Protein AF-A0A7R9KGS6-F1 (afdb_monomer)

Secondary structure (DSSP, 8-state):
-HHHHHHHHHHHHHHHHHHHHHHHHHHHHHH----HHHHHHHTHHHHHHHHHHHHHHHHHHHHHHHHHHHSS-TTTHHHHHHHHHHHHHHHHHHHHHHHHHHHHHH-TT---HHHHHTT----SS-SSSHHHHHHHHHHHHHHHHHHHHHHHS-S-HHHHTT-EEEEEEEES-TT-GGG-EEEEEEEESS--HHHHHHHHHHHHH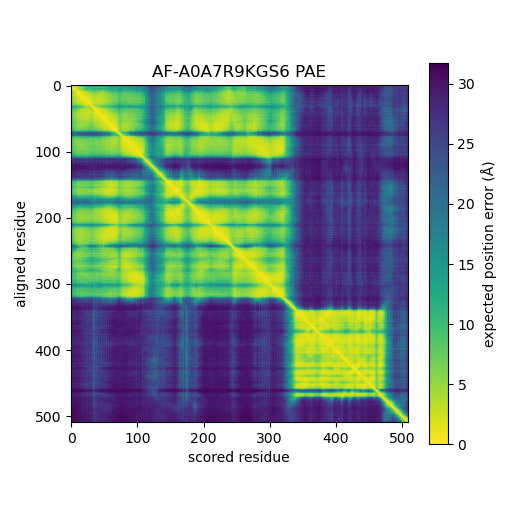HHHHTGGGGHHHHHHHHHHHHHHHHHHHHHHTTGGGGTT---HHHHHHHHHHHHHHTS---HHHHHHHHHHHHHH--HHHHHHHHHHHHHHHHHTT----HHHHHHHHHHHHHHHTT------------S---TTHHHHHHHHHTTTTPBB-TT--BTTB-EE-SGGGTT-EEB-HHHHHHHHHHHHHS----SSHHHHHH-TTEEEE-GGG--TT-EEEETTTT-EEEEE-SSTTEEEE--STT-B-EEEEPP-SSS-EEEEEEPPP---HHHHHHHHHS-SS-TTSSTTS------------

Solvent-accessible surface area (backbone atoms only — not comparable to full-atom values): 27922 Å² total; per-residue (Å²): 108,70,67,57,47,65,75,41,38,74,62,50,44,40,55,52,36,42,53,52,50,52,52,49,54,50,50,48,63,74,76,44,90,76,52,75,68,58,51,50,62,73,44,39,68,33,51,52,50,54,49,57,45,60,67,46,46,61,61,30,50,40,15,28,34,18,34,37,57,52,74,54,67,95,71,67,57,60,58,56,53,53,51,50,55,51,49,40,54,52,53,27,44,53,29,10,48,51,20,40,50,52,40,70,72,68,40,62,49,71,64,66,62,71,69,62,57,75,74,58,92,64,97,82,80,79,85,76,66,69,61,57,59,51,53,55,57,57,58,51,53,65,47,52,56,54,28,31,55,51,30,46,59,52,97,42,70,74,54,24,66,46,27,29,60,38,72,42,83,41,63,70,37,94,89,42,77,86,74,39,69,41,83,40,84,46,71,45,90,39,54,23,60,57,18,47,50,48,49,17,43,54,51,11,51,52,44,48,74,45,52,78,80,27,48,67,60,52,49,51,28,44,52,50,24,54,52,43,51,54,57,47,61,56,54,56,76,55,40,48,70,37,64,81,73,93,49,64,76,70,44,48,67,59,50,39,48,48,38,40,72,73,66,64,43,57,67,55,55,42,37,36,52,49,62,52,36,63,56,43,46,35,54,68,51,7,20,46,49,32,29,53,53,49,33,53,36,38,60,69,70,52,87,83,45,73,66,58,51,52,55,46,33,58,50,28,33,59,48,26,35,51,56,73,80,73,66,76,64,75,64,70,73,52,80,64,66,64,68,22,24,68,41,17,35,51,45,44,58,76,42,53,70,39,38,29,3,51,79,2,28,31,61,92,40,72,29,53,18,46,78,95,25,44,87,33,68,10,24,19,24,26,12,43,51,19,22,11,40,21,70,24,56,74,45,84,62,46,69,46,39,44,51,40,70,67,27,87,62,37,45,82,44,57,69,90,71,61,46,40,36,24,38,37,31,34,53,86,76,33,78,41,33,31,31,22,23,88,57,66,65,25,20,40,32,26,81,46,83,94,41,39,20,41,78,41,71,51,84,89,62,103,54,68,64,46,31,33,34,74,60,69,79,82,78,61,73,65,54,66,64,54,60,67,72,74,57,99,77,75,95,80,78,72,88,83,80,70,85,86,81,72,86,79,84,81,83,79,133

Organism: NCBI:txid1979941

InterPro domains:
  IPR000064 Endopeptidase, NLPC/P60 domain [PF00877] (353-464)
  IPR000064 Endopeptidase, NLPC/P60 domain [PS51935] (338-471)
  IPR001991 Sodium:dicarboxylate symporter [PF00375] (13-242)
  IPR036458 Sodium:dicarboxylate symporter superfamily [G3DSA:1.10.3860.10] (1-241)
  IPR036458 Sodium:dicarboxylate symporter superfamily [G3DSA:1.10.3860.10] (242-326)
  IPR036458 Sodium:dicarboxylate symporter superfamily [SSF118215] (12-323)
  IPR038765 Papain-like cysteine peptidase superfamily [SSF54001] (338-469)
  IPR050746 Dicarboxylate/Amino Acid:Cation Symporter [PTHR11958] (3-241)

pLDDT: mean 73.85, std 20.43, range [21.66, 95.5]

Mean predicted aligned error: 18.03 Å

Structure (mmCIF, N/CA/C/O backbone):
data_AF-A0A7R9KGS6-F1
#
_entry.id   AF-A0A7R9KGS6-F1
#
loop_
_atom_site.group_PDB
_atom_site.id
_atom_site.type_symbol
_atom_site.label_atom_id
_atom_site.label_alt_id
_atom_site.label_comp_id
_atom_site.label_asym_id
_atom_site.label_entity_id
_atom_site.label_seq_id
_atom_site.pdbx_PDB_ins_code
_atom_site.Cartn_x
_atom_site.Cartn_y
_atom_site.Cartn_z
_atom_site.occupancy
_atom_site.B_iso_or_equiv
_atom_site.auth_seq_id
_atom_site.auth_comp_id
_atom_si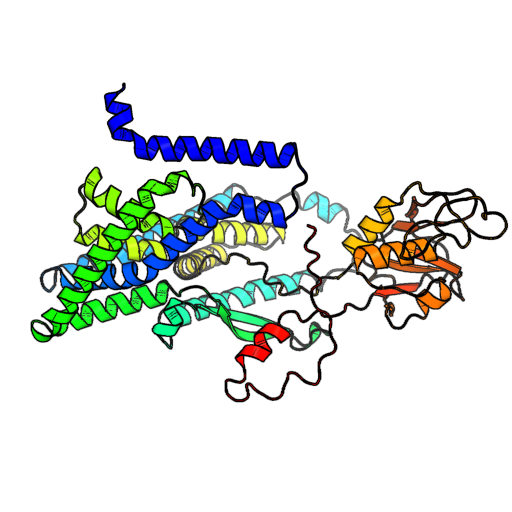te.auth_asym_id
_atom_site.auth_atom_id
_atom_site.pdbx_PDB_model_num
ATOM 1 N N . MET A 1 1 ? -32.506 -23.678 -5.229 1.00 69.88 1 MET A N 1
ATOM 2 C CA . MET A 1 1 ? -31.472 -22.933 -5.994 1.00 69.88 1 MET A CA 1
ATOM 3 C C . MET A 1 1 ? -31.731 -21.427 -5.991 1.00 69.88 1 MET A C 1
ATOM 5 O O . MET A 1 1 ? -30.853 -20.689 -5.569 1.00 69.88 1 MET A O 1
ATOM 9 N N . ILE A 1 2 ? -32.930 -20.963 -6.367 1.00 79.44 2 ILE A N 1
ATOM 10 C CA . ILE A 1 2 ? -33.296 -19.530 -6.363 1.00 79.44 2 ILE A CA 1
ATOM 11 C C . ILE A 1 2 ? -33.110 -18.880 -4.981 1.00 79.44 2 ILE A C 1
ATOM 13 O O . ILE A 1 2 ? -32.537 -17.798 -4.892 1.00 79.44 2 ILE A O 1
ATOM 17 N N . ASP A 1 3 ? -33.498 -19.555 -3.898 1.00 80.00 3 ASP A N 1
ATOM 18 C CA . ASP A 1 3 ? -33.347 -19.005 -2.540 1.00 80.00 3 ASP A CA 1
ATOM 19 C C . ASP A 1 3 ? -31.885 -18.907 -2.094 1.00 80.00 3 ASP A C 1
ATOM 21 O O . ASP A 1 3 ? -31.494 -17.952 -1.427 1.00 80.00 3 ASP A O 1
ATOM 25 N N . TRP A 1 4 ? -31.037 -19.832 -2.552 1.00 81.19 4 TRP A N 1
ATOM 26 C CA . TRP A 1 4 ? -29.593 -19.771 -2.327 1.00 81.19 4 TRP A CA 1
ATOM 27 C C . TRP A 1 4 ? -28.953 -18.608 -3.095 1.00 81.19 4 TRP A C 1
ATOM 29 O O . TRP A 1 4 ? -28.110 -17.898 -2.545 1.00 81.19 4 TRP A O 1
ATOM 39 N N . CYS A 1 5 ? -29.385 -18.363 -4.337 1.00 73.94 5 CYS A N 1
ATOM 40 C CA . CYS A 1 5 ? -28.945 -17.212 -5.127 1.00 73.94 5 CYS A CA 1
ATOM 41 C C . CYS A 1 5 ? -29.414 -15.888 -4.515 1.00 73.94 5 CYS A C 1
ATOM 43 O O . CYS A 1 5 ? -28.650 -14.929 -4.501 1.00 73.94 5 CYS A O 1
ATOM 45 N N . LYS A 1 6 ? -30.629 -15.826 -3.958 1.00 75.06 6 LYS A N 1
ATOM 46 C CA . LYS A 1 6 ? -31.102 -14.648 -3.215 1.00 75.06 6 LYS A CA 1
ATOM 47 C C . LYS A 1 6 ? -30.278 -14.417 -1.945 1.00 75.06 6 LYS A C 1
ATOM 49 O O . LYS A 1 6 ? -29.894 -13.284 -1.676 1.00 75.06 6 LYS A O 1
ATOM 54 N N . ALA A 1 7 ? -29.941 -15.480 -1.211 1.00 74.19 7 ALA A N 1
ATOM 55 C CA . ALA A 1 7 ? -29.136 -15.394 0.009 1.00 74.19 7 ALA A CA 1
ATOM 56 C C . ALA A 1 7 ? -27.668 -14.992 -0.247 1.00 74.19 7 ALA A C 1
ATOM 58 O O . ALA A 1 7 ? -27.072 -14.276 0.556 1.00 74.19 7 ALA A O 1
ATOM 59 N N . ASN A 1 8 ? -27.082 -15.424 -1.370 1.00 79.25 8 ASN A N 1
ATOM 60 C CA . ASN A 1 8 ? -25.672 -15.183 -1.711 1.00 79.25 8 ASN A CA 1
ATOM 61 C C . ASN A 1 8 ? -25.464 -14.152 -2.832 1.00 79.25 8 ASN A C 1
ATOM 63 O O . ASN A 1 8 ? -24.330 -13.932 -3.262 1.00 79.25 8 ASN A O 1
ATOM 67 N N . GLY A 1 9 ? -26.535 -13.500 -3.287 1.00 78.00 9 GLY A N 1
ATOM 68 C CA . GLY A 1 9 ? -26.550 -12.614 -4.453 1.00 78.00 9 GLY A CA 1
ATOM 69 C C . GLY A 1 9 ? -25.441 -11.557 -4.471 1.00 78.00 9 GLY A C 1
ATOM 70 O O . GLY A 1 9 ? -24.735 -11.473 -5.474 1.00 78.00 9 GLY A O 1
ATOM 71 N N . PRO A 1 10 ? -25.198 -10.804 -3.379 1.00 73.81 10 PRO A N 1
ATOM 72 C CA . PRO A 1 10 ? -24.131 -9.801 -3.347 1.00 73.81 10 PRO A CA 1
ATOM 73 C C . PRO A 1 10 ? -22.727 -10.389 -3.541 1.00 73.81 10 PRO A C 1
ATOM 75 O O . PRO A 1 10 ? -21.908 -9.811 -4.249 1.00 73.81 10 PRO A O 1
ATOM 78 N N . SER A 1 11 ? -22.446 -11.551 -2.944 1.00 76.12 11 SER A N 1
ATOM 79 C CA . SER A 1 11 ? -21.149 -12.226 -3.081 1.00 76.12 11 SER A CA 1
ATOM 80 C C . SER A 1 11 ? -20.965 -12.804 -4.484 1.00 76.12 11 SER A C 1
ATOM 82 O O . SER A 1 11 ? -19.894 -12.665 -5.069 1.00 76.12 11 SER A O 1
ATOM 84 N N . LEU A 1 12 ? -22.023 -13.392 -5.049 1.00 80.69 12 LEU A N 1
ATOM 85 C CA . LEU A 1 12 ? -22.017 -13.904 -6.418 1.00 80.69 12 LEU A CA 1
ATOM 86 C C . LEU A 1 12 ? -21.779 -12.774 -7.430 1.00 80.69 12 LEU A C 1
ATOM 88 O O . LEU A 1 12 ? -20.990 -12.932 -8.355 1.00 80.69 12 LEU A O 1
ATOM 92 N N . LEU A 1 13 ? -22.414 -11.619 -7.221 1.00 82.25 13 LEU A N 1
ATOM 93 C CA . LEU A 1 13 ? -22.288 -10.453 -8.091 1.00 82.25 13 LEU A CA 1
ATOM 94 C C . LEU A 1 13 ? -20.847 -9.926 -8.152 1.00 82.25 13 LEU A C 1
ATOM 96 O O . LEU A 1 13 ? -20.390 -9.561 -9.230 1.00 82.25 13 LEU A O 1
ATOM 100 N N . ILE A 1 14 ? -20.121 -9.943 -7.028 1.00 80.38 14 ILE A N 1
ATOM 101 C CA . ILE A 1 14 ? -18.697 -9.565 -6.970 1.00 80.38 14 ILE A CA 1
ATOM 102 C C . ILE A 1 14 ? -17.830 -10.552 -7.763 1.00 80.38 14 ILE A C 1
ATOM 104 O O . ILE A 1 14 ? -16.932 -10.139 -8.489 1.00 80.38 14 ILE A O 1
ATOM 108 N N . ILE A 1 15 ? -18.088 -11.858 -7.643 1.00 82.94 15 ILE A N 1
ATOM 109 C CA . ILE A 1 15 ? -17.324 -12.885 -8.370 1.00 82.94 15 ILE A CA 1
ATOM 110 C C . ILE A 1 15 ? -17.607 -12.799 -9.874 1.00 82.94 15 ILE A C 1
ATOM 112 O O . ILE A 1 15 ? -16.693 -12.879 -10.689 1.00 82.94 15 ILE A O 1
ATOM 116 N N . VAL A 1 16 ? -18.865 -12.606 -10.263 1.00 86.69 16 VAL A N 1
ATOM 117 C CA . VAL A 1 16 ? -19.237 -12.465 -11.674 1.00 86.69 16 VAL A CA 1
ATOM 118 C C . VAL A 1 16 ? -18.626 -11.195 -12.264 1.00 86.69 16 VAL A C 1
ATOM 120 O O . VAL A 1 16 ? -18.035 -11.255 -13.342 1.00 86.69 16 VAL A O 1
ATOM 123 N N . SER A 1 17 ? -18.691 -10.063 -11.557 1.00 85.00 17 SER A N 1
ATOM 124 C CA . SER A 1 17 ? -18.079 -8.822 -12.039 1.00 85.00 17 SER A CA 1
ATOM 125 C C . SER A 1 17 ? -16.555 -8.922 -12.144 1.00 85.00 17 SER A C 1
ATOM 127 O O . SER A 1 17 ? -15.978 -8.359 -13.072 1.00 85.00 17 SER A O 1
ATOM 129 N N . ALA A 1 18 ? -15.913 -9.708 -11.275 1.00 84.06 18 ALA A N 1
ATOM 130 C CA . ALA A 1 18 ? -14.492 -10.022 -11.359 1.00 84.06 18 ALA A CA 1
ATOM 131 C C . ALA A 1 18 ? -14.098 -10.686 -12.673 1.00 84.06 18 ALA A C 1
ATOM 133 O O . ALA A 1 18 ? -13.197 -10.226 -13.376 1.00 84.06 18 ALA A O 1
ATOM 134 N N . VAL A 1 19 ? -14.788 -11.780 -12.994 1.00 88.56 19 VAL A N 1
ATOM 135 C CA . VAL A 1 19 ? -14.516 -12.575 -14.190 1.00 88.56 19 VAL A CA 1
ATOM 136 C C . VAL A 1 19 ? -14.803 -11.742 -15.434 1.00 88.56 19 VAL A C 1
ATOM 138 O O . VAL A 1 19 ? -13.960 -11.673 -16.325 1.00 88.56 19 VAL A O 1
ATOM 141 N N . LEU A 1 20 ? -15.935 -11.032 -15.462 1.00 90.00 20 LEU A N 1
ATOM 142 C CA . LEU A 1 20 ? -16.284 -10.139 -16.567 1.00 90.00 20 LEU A CA 1
ATOM 143 C C . LEU A 1 20 ? -15.249 -9.023 -16.756 1.00 90.00 20 LEU A C 1
ATOM 145 O O . LEU A 1 20 ? -14.851 -8.757 -17.887 1.00 90.00 20 LEU A O 1
ATOM 149 N N . GLY A 1 21 ? -14.771 -8.409 -15.670 1.00 88.25 21 GLY A N 1
ATOM 150 C CA . GLY A 1 21 ? -13.739 -7.372 -15.714 1.00 88.25 21 GLY A CA 1
ATOM 151 C C . GLY A 1 21 ? -12.400 -7.884 -16.249 1.00 88.25 21 GLY A C 1
ATOM 152 O O . GLY A 1 21 ? -11.780 -7.224 -17.084 1.00 88.25 21 GLY A O 1
ATOM 153 N N . LEU A 1 22 ? -11.973 -9.082 -15.830 1.00 89.44 22 LEU A N 1
ATOM 154 C CA . LEU A 1 22 ? -10.755 -9.727 -16.335 1.00 89.44 22 LEU A CA 1
ATOM 155 C C . LEU A 1 22 ? -10.868 -10.078 -17.821 1.00 89.44 22 LEU A C 1
ATOM 157 O O . LEU A 1 22 ? -9.966 -9.753 -18.595 1.00 89.44 22 LEU A O 1
ATOM 161 N N . CYS A 1 23 ? -11.978 -10.696 -18.232 1.00 91.75 23 CYS A N 1
ATOM 162 C CA . CYS A 1 23 ? -12.239 -11.022 -19.632 1.00 91.75 23 CYS A CA 1
ATOM 163 C C . CYS A 1 23 ? -12.266 -9.757 -20.495 1.00 91.75 23 CYS A C 1
ATOM 165 O O . CYS A 1 23 ? -11.594 -9.703 -21.523 1.00 91.75 23 CYS A O 1
ATOM 167 N N . PHE A 1 24 ? -12.980 -8.719 -20.052 1.00 90.50 24 PHE A N 1
ATOM 168 C CA . PHE A 1 24 ? -13.045 -7.436 -20.745 1.00 90.50 24 PHE A CA 1
ATOM 169 C C . PHE A 1 24 ? -11.660 -6.799 -20.886 1.00 90.50 24 PHE A C 1
ATOM 171 O O . PHE A 1 24 ? -11.280 -6.415 -21.988 1.00 90.50 24 PHE A O 1
ATOM 178 N N . GLY A 1 25 ? -10.872 -6.748 -19.806 1.00 89.19 25 GLY A N 1
ATOM 179 C CA . GLY A 1 25 ? -9.514 -6.202 -19.829 1.00 89.19 25 GLY A CA 1
ATOM 180 C C . GLY A 1 25 ? -8.570 -6.967 -20.760 1.00 89.19 25 GLY A C 1
ATOM 181 O O . GLY A 1 25 ? -7.776 -6.350 -21.472 1.00 89.19 25 GLY A O 1
ATOM 182 N N . PHE A 1 26 ? -8.675 -8.299 -20.802 1.00 91.25 26 PHE A N 1
ATOM 183 C CA . PHE A 1 26 ? -7.881 -9.130 -21.707 1.00 91.25 26 PHE A CA 1
ATOM 184 C C . PHE A 1 26 ? -8.266 -8.896 -23.172 1.00 91.25 26 PHE A C 1
ATOM 186 O O . PHE A 1 26 ? -7.390 -8.640 -23.994 1.00 91.25 26 PHE A O 1
ATOM 193 N N . ILE A 1 27 ? -9.566 -8.888 -23.489 1.00 93.25 27 ILE A N 1
ATOM 194 C CA . ILE A 1 27 ? -10.073 -8.606 -24.841 1.00 93.25 27 ILE A CA 1
ATOM 195 C C . ILE A 1 27 ? -9.626 -7.215 -25.300 1.00 93.25 27 ILE A C 1
ATOM 197 O O . ILE A 1 27 ? -9.100 -7.075 -26.403 1.00 93.25 27 ILE A O 1
ATOM 201 N N . LEU A 1 28 ? -9.764 -6.197 -24.446 1.00 89.44 28 LEU A N 1
ATOM 202 C CA . LEU A 1 28 ? -9.340 -4.834 -24.768 1.00 89.44 28 LEU A CA 1
ATOM 203 C C . LEU A 1 28 ? -7.854 -4.766 -25.126 1.00 89.44 28 LEU A C 1
ATOM 205 O O . LEU A 1 28 ? -7.487 -4.118 -26.102 1.00 89.44 28 LEU A O 1
ATOM 209 N N . LYS A 1 29 ? -7.015 -5.455 -24.345 1.00 88.06 29 LYS A N 1
ATOM 210 C CA . LYS A 1 29 ? -5.566 -5.513 -24.553 1.00 88.06 29 LYS A CA 1
ATOM 211 C C . LYS A 1 29 ? -5.187 -6.282 -25.821 1.00 88.06 29 LYS A C 1
ATOM 213 O O . LYS A 1 29 ? -4.210 -5.920 -26.468 1.00 88.06 29 LYS A O 1
ATOM 218 N N . SER A 1 30 ? -5.914 -7.348 -26.150 1.00 90.06 30 SER A N 1
ATOM 219 C CA . SER A 1 30 ? -5.630 -8.193 -27.313 1.00 90.06 30 SER A CA 1
ATOM 220 C C . SER A 1 30 ? -6.101 -7.584 -28.634 1.00 90.06 30 SER A C 1
ATOM 222 O O . SER A 1 30 ? -5.479 -7.838 -29.660 1.00 90.06 30 SER A O 1
ATOM 224 N N . VAL A 1 31 ? -7.186 -6.803 -28.622 1.00 89.50 31 VAL A N 1
ATOM 225 C CA . VAL A 1 31 ? -7.812 -6.264 -29.843 1.00 89.50 31 VAL A CA 1
ATOM 226 C C . VAL A 1 31 ? -7.356 -4.834 -30.152 1.00 89.50 31 VAL A C 1
ATOM 228 O O . VAL A 1 31 ? -7.260 -4.472 -31.323 1.00 89.50 31 VAL A O 1
ATOM 231 N N . PHE A 1 32 ? -7.043 -4.015 -29.139 1.00 87.62 32 PHE A N 1
ATOM 232 C CA . PHE A 1 32 ? -6.775 -2.585 -29.324 1.00 87.62 32 PHE A CA 1
ATOM 233 C C . PHE A 1 32 ? -5.447 -2.131 -28.702 1.00 87.62 32 PHE A C 1
ATOM 235 O O . PHE A 1 32 ? -5.102 -2.478 -27.574 1.00 87.62 32 PHE A O 1
ATOM 242 N N . THR A 1 33 ? -4.734 -1.238 -29.395 1.00 85.50 33 THR A N 1
ATOM 243 C CA . THR A 1 33 ? -3.644 -0.442 -28.810 1.00 85.50 33 THR A CA 1
ATOM 244 C C . THR A 1 33 ? -4.221 0.821 -28.173 1.00 85.50 33 THR A C 1
ATOM 246 O O . THR A 1 33 ? -4.453 1.827 -28.844 1.00 85.50 33 THR A O 1
ATOM 249 N N . ILE A 1 34 ? -4.503 0.759 -26.874 1.00 81.38 34 ILE A N 1
ATOM 250 C CA . ILE A 1 34 ? -5.212 1.820 -26.148 1.00 81.38 34 ILE A CA 1
ATOM 251 C C . ILE A 1 34 ? -4.230 2.903 -25.691 1.00 81.38 34 ILE A C 1
ATOM 253 O O . ILE A 1 34 ? -3.249 2.621 -25.003 1.00 81.38 34 ILE A O 1
ATOM 257 N N . SER A 1 35 ? -4.518 4.160 -26.038 1.00 82.94 35 SER A N 1
ATOM 258 C CA . SER A 1 35 ? -3.780 5.317 -25.520 1.00 82.94 35 SER A CA 1
ATOM 259 C C . SER A 1 35 ? -3.946 5.441 -23.993 1.00 82.94 35 SER A C 1
ATOM 261 O O . SER A 1 35 ? -5.054 5.229 -23.490 1.00 82.94 35 SER A O 1
ATOM 263 N N . PRO A 1 36 ? -2.910 5.864 -23.239 1.00 79.12 36 PRO A N 1
ATOM 264 C CA . PRO A 1 36 ? -3.006 6.080 -21.789 1.00 79.12 36 PRO A CA 1
ATOM 265 C C . PRO A 1 36 ? -4.169 6.993 -21.360 1.00 79.12 36 PRO A C 1
ATOM 267 O O . PRO A 1 36 ? -4.743 6.819 -20.284 1.00 79.12 36 PRO A O 1
ATOM 270 N N . VAL A 1 37 ? -4.556 7.943 -22.219 1.00 80.94 37 VAL A N 1
ATOM 271 C CA . VAL A 1 37 ? -5.687 8.850 -21.973 1.00 80.94 37 VAL A CA 1
ATOM 272 C C . VAL A 1 37 ? -7.008 8.079 -21.955 1.00 80.94 37 VAL A C 1
ATOM 274 O O . VAL A 1 37 ? -7.778 8.191 -21.005 1.00 80.94 37 VAL A O 1
ATOM 277 N N . VAL A 1 38 ? -7.245 7.234 -22.960 1.00 83.50 38 VAL A N 1
ATOM 278 C CA . VAL A 1 38 ? -8.462 6.412 -23.062 1.00 83.50 38 VAL A CA 1
ATOM 279 C C . VAL A 1 38 ? -8.534 5.414 -21.908 1.00 83.50 38 VAL A C 1
ATOM 281 O O . VAL A 1 38 ? -9.593 5.242 -21.310 1.00 83.50 38 VAL A O 1
ATOM 284 N N . LEU A 1 39 ? -7.398 4.826 -21.522 1.00 80.75 39 LEU A N 1
ATOM 285 C CA . LEU A 1 39 ? -7.320 3.933 -20.365 1.00 80.75 39 LEU A CA 1
ATOM 286 C C . LEU A 1 39 ? -7.786 4.618 -19.068 1.00 80.75 39 LEU A C 1
ATOM 288 O O . LEU A 1 39 ? -8.466 3.997 -18.255 1.00 80.75 39 LEU A O 1
ATOM 292 N N . THR A 1 40 ? -7.474 5.907 -1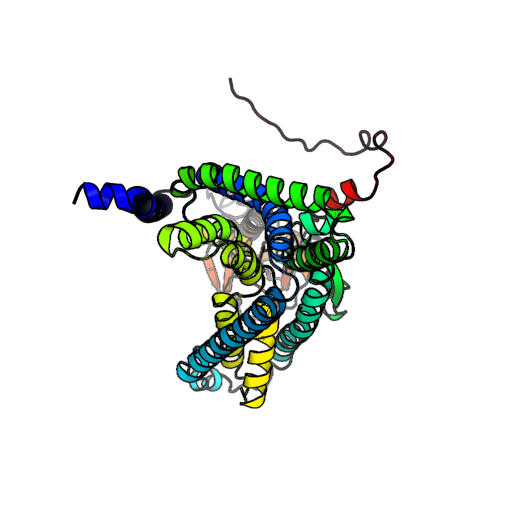8.900 1.00 81.25 40 THR A N 1
ATOM 293 C CA . THR A 1 40 ? -7.899 6.693 -17.729 1.00 81.25 40 THR A CA 1
ATOM 294 C C . THR A 1 40 ? -9.420 6.859 -17.678 1.00 81.25 40 THR A C 1
ATOM 296 O O . THR A 1 40 ? -10.013 6.719 -16.610 1.00 81.25 40 THR A O 1
ATOM 299 N N . TYR A 1 41 ? -10.073 7.090 -18.821 1.00 88.19 41 TYR A N 1
ATOM 300 C CA . TYR A 1 41 ? -11.537 7.182 -18.891 1.00 88.19 41 TYR A CA 1
ATOM 301 C C . TYR A 1 41 ? -12.218 5.838 -18.635 1.00 88.19 41 TYR A C 1
ATOM 303 O O . TYR A 1 41 ? -13.216 5.783 -17.921 1.00 88.19 41 TYR A O 1
ATOM 311 N N . ILE A 1 42 ? -11.654 4.746 -19.152 1.00 86.56 42 ILE A N 1
ATOM 312 C CA . ILE A 1 42 ? -12.171 3.393 -18.905 1.00 86.56 42 ILE A CA 1
ATOM 313 C C . ILE A 1 42 ? -12.065 3.032 -17.416 1.00 86.56 42 ILE A C 1
ATOM 315 O O . ILE A 1 42 ? -12.985 2.446 -16.852 1.00 86.56 42 ILE A O 1
ATOM 319 N N . ALA A 1 43 ? -10.976 3.430 -16.753 1.00 84.88 43 ALA A N 1
ATOM 320 C CA . ALA A 1 43 ? -10.759 3.196 -15.325 1.00 84.88 43 ALA A CA 1
ATOM 321 C C . ALA A 1 43 ? -11.527 4.164 -14.397 1.00 84.88 43 ALA A C 1
ATOM 323 O O . ALA A 1 43 ? -11.507 3.989 -13.171 1.00 84.88 43 ALA A O 1
ATOM 324 N N . LEU A 1 44 ? -12.192 5.192 -14.938 1.00 86.81 44 LEU A N 1
ATOM 325 C CA . LEU A 1 44 ? -12.824 6.258 -14.157 1.00 86.81 44 LEU A CA 1
ATOM 326 C C . LEU A 1 44 ? -13.861 5.743 -13.138 1.00 86.81 44 LEU A C 1
ATOM 328 O O . LEU A 1 44 ? -13.754 6.139 -11.974 1.00 86.81 44 LEU A O 1
ATOM 332 N N . PRO A 1 45 ? -14.812 4.848 -13.487 1.00 86.12 45 PRO A N 1
ATOM 333 C CA . PRO A 1 45 ? -15.827 4.388 -12.535 1.00 86.12 45 PRO A CA 1
ATOM 334 C C . PRO A 1 45 ? -15.216 3.693 -11.312 1.00 86.12 45 PRO A C 1
ATOM 336 O O . PRO A 1 45 ? -15.575 4.000 -10.175 1.00 86.12 45 PRO A O 1
ATOM 339 N N . GLY A 1 46 ? -14.228 2.818 -11.530 1.00 82.38 46 GLY A N 1
ATOM 340 C CA . GLY A 1 46 ? -13.501 2.156 -10.444 1.00 82.38 46 GLY A CA 1
ATOM 341 C C . GLY A 1 46 ? -12.704 3.147 -9.592 1.00 82.38 46 GLY A C 1
ATOM 342 O O . GLY A 1 46 ? -12.722 3.071 -8.363 1.00 82.38 46 GLY A O 1
ATOM 343 N N . THR A 1 47 ? -12.073 4.138 -10.229 1.00 81.38 47 THR A N 1
ATOM 344 C CA . THR A 1 47 ? -11.294 5.179 -9.539 1.00 81.38 47 THR A CA 1
ATOM 345 C C . THR A 1 47 ? -12.171 6.043 -8.630 1.00 81.38 47 THR A C 1
ATOM 347 O O . THR A 1 47 ? -11.780 6.338 -7.499 1.00 81.38 47 THR A O 1
ATOM 350 N N . LEU A 1 48 ? -13.366 6.433 -9.085 1.00 84.88 48 LEU A N 1
ATOM 351 C CA . LEU A 1 48 ? -14.314 7.217 -8.287 1.00 84.88 48 LEU A CA 1
ATOM 352 C C . LEU A 1 48 ? -14.791 6.449 -7.052 1.00 84.88 48 LEU A C 1
ATOM 354 O O . LEU A 1 48 ? -14.843 7.018 -5.963 1.00 84.88 48 LEU A O 1
ATOM 358 N N . ILE A 1 49 ? -15.072 5.153 -7.197 1.00 82.19 49 ILE A N 1
ATOM 359 C CA . ILE A 1 49 ? -15.493 4.314 -6.072 1.00 82.19 49 ILE A CA 1
ATOM 360 C C . ILE A 1 49 ? -14.360 4.177 -5.049 1.00 82.19 49 ILE A C 1
ATOM 362 O O . ILE A 1 49 ? -14.589 4.381 -3.858 1.00 82.19 49 ILE A O 1
ATOM 366 N N . ILE A 1 50 ? -13.123 3.920 -5.493 1.00 78.94 50 ILE A N 1
ATOM 367 C CA . ILE A 1 50 ? -11.953 3.868 -4.599 1.00 78.94 50 ILE A CA 1
ATOM 368 C C . ILE A 1 50 ? -11.787 5.189 -3.834 1.00 78.94 50 ILE A C 1
ATOM 370 O O . ILE A 1 50 ? -11.564 5.172 -2.622 1.00 78.94 50 ILE A O 1
ATOM 374 N N . ARG A 1 51 ? -11.944 6.334 -4.512 1.00 81.81 51 ARG A N 1
ATOM 375 C CA . ARG A 1 51 ? -11.903 7.658 -3.870 1.00 81.81 51 ARG A CA 1
ATOM 376 C C . ARG A 1 51 ? -13.016 7.836 -2.834 1.00 81.81 51 ARG A C 1
ATOM 378 O O . ARG A 1 51 ? -12.738 8.340 -1.749 1.00 81.81 51 ARG A O 1
ATOM 385 N N . ALA A 1 52 ? -14.236 7.384 -3.127 1.00 83.81 52 ALA A N 1
ATOM 386 C CA . ALA A 1 52 ? -15.360 7.457 -2.194 1.00 83.81 52 ALA A CA 1
ATOM 387 C C . ALA A 1 52 ? -15.116 6.635 -0.916 1.00 83.81 52 ALA A C 1
ATOM 389 O O . ALA A 1 52 ? -15.406 7.109 0.180 1.00 83.81 52 ALA A O 1
ATOM 390 N N . PHE A 1 53 ? -14.529 5.439 -1.025 1.00 79.62 53 PHE A N 1
ATOM 391 C CA . PHE A 1 53 ? -14.154 4.651 0.154 1.00 79.62 53 PHE A CA 1
ATOM 392 C C . PHE A 1 53 ? -12.999 5.291 0.944 1.00 79.62 53 PHE A C 1
ATOM 394 O O . PHE A 1 53 ? -13.068 5.362 2.170 1.00 79.62 53 PHE A O 1
ATOM 401 N N . MET A 1 54 ? -11.960 5.797 0.265 1.00 78.12 54 MET A N 1
ATOM 402 C CA . MET A 1 54 ? -10.831 6.475 0.925 1.00 78.12 54 MET A CA 1
ATOM 403 C C . MET A 1 54 ? -11.261 7.733 1.688 1.00 78.12 54 MET A C 1
ATOM 405 O O . MET A 1 54 ? -10.688 8.041 2.728 1.00 78.12 54 MET A O 1
ATOM 409 N N . MET A 1 55 ? -12.301 8.426 1.222 1.00 84.81 55 MET A N 1
ATOM 410 C CA . MET A 1 55 ? -12.875 9.581 1.918 1.00 84.81 55 MET A CA 1
ATOM 411 C C . MET A 1 55 ? -13.438 9.219 3.304 1.00 84.81 55 MET A C 1
ATOM 413 O O . MET A 1 55 ? -13.337 10.012 4.235 1.00 84.81 55 MET A O 1
ATOM 417 N N . ILE A 1 56 ? -14.015 8.022 3.456 1.00 86.06 56 ILE A N 1
ATOM 418 C CA . ILE A 1 56 ? -14.677 7.583 4.697 1.00 86.06 56 ILE A CA 1
ATOM 419 C C . ILE A 1 56 ? -13.710 6.880 5.657 1.00 86.06 56 ILE A C 1
ATOM 421 O O . ILE A 1 56 ? -13.988 6.780 6.850 1.00 86.06 56 ILE A O 1
ATOM 425 N N . ILE A 1 57 ? -12.553 6.419 5.180 1.00 82.81 57 ILE A N 1
ATOM 426 C CA . ILE A 1 57 ? -11.679 5.571 5.992 1.00 82.81 57 ILE A CA 1
ATOM 427 C C . ILE A 1 57 ? -11.060 6.299 7.191 1.00 82.81 57 ILE A C 1
ATOM 429 O O . ILE A 1 57 ? -11.016 5.745 8.285 1.00 82.81 57 ILE A O 1
ATOM 433 N N . VAL A 1 58 ? -10.624 7.550 7.007 1.00 88.69 58 VAL A N 1
ATOM 434 C CA . VAL A 1 58 ? -10.000 8.361 8.064 1.00 88.69 58 VAL A CA 1
ATOM 435 C C . VAL A 1 58 ? -10.974 8.619 9.221 1.00 88.69 58 VAL A C 1
ATOM 437 O O . VAL A 1 58 ? -10.631 8.267 10.353 1.00 88.69 58 VAL A O 1
ATOM 440 N N . PRO A 1 59 ? -12.184 9.181 8.993 1.00 90.06 59 PRO A N 1
ATOM 441 C CA . PRO A 1 59 ? -13.128 9.406 10.085 1.00 90.06 59 PRO A CA 1
ATOM 442 C C . PRO A 1 59 ? -13.618 8.093 10.705 1.00 90.06 59 PRO A C 1
ATOM 444 O O . PRO A 1 59 ? -13.816 8.044 11.918 1.00 90.06 59 PRO A O 1
ATOM 447 N N . LEU A 1 60 ? -13.750 7.022 9.912 1.00 87.56 60 LEU A N 1
ATOM 448 C CA . LEU A 1 60 ? -14.130 5.710 10.427 1.00 87.56 60 LEU A CA 1
ATOM 449 C C . LEU A 1 60 ? -13.088 5.161 11.404 1.00 87.56 60 LEU A C 1
ATOM 451 O O . LEU A 1 60 ? -13.470 4.792 12.504 1.00 87.56 60 LEU A O 1
ATOM 455 N N . ILE A 1 61 ? -11.798 5.138 11.046 1.00 87.19 61 ILE A N 1
ATOM 456 C CA . ILE A 1 61 ? -10.727 4.630 11.925 1.00 87.19 61 ILE A CA 1
ATOM 457 C C . ILE A 1 61 ? -10.678 5.421 13.236 1.00 87.19 61 ILE A C 1
ATOM 459 O O . ILE A 1 61 ? -10.595 4.821 14.311 1.00 87.19 61 ILE A O 1
ATOM 463 N N . LEU A 1 62 ? -10.753 6.756 13.145 1.00 89.12 62 LEU A N 1
ATOM 464 C CA . LEU A 1 62 ? -10.727 7.643 14.310 1.00 89.12 62 LEU A CA 1
ATOM 465 C C . LEU A 1 62 ? -11.887 7.351 15.265 1.00 89.12 62 LEU A C 1
ATOM 467 O O . LEU A 1 62 ? -11.680 7.181 16.467 1.00 89.12 62 LEU A O 1
ATOM 471 N N . ALA A 1 63 ? -13.101 7.258 14.724 1.00 89.75 63 ALA A N 1
ATOM 472 C CA . ALA A 1 63 ? -14.297 7.023 15.515 1.00 89.75 63 ALA A CA 1
ATOM 473 C C . ALA A 1 63 ? -14.373 5.578 16.037 1.00 89.75 63 ALA A C 1
ATOM 475 O O . ALA A 1 63 ? -14.600 5.370 17.225 1.00 89.75 63 ALA A O 1
ATOM 476 N N . SER A 1 64 ? -14.125 4.570 15.195 1.00 87.00 64 SER A N 1
ATOM 477 C CA . SER A 1 64 ? -14.301 3.156 15.544 1.00 87.00 64 SER A CA 1
ATOM 478 C C . SER A 1 64 ? -13.337 2.699 16.641 1.00 87.00 64 SER A C 1
ATOM 480 O O . SER A 1 64 ? -13.758 2.044 17.598 1.00 87.00 64 SER A O 1
ATOM 482 N N . LEU A 1 65 ? -12.054 3.074 16.554 1.00 87.00 65 LEU A N 1
ATOM 483 C CA . LEU A 1 65 ? -11.052 2.702 17.559 1.00 87.00 65 LEU A CA 1
ATOM 484 C C . LEU A 1 65 ? -11.288 3.428 18.887 1.00 87.00 65 LEU A C 1
ATOM 486 O O . LEU A 1 65 ? -11.222 2.803 19.948 1.00 87.00 65 LEU A O 1
ATOM 490 N N . ALA A 1 66 ? -11.614 4.723 18.843 1.00 88.50 66 ALA A N 1
ATOM 491 C CA . ALA A 1 66 ? -11.883 5.495 20.052 1.00 88.50 66 ALA A CA 1
ATOM 492 C C . ALA A 1 66 ? -13.181 5.036 20.752 1.00 88.50 66 ALA A C 1
ATOM 494 O O . ALA A 1 66 ? -13.204 4.869 21.976 1.00 88.50 66 ALA A O 1
ATOM 495 N N . THR A 1 67 ? -14.252 4.756 19.998 1.00 85.38 67 THR A N 1
ATOM 496 C CA . THR A 1 67 ? -15.510 4.210 20.538 1.00 85.38 67 THR A CA 1
ATOM 497 C C . THR A 1 67 ? -15.311 2.820 21.142 1.00 85.38 67 THR A C 1
ATOM 499 O O . THR A 1 67 ? -15.840 2.543 22.217 1.00 85.38 67 THR A O 1
ATOM 502 N N . SER A 1 68 ? -14.482 1.970 20.533 1.00 81.62 68 SER A N 1
ATOM 503 C CA . SER A 1 68 ? -14.219 0.621 21.051 1.00 81.62 68 SER A CA 1
ATOM 504 C C . SER A 1 68 ? -13.610 0.616 22.456 1.00 81.62 68 SER A C 1
ATOM 506 O O . SER A 1 68 ? -13.968 -0.218 23.285 1.00 81.62 68 SER A O 1
ATOM 508 N N . ILE A 1 69 ? -12.718 1.566 22.756 1.00 81.94 69 ILE A N 1
ATOM 509 C CA . ILE A 1 69 ? -12.103 1.674 24.089 1.00 81.94 69 ILE A CA 1
ATOM 510 C C . ILE A 1 69 ? -13.111 2.165 25.134 1.00 81.94 69 ILE A C 1
ATOM 512 O O . ILE A 1 69 ? -13.035 1.780 26.301 1.00 81.94 69 ILE A O 1
ATOM 516 N N . THR A 1 70 ? -14.048 3.016 24.720 1.00 78.31 70 THR A N 1
ATOM 517 C CA . THR A 1 70 ? -14.982 3.707 25.617 1.00 78.31 70 THR A CA 1
ATOM 518 C C . THR A 1 70 ? -16.292 2.951 25.856 1.00 78.31 70 THR A C 1
ATOM 520 O O . THR A 1 70 ? -16.981 3.253 26.827 1.00 78.31 70 THR A O 1
ATOM 523 N N . GLY A 1 71 ? -16.635 1.972 25.010 1.00 68.00 71 GLY A N 1
ATOM 524 C CA . GLY A 1 71 ? -17.898 1.221 25.053 1.00 68.00 71 GLY A CA 1
ATOM 525 C C . GLY A 1 71 ? -17.967 0.049 26.042 1.00 68.00 71 GLY A C 1
ATOM 526 O O . GLY A 1 71 ? -18.976 -0.646 26.090 1.00 68.00 71 GLY A O 1
ATOM 527 N N . THR A 1 72 ? -16.923 -0.202 26.830 1.00 63.00 72 THR A N 1
ATOM 528 C CA . THR A 1 72 ? -16.812 -1.383 27.713 1.00 63.00 72 THR A CA 1
ATOM 529 C C . THR A 1 72 ? -16.448 -0.999 29.143 1.00 63.00 72 THR A C 1
ATOM 531 O O . THR A 1 72 ? -15.836 0.045 29.375 1.00 63.00 72 THR A O 1
ATOM 534 N N . LYS A 1 73 ? -16.735 -1.876 30.111 1.00 60.28 73 LYS A N 1
ATOM 535 C CA . LYS A 1 73 ? -16.412 -1.640 31.524 1.00 60.28 73 LYS A CA 1
ATOM 536 C C . LYS A 1 73 ? -14.897 -1.508 31.755 1.00 60.28 73 LYS A C 1
ATOM 538 O O . LYS A 1 73 ? -14.073 -2.157 31.106 1.00 60.28 73 LYS A O 1
ATOM 543 N N . ARG A 1 74 ? -14.527 -0.655 32.718 1.00 58.88 74 ARG A N 1
ATOM 544 C CA . ARG A 1 74 ? -13.138 -0.343 33.100 1.00 58.88 74 ARG A CA 1
ATOM 545 C C . ARG A 1 74 ? -12.380 -1.632 33.460 1.00 58.88 74 ARG A C 1
ATOM 547 O O . ARG A 1 74 ? -12.660 -2.245 34.480 1.00 58.88 74 ARG A O 1
ATOM 554 N N . GLY A 1 75 ? -11.404 -2.022 32.635 1.00 58.09 75 GLY A N 1
ATOM 555 C CA . GLY A 1 75 ? -10.502 -3.159 32.889 1.00 58.09 75 GLY A CA 1
ATOM 556 C C . GLY A 1 75 ? -10.643 -4.352 31.937 1.00 58.09 75 GLY A C 1
ATOM 557 O O . GLY A 1 75 ? -9.644 -5.029 31.699 1.00 58.09 75 GLY A O 1
ATOM 558 N N . GLU A 1 76 ? -11.807 -4.561 31.314 1.00 65.69 76 GLU A N 1
ATOM 559 C CA . GLU A 1 76 ? -12.048 -5.711 30.420 1.00 65.69 76 GLU A CA 1
ATOM 560 C C . GLU A 1 76 ? -11.258 -5.604 29.096 1.00 65.69 76 GLU A C 1
ATOM 562 O O . GLU A 1 76 ? -10.762 -6.602 28.571 1.00 65.69 76 GLU A O 1
ATOM 567 N N . ASN A 1 77 ? -11.004 -4.382 28.615 1.00 68.00 77 ASN A N 1
ATOM 568 C CA . ASN A 1 77 ? -10.301 -4.139 27.348 1.00 68.00 77 ASN A CA 1
ATOM 569 C C . ASN A 1 77 ? -8.797 -4.400 27.365 1.00 68.00 77 ASN A C 1
ATOM 571 O O . ASN A 1 77 ? -8.206 -4.612 26.307 1.00 68.00 77 ASN A O 1
ATOM 575 N N . LYS A 1 78 ? -8.148 -4.395 28.535 1.00 75.44 78 LYS A N 1
ATOM 576 C CA . LYS A 1 78 ? -6.683 -4.541 28.599 1.00 75.44 78 LYS A CA 1
ATOM 577 C C . LYS A 1 78 ? -6.241 -5.882 28.016 1.00 75.44 78 LYS A C 1
ATOM 579 O O . LYS A 1 78 ? -5.273 -5.940 27.264 1.00 75.44 78 LYS A O 1
ATOM 584 N N . ARG A 1 79 ? -6.993 -6.947 28.314 1.00 82.12 79 ARG A N 1
ATOM 585 C CA . ARG A 1 79 ? -6.725 -8.293 27.801 1.00 82.12 79 ARG A CA 1
ATOM 586 C C . ARG A 1 79 ? -6.939 -8.354 26.287 1.00 82.12 79 ARG A C 1
ATOM 588 O O . ARG A 1 79 ? -6.066 -8.859 25.594 1.00 82.12 79 ARG A O 1
ATOM 595 N N . LEU A 1 80 ? -8.037 -7.792 25.775 1.00 82.94 80 LEU A N 1
ATOM 596 C CA . LEU A 1 80 ? -8.311 -7.741 24.334 1.00 82.94 80 LEU A CA 1
ATOM 597 C C . LEU A 1 80 ? -7.182 -7.038 23.568 1.00 82.94 80 LEU A C 1
ATOM 599 O O . LEU A 1 80 ? -6.686 -7.579 22.582 1.00 82.94 80 LEU A O 1
ATOM 603 N N . ILE A 1 81 ? -6.740 -5.872 24.048 1.00 81.00 81 ILE A N 1
ATOM 604 C CA . ILE A 1 81 ? -5.663 -5.093 23.425 1.00 81.00 81 ILE A CA 1
ATOM 605 C C . ILE A 1 81 ? -4.363 -5.902 23.410 1.00 81.00 81 ILE A C 1
ATOM 607 O O . ILE A 1 81 ? -3.786 -6.103 22.344 1.00 81.00 81 ILE A O 1
ATOM 611 N N . ILE A 1 82 ? -3.932 -6.413 24.569 1.00 84.94 82 ILE A N 1
ATOM 612 C CA . ILE A 1 82 ? -2.680 -7.173 24.692 1.00 84.94 82 ILE A CA 1
ATOM 613 C C . ILE A 1 82 ? -2.698 -8.394 23.770 1.00 84.94 82 ILE A C 1
ATOM 615 O O . ILE A 1 82 ? -1.770 -8.577 22.986 1.00 84.94 82 ILE A O 1
ATOM 619 N N . TRP A 1 83 ? -3.762 -9.202 23.808 1.00 88.12 83 TRP A N 1
ATOM 620 C CA . TRP A 1 83 ? -3.853 -10.389 22.956 1.00 88.12 83 TRP A CA 1
ATOM 621 C C . TRP A 1 83 ? -3.924 -10.044 21.471 1.00 88.12 83 TRP A C 1
ATOM 623 O O . TRP A 1 83 ? -3.352 -10.774 20.670 1.00 88.12 83 TRP A O 1
ATOM 633 N N . THR A 1 84 ? -4.546 -8.925 21.095 1.00 88.12 84 THR A N 1
ATOM 634 C CA . THR A 1 84 ? -4.552 -8.469 19.698 1.00 88.12 84 THR A CA 1
ATOM 635 C C . THR A 1 84 ? -3.131 -8.178 19.218 1.00 88.12 84 THR A C 1
ATOM 637 O O . THR A 1 84 ? -2.712 -8.730 18.206 1.00 88.12 84 THR A O 1
ATOM 640 N N . PHE A 1 85 ? -2.351 -7.391 19.965 1.00 86.25 85 PHE A N 1
ATOM 641 C CA . PHE A 1 85 ? -0.956 -7.106 19.611 1.00 86.25 85 PHE A CA 1
ATOM 642 C C . PHE A 1 85 ? -0.087 -8.367 19.582 1.00 86.25 85 PHE A C 1
ATOM 644 O O . PHE A 1 85 ? 0.674 -8.563 18.636 1.00 86.25 85 PHE A O 1
ATOM 651 N N . VAL A 1 86 ? -0.230 -9.242 20.582 1.00 91.06 86 VAL A N 1
ATOM 652 C CA . VAL A 1 86 ? 0.501 -10.516 20.640 1.00 91.06 86 VAL A CA 1
ATOM 653 C C . VAL A 1 86 ? 0.190 -11.372 19.415 1.00 91.06 86 VAL A C 1
ATOM 655 O O . VAL A 1 86 ? 1.112 -11.846 18.758 1.00 91.06 86 VAL A O 1
ATOM 658 N N . LEU A 1 87 ? -1.088 -11.534 19.059 1.00 91.44 87 LEU A N 1
ATOM 659 C CA . LEU A 1 87 ? -1.486 -12.322 17.894 1.00 91.44 87 LEU A CA 1
ATOM 660 C C . LEU A 1 87 ? -0.961 -11.722 16.588 1.00 91.44 87 LEU A C 1
ATOM 662 O O . LEU A 1 87 ? -0.472 -12.474 15.752 1.00 91.44 87 LEU A O 1
ATOM 666 N N . ILE A 1 88 ? -0.999 -10.395 16.426 1.00 89.38 88 ILE A N 1
ATOM 667 C CA . ILE A 1 88 ? -0.450 -9.722 15.239 1.00 89.38 88 ILE A CA 1
ATOM 668 C C . ILE A 1 88 ? 1.042 -10.033 15.084 1.00 89.38 88 ILE A C 1
ATOM 670 O O . ILE A 1 88 ? 1.474 -10.446 14.010 1.00 89.38 88 ILE A O 1
ATOM 674 N N . VAL A 1 89 ? 1.828 -9.884 16.153 1.00 89.00 89 VAL A N 1
ATOM 675 C CA . VAL A 1 89 ? 3.276 -10.138 16.115 1.00 89.00 89 VAL A CA 1
ATOM 676 C C . VAL A 1 89 ? 3.574 -11.615 15.855 1.00 89.00 89 VAL A C 1
ATOM 678 O O . VAL A 1 89 ? 4.428 -11.930 15.024 1.00 89.00 89 VAL A O 1
ATOM 681 N N . VAL A 1 90 ? 2.861 -12.528 16.519 1.00 92.69 90 VAL A N 1
ATOM 682 C CA . VAL A 1 90 ? 3.053 -13.976 16.357 1.00 92.69 90 VAL A CA 1
ATOM 683 C C . VAL A 1 90 ? 2.713 -14.420 14.934 1.00 92.69 90 VAL A C 1
ATOM 685 O O . VAL A 1 90 ? 3.545 -15.051 14.286 1.00 92.69 90 VAL A O 1
ATOM 688 N N . PHE A 1 91 ? 1.543 -14.052 14.404 1.00 93.19 91 PHE A N 1
ATOM 689 C CA . PHE A 1 91 ? 1.147 -14.445 13.050 1.00 93.19 91 PHE A CA 1
ATOM 690 C C . PHE A 1 91 ? 2.038 -13.822 11.970 1.00 93.19 91 PHE A C 1
ATOM 692 O O . PHE A 1 91 ? 2.422 -14.527 11.034 1.00 93.19 91 PHE A O 1
ATOM 699 N N . SER A 1 92 ? 2.435 -12.552 12.108 1.00 90.88 92 SER A N 1
ATOM 700 C CA . SER A 1 92 ? 3.396 -11.926 11.189 1.00 90.88 92 SER A CA 1
ATOM 701 C C . SER A 1 92 ? 4.752 -12.634 11.223 1.00 90.88 92 SER A C 1
ATOM 703 O O . SER A 1 92 ? 5.363 -12.841 10.174 1.00 90.88 92 SER A O 1
ATOM 705 N N . SER A 1 93 ? 5.198 -13.068 12.406 1.00 91.81 93 SER A N 1
ATOM 706 C CA . SER A 1 93 ? 6.429 -13.851 12.560 1.00 91.81 93 SER A CA 1
ATOM 707 C C . SER A 1 93 ? 6.319 -15.201 11.858 1.00 91.81 93 SER A C 1
ATOM 709 O O . SER A 1 93 ? 7.191 -15.538 11.062 1.00 91.81 93 SER A O 1
ATOM 711 N N . CYS A 1 94 ? 5.214 -15.928 12.047 1.00 94.50 94 CYS A N 1
ATOM 712 C CA . CYS A 1 94 ? 4.959 -17.183 11.338 1.00 94.50 94 CYS A CA 1
ATOM 713 C C . CYS A 1 94 ? 4.955 -17.000 9.811 1.00 94.50 94 CYS A C 1
ATOM 715 O O . CYS A 1 94 ? 5.565 -17.800 9.104 1.00 94.50 94 CYS A O 1
ATOM 717 N N . CYS A 1 95 ? 4.321 -15.939 9.299 1.00 93.62 95 CYS A N 1
ATOM 718 C CA . CYS A 1 95 ? 4.297 -15.621 7.867 1.00 93.62 95 CYS A CA 1
ATOM 719 C C . CYS A 1 95 ? 5.702 -15.320 7.317 1.00 93.62 95 CYS A C 1
ATOM 721 O O . CYS A 1 95 ? 6.088 -15.837 6.268 1.00 93.62 95 CYS A O 1
ATOM 723 N N . SER A 1 96 ? 6.488 -14.525 8.047 1.00 91.00 96 SER A N 1
ATOM 724 C CA . SER A 1 96 ? 7.858 -14.164 7.665 1.00 91.00 96 SER A CA 1
ATOM 725 C C . SER A 1 96 ? 8.794 -15.375 7.673 1.00 91.00 96 SER A C 1
ATOM 727 O O . SER A 1 96 ? 9.512 -15.625 6.701 1.00 91.00 96 SER A O 1
ATOM 729 N N . THR A 1 97 ? 8.715 -16.209 8.712 1.00 93.69 97 THR A N 1
ATOM 730 C CA . THR A 1 97 ? 9.450 -17.476 8.783 1.00 93.69 97 THR A CA 1
ATOM 731 C C . THR A 1 97 ? 9.041 -18.427 7.660 1.00 93.69 97 THR A C 1
ATOM 733 O O . THR A 1 97 ? 9.908 -19.013 7.017 1.00 93.69 97 THR A O 1
ATOM 736 N N . PHE A 1 98 ? 7.744 -18.548 7.370 1.00 95.00 98 PHE A N 1
ATOM 737 C CA . PHE A 1 98 ? 7.256 -19.364 6.260 1.00 95.00 98 PHE A CA 1
ATOM 738 C C . PHE A 1 98 ? 7.833 -18.897 4.917 1.00 95.00 98 PHE A C 1
ATOM 740 O O . PHE A 1 98 ? 8.344 -19.715 4.151 1.00 95.00 98 PHE A O 1
ATOM 747 N N . GLY A 1 99 ? 7.837 -17.585 4.656 1.00 90.81 99 GLY A N 1
ATOM 748 C CA . GLY A 1 99 ? 8.436 -17.025 3.445 1.00 90.81 99 GLY A CA 1
ATOM 749 C C . GLY A 1 99 ? 9.933 -17.317 3.319 1.00 90.81 99 GLY A C 1
ATOM 750 O O . GLY A 1 99 ? 10.395 -17.719 2.249 1.00 90.81 99 GLY A O 1
ATOM 751 N N . ALA A 1 100 ? 10.678 -17.201 4.422 1.00 89.62 100 ALA A N 1
ATOM 752 C CA . ALA A 1 100 ? 12.102 -17.525 4.459 1.00 89.62 100 ALA A CA 1
ATOM 753 C C . ALA A 1 100 ? 12.384 -19.017 4.208 1.00 89.62 100 ALA A C 1
ATOM 755 O O . ALA A 1 100 ? 13.288 -19.363 3.440 1.00 89.62 100 ALA A O 1
ATOM 756 N N . ILE A 1 101 ? 11.587 -19.906 4.810 1.00 93.31 101 ILE A N 1
ATOM 757 C CA . ILE A 1 101 ? 11.698 -21.358 4.618 1.00 93.31 101 ILE A CA 1
ATOM 758 C C . ILE A 1 101 ? 11.429 -21.719 3.155 1.00 93.31 101 ILE A C 1
ATOM 760 O O . ILE A 1 101 ? 12.209 -22.459 2.559 1.00 93.31 101 ILE A O 1
ATOM 764 N N . MET A 1 102 ? 10.376 -21.160 2.550 1.00 92.50 102 MET A N 1
ATOM 765 C CA . MET A 1 102 ? 10.024 -21.438 1.154 1.00 92.50 102 MET A CA 1
ATOM 766 C C . MET A 1 102 ? 11.169 -21.117 0.187 1.00 92.50 102 MET A C 1
ATOM 768 O O . MET A 1 102 ? 11.513 -21.950 -0.649 1.00 92.50 102 MET A O 1
ATOM 772 N N . VAL A 1 103 ? 11.818 -19.958 0.325 1.00 89.62 103 VAL A N 1
ATOM 773 C CA . VAL A 1 103 ? 12.960 -19.587 -0.535 1.00 89.62 103 VAL A CA 1
ATOM 774 C C . VAL A 1 103 ? 14.212 -20.403 -0.225 1.00 89.62 103 VAL A C 1
ATOM 776 O O . VAL A 1 103 ? 14.980 -20.715 -1.134 1.00 89.62 103 VAL A O 1
ATOM 779 N N . SER A 1 104 ? 14.403 -20.816 1.027 1.00 87.12 104 SER A N 1
ATOM 780 C CA . SER A 1 104 ? 15.520 -21.690 1.404 1.00 87.12 104 SER A CA 1
ATOM 781 C C . SER A 1 104 ? 15.386 -23.106 0.827 1.00 87.12 104 SER A C 1
ATOM 783 O O . SER A 1 104 ? 16.401 -23.725 0.508 1.00 87.12 104 SER A O 1
ATOM 785 N N . ILE A 1 105 ? 14.152 -23.600 0.659 1.00 90.88 105 ILE A N 1
ATOM 786 C CA . ILE A 1 105 ? 13.850 -24.906 0.050 1.00 90.88 105 ILE A CA 1
ATOM 787 C C . ILE A 1 105 ? 13.904 -24.823 -1.479 1.00 90.88 105 ILE A C 1
ATOM 789 O O . ILE A 1 105 ? 14.591 -25.620 -2.109 1.00 90.88 105 ILE A O 1
ATOM 793 N N . ILE A 1 106 ? 13.189 -23.863 -2.077 1.00 90.50 106 ILE A N 1
ATOM 794 C CA . ILE A 1 106 ? 13.054 -23.751 -3.539 1.00 90.50 106 ILE A CA 1
ATOM 795 C C . ILE A 1 106 ? 14.353 -23.235 -4.180 1.00 90.50 106 ILE A C 1
ATOM 797 O O . ILE A 1 106 ? 14.655 -23.586 -5.317 1.00 90.50 106 ILE A O 1
ATOM 801 N N . LYS A 1 107 ? 15.119 -22.401 -3.459 1.00 86.38 107 LYS A N 1
ATOM 802 C CA . LYS A 1 107 ? 16.329 -21.708 -3.940 1.00 86.38 107 LYS A CA 1
ATOM 803 C C . LYS A 1 107 ? 16.157 -21.037 -5.317 1.00 86.38 107 LYS A C 1
ATOM 805 O O . LYS A 1 107 ? 16.977 -21.250 -6.217 1.00 86.38 107 LYS A O 1
ATOM 810 N N . PRO A 1 108 ? 15.096 -20.229 -5.516 1.00 78.62 108 PRO A N 1
ATOM 811 C CA . PRO A 1 108 ? 14.909 -19.492 -6.755 1.00 78.62 108 PRO A CA 1
ATOM 812 C C . PRO A 1 108 ? 16.074 -18.503 -6.915 1.00 78.62 108 PRO A C 1
ATOM 814 O O . PRO A 1 108 ? 16.231 -17.594 -6.118 1.00 78.62 108 PRO A O 1
ATOM 817 N N . GLY A 1 109 ? 16.925 -18.691 -7.921 1.00 66.94 109 GLY A N 1
ATOM 818 C CA . GLY A 1 109 ? 18.093 -17.827 -8.155 1.00 66.94 109 GLY A CA 1
ATOM 819 C C . GLY A 1 109 ? 19.433 -18.553 -8.085 1.00 66.94 109 GLY A C 1
ATOM 820 O O . GLY A 1 109 ? 20.404 -18.077 -8.661 1.00 66.94 109 GLY A O 1
ATOM 821 N N . VAL A 1 110 ? 19.473 -19.762 -7.518 1.00 71.25 110 VAL A N 1
ATOM 822 C CA . VAL A 1 110 ? 20.625 -20.666 -7.654 1.00 71.25 110 VAL A CA 1
ATOM 823 C C . VAL A 1 110 ? 20.510 -21.403 -8.993 1.00 71.25 110 VAL A C 1
ATOM 825 O O . VAL A 1 110 ? 20.239 -22.599 -9.050 1.00 71.25 110 VAL A O 1
ATOM 828 N N . ARG A 1 111 ? 20.641 -20.679 -10.109 1.00 59.12 111 ARG A N 1
ATOM 829 C CA . ARG A 1 111 ? 20.976 -21.319 -11.388 1.00 59.12 111 ARG A CA 1
ATOM 830 C C . ARG A 1 111 ? 22.482 -21.521 -11.413 1.00 59.12 111 ARG A C 1
ATOM 832 O O . ARG A 1 111 ? 23.208 -20.607 -11.040 1.00 59.12 111 ARG A O 1
ATOM 839 N N . ASN A 1 112 ? 22.895 -22.727 -11.799 1.00 48.03 112 ASN A N 1
ATOM 840 C CA . ASN A 1 112 ? 24.269 -23.201 -11.945 1.00 48.03 112 ASN A CA 1
ATOM 841 C C . ASN A 1 112 ? 25.283 -22.067 -12.149 1.00 48.03 112 ASN A C 1
ATOM 843 O O . ASN A 1 112 ? 25.556 -21.648 -13.270 1.00 48.03 112 ASN A O 1
ATOM 847 N N . MET A 1 113 ? 25.883 -21.608 -11.047 1.00 45.78 113 MET A N 1
ATOM 848 C CA . MET A 1 113 ? 27.020 -20.685 -11.081 1.00 45.78 113 MET A CA 1
ATOM 849 C C . MET A 1 113 ? 28.188 -21.281 -11.887 1.00 45.78 113 MET A C 1
ATOM 851 O O . MET A 1 113 ? 29.051 -20.551 -12.357 1.00 45.78 113 MET A O 1
ATOM 855 N N . SER A 1 114 ? 28.176 -22.600 -12.108 1.00 43.22 114 SER A N 1
ATOM 856 C CA . SER A 1 114 ? 29.092 -23.317 -12.991 1.00 43.22 114 SER A CA 1
ATOM 857 C C . SER A 1 114 ? 28.976 -22.950 -14.478 1.00 43.22 114 SER A C 1
ATOM 859 O O . SER A 1 114 ? 29.949 -23.154 -15.190 1.00 43.22 114 SER A O 1
ATOM 861 N N . GLU A 1 115 ? 27.867 -22.376 -14.965 1.00 47.22 115 GLU A N 1
ATOM 862 C CA . GLU A 1 115 ? 27.776 -21.876 -16.356 1.00 47.22 115 GLU A CA 1
ATOM 863 C C . GLU A 1 115 ? 28.256 -20.424 -16.514 1.00 47.22 115 GLU A C 1
ATOM 865 O O . GLU A 1 115 ? 28.685 -20.038 -17.600 1.00 47.22 115 GLU A O 1
ATOM 870 N N . ILE A 1 116 ? 28.220 -19.618 -15.445 1.00 47.47 116 ILE A N 1
ATOM 871 C CA . ILE A 1 116 ? 28.699 -18.224 -15.476 1.00 47.47 116 ILE A CA 1
ATOM 872 C C . ILE A 1 116 ? 30.217 -18.178 -15.240 1.00 47.47 116 ILE A C 1
ATOM 874 O O . ILE A 1 116 ? 30.919 -17.465 -15.949 1.00 47.47 116 ILE A O 1
ATOM 878 N N . VAL A 1 117 ? 30.737 -19.010 -14.329 1.00 47.50 117 VAL A N 1
ATOM 879 C CA . VAL A 1 117 ? 32.177 -19.069 -14.008 1.00 47.50 117 VAL A CA 1
ATOM 880 C C . VAL A 1 117 ? 33.002 -19.758 -15.107 1.00 47.50 117 VAL A C 1
ATOM 882 O O . VAL A 1 117 ? 34.171 -19.437 -15.278 1.00 47.50 117 VAL A O 1
ATOM 885 N N . ALA A 1 118 ? 32.413 -20.638 -15.928 1.00 42.88 118 ALA A N 1
ATOM 886 C CA . ALA A 1 118 ? 33.133 -21.284 -17.037 1.00 42.88 118 ALA A CA 1
ATOM 887 C C . ALA A 1 118 ? 33.503 -20.333 -18.200 1.00 42.88 118 ALA A C 1
ATOM 889 O O . ALA A 1 118 ? 34.213 -20.744 -19.112 1.00 42.88 118 ALA A O 1
ATOM 890 N N . ASN A 1 119 ? 33.036 -19.078 -18.184 1.00 38.16 119 ASN A N 1
ATOM 891 C CA . ASN A 1 119 ? 33.388 -18.053 -19.175 1.00 38.16 119 ASN A CA 1
ATOM 892 C C . ASN A 1 119 ? 34.272 -16.929 -18.602 1.00 38.16 119 ASN A C 1
ATOM 894 O O . ASN A 1 119 ? 34.503 -15.931 -19.285 1.00 38.16 119 ASN A O 1
ATOM 898 N N . GLU A 1 120 ? 34.770 -17.074 -17.372 1.00 39.66 120 GLU A N 1
ATOM 899 C CA . GLU A 1 120 ? 35.526 -16.038 -16.656 1.00 39.66 120 GLU A CA 1
ATOM 900 C C . GLU A 1 120 ? 37.028 -16.362 -16.520 1.00 39.66 120 GLU A C 1
ATOM 902 O O . GLU A 1 120 ? 37.669 -16.031 -15.530 1.00 39.66 120 GLU A O 1
ATOM 907 N N . ASP A 1 121 ? 37.643 -16.937 -17.557 1.00 35.53 121 ASP A N 1
ATOM 908 C CA . ASP A 1 121 ? 39.109 -17.060 -17.662 1.00 35.53 121 ASP A CA 1
ATOM 909 C C . ASP A 1 121 ? 39.764 -15.751 -18.166 1.00 35.53 121 ASP A C 1
ATOM 911 O O . ASP A 1 121 ? 40.563 -15.750 -19.100 1.00 35.53 121 ASP A O 1
ATOM 915 N N . ASN A 1 122 ? 39.421 -14.600 -17.574 1.00 34.34 122 ASN A N 1
ATOM 916 C CA . ASN A 1 122 ? 40.136 -13.335 -17.798 1.00 34.34 122 ASN A CA 1
ATOM 917 C C . ASN A 1 122 ? 40.059 -12.423 -16.557 1.00 34.34 122 ASN A C 1
ATOM 919 O O . ASN A 1 122 ? 39.073 -11.708 -16.372 1.00 34.34 122 ASN A O 1
ATOM 923 N N . PRO A 1 123 ? 41.102 -12.379 -15.709 1.00 38.00 123 PRO A N 1
ATOM 924 C CA . PRO A 1 123 ? 41.091 -11.584 -14.490 1.00 38.00 123 PRO A CA 1
ATOM 925 C C . PRO A 1 123 ? 41.530 -10.148 -14.802 1.00 38.00 123 PRO A C 1
ATOM 927 O O . PRO A 1 123 ? 42.715 -9.833 -14.733 1.00 38.00 123 PRO A O 1
ATOM 930 N N . SER A 1 124 ? 40.606 -9.262 -15.189 1.00 33.19 124 SER A N 1
ATOM 931 C CA . SER A 1 124 ? 40.909 -7.813 -15.237 1.00 33.19 124 SER A CA 1
ATOM 932 C C . SER A 1 124 ? 39.711 -6.854 -15.234 1.00 33.19 124 SER A C 1
ATOM 934 O O . SER A 1 124 ? 39.897 -5.675 -15.519 1.00 33.19 124 SER A O 1
ATOM 936 N N . ASP A 1 125 ? 38.504 -7.280 -14.861 1.00 37.03 125 ASP A N 1
ATOM 937 C CA . ASP A 1 125 ? 37.395 -6.335 -14.682 1.00 37.03 125 ASP A CA 1
ATOM 938 C C . ASP A 1 125 ? 36.385 -6.892 -13.673 1.00 37.03 125 ASP A C 1
ATOM 940 O O . ASP A 1 125 ? 35.947 -8.026 -13.827 1.00 37.03 125 ASP A O 1
ATOM 944 N N . GLY A 1 126 ? 36.003 -6.121 -12.644 1.00 36.09 126 GLY A N 1
ATOM 945 C CA . GLY A 1 126 ? 34.812 -6.484 -11.856 1.00 36.09 126 GLY A CA 1
ATOM 946 C C . GLY A 1 126 ? 34.800 -6.277 -10.341 1.00 36.09 126 GLY A C 1
ATOM 947 O O . GLY A 1 126 ? 34.002 -6.929 -9.679 1.00 36.09 126 GLY A O 1
ATOM 948 N N . GLN A 1 127 ? 35.598 -5.378 -9.751 1.00 30.80 127 GLN A N 1
ATOM 949 C CA . GLN A 1 127 ? 35.528 -5.142 -8.292 1.00 30.80 127 GLN A CA 1
ATOM 950 C C . GLN A 1 127 ? 34.648 -3.955 -7.849 1.00 30.80 127 GLN A C 1
ATOM 952 O O . GLN A 1 127 ? 34.427 -3.778 -6.657 1.00 30.80 127 GLN A O 1
ATOM 957 N N . HIS A 1 128 ? 34.080 -3.163 -8.769 1.00 33.03 128 HIS A N 1
ATOM 958 C CA . HIS A 1 128 ? 33.383 -1.911 -8.410 1.00 33.03 128 HIS A CA 1
ATOM 959 C C . HIS A 1 128 ? 31.856 -1.881 -8.603 1.00 33.03 128 HIS A C 1
ATOM 961 O O . HIS A 1 128 ? 31.224 -0.922 -8.163 1.00 33.03 128 HIS A O 1
ATOM 967 N N . SER A 1 129 ? 31.232 -2.898 -9.203 1.00 34.66 129 SER A N 1
ATOM 968 C CA . SER A 1 129 ? 29.771 -2.929 -9.406 1.00 34.66 129 SER A CA 1
ATOM 969 C C . SER A 1 129 ? 29.006 -3.659 -8.297 1.00 34.66 129 SER A C 1
ATOM 971 O O . SER A 1 129 ? 27.908 -3.239 -7.949 1.00 34.66 129 SER A O 1
ATOM 973 N N . HIS A 1 130 ? 29.579 -4.704 -7.693 1.00 32.59 130 HIS A N 1
ATOM 974 C CA . HIS A 1 130 ? 28.845 -5.553 -6.745 1.00 32.59 130 HIS A CA 1
ATOM 975 C C . HIS A 1 130 ? 28.749 -4.995 -5.314 1.00 32.59 130 HIS A C 1
ATOM 977 O O . HIS A 1 130 ? 27.778 -5.274 -4.615 1.00 32.59 130 HIS A O 1
ATOM 983 N N . GLU A 1 131 ? 29.697 -4.165 -4.868 1.00 29.09 131 GLU A N 1
ATOM 984 C CA . GLU A 1 131 ? 29.663 -3.583 -3.513 1.00 29.09 131 GLU A CA 1
ATOM 985 C C . GLU A 1 131 ? 28.710 -2.372 -3.402 1.00 29.09 131 GLU A C 1
ATOM 987 O O . GLU A 1 131 ? 28.173 -2.083 -2.329 1.00 29.09 131 GLU A O 1
ATOM 992 N N . PHE A 1 132 ? 28.461 -1.680 -4.522 1.00 35.34 132 PHE A N 1
ATOM 993 C CA . PHE A 1 132 ? 27.621 -0.479 -4.592 1.00 35.34 132 PHE A CA 1
ATOM 994 C C . PHE A 1 132 ? 26.127 -0.792 -4.392 1.00 35.34 132 PHE A C 1
ATOM 996 O O . PHE A 1 132 ? 25.464 -0.109 -3.611 1.00 35.34 132 PHE A O 1
ATOM 1003 N N . ASP A 1 133 ? 25.619 -1.870 -5.000 1.00 36.72 133 ASP A N 1
ATOM 1004 C CA . ASP A 1 133 ? 24.218 -2.297 -4.845 1.00 36.72 133 ASP A CA 1
ATOM 1005 C C . ASP A 1 133 ? 23.929 -2.879 -3.446 1.00 36.72 133 ASP A C 1
ATOM 1007 O O . ASP A 1 133 ? 22.851 -2.666 -2.884 1.00 36.72 133 ASP A O 1
ATOM 1011 N N . ILE A 1 134 ? 24.907 -3.552 -2.826 1.00 35.56 134 ILE A N 1
ATOM 1012 C CA . ILE A 1 134 ? 24.758 -4.151 -1.488 1.00 35.56 134 ILE A CA 1
ATOM 1013 C C . ILE A 1 134 ? 24.731 -3.069 -0.398 1.00 35.56 134 ILE A C 1
ATOM 1015 O O . ILE A 1 134 ? 23.878 -3.118 0.491 1.00 35.56 134 ILE A O 1
ATOM 1019 N N . LYS A 1 135 ? 25.591 -2.040 -0.478 1.00 31.58 135 LYS A N 1
ATOM 1020 C CA . LYS A 1 135 ? 25.542 -0.901 0.461 1.00 31.58 135 LYS A CA 1
ATOM 1021 C C . LYS A 1 135 ? 24.234 -0.117 0.352 1.00 31.58 135 LYS A C 1
ATOM 1023 O O . LYS A 1 135 ? 23.742 0.339 1.379 1.00 31.58 135 LYS A O 1
ATOM 1028 N N . GLN A 1 136 ? 23.642 -0.021 -0.842 1.00 39.19 136 GLN A N 1
ATOM 1029 C CA . GLN A 1 136 ? 22.349 0.634 -1.060 1.00 39.19 136 GLN A CA 1
ATOM 1030 C C . GLN A 1 136 ? 21.166 -0.175 -0.490 1.00 39.19 136 GLN A C 1
ATOM 1032 O O . GLN A 1 136 ? 20.210 0.409 0.026 1.00 39.19 136 GLN A O 1
ATOM 1037 N N . MET A 1 137 ? 21.235 -1.512 -0.514 1.00 35.34 137 MET A N 1
ATOM 1038 C CA . MET A 1 137 ? 20.246 -2.371 0.155 1.00 35.34 137 MET A CA 1
ATOM 1039 C C . MET A 1 137 ? 20.384 -2.331 1.682 1.00 35.34 137 MET A C 1
ATOM 1041 O O . MET A 1 137 ? 19.375 -2.211 2.376 1.00 35.34 137 MET A O 1
ATOM 1045 N N . ILE A 1 138 ? 21.608 -2.358 2.217 1.00 37.69 138 ILE A N 1
ATOM 1046 C CA . ILE A 1 138 ? 21.855 -2.303 3.668 1.00 37.69 138 ILE A CA 1
ATOM 1047 C C . ILE A 1 138 ? 21.510 -0.914 4.236 1.00 37.69 138 ILE A C 1
ATOM 1049 O O . ILE A 1 138 ? 20.859 -0.830 5.274 1.00 37.69 138 ILE A O 1
ATOM 1053 N N . SER A 1 139 ? 21.819 0.186 3.533 1.00 34.81 139 SER A N 1
ATOM 1054 C CA . SER A 1 139 ? 21.437 1.538 3.980 1.00 34.81 139 SER A CA 1
ATOM 1055 C C . SER A 1 139 ? 19.921 1.765 3.992 1.00 34.81 139 SER A C 1
ATOM 1057 O O . SER A 1 139 ? 19.437 2.603 4.750 1.00 34.81 139 SER A O 1
ATOM 1059 N N . SER A 1 140 ? 19.167 0.995 3.195 1.00 47.09 140 SER A N 1
ATOM 1060 C CA . SER A 1 140 ? 17.700 1.042 3.171 1.00 47.09 140 SER A CA 1
ATOM 1061 C C . SER A 1 140 ? 17.037 0.353 4.376 1.00 47.09 140 SER A C 1
ATOM 1063 O O . SER A 1 140 ? 15.861 0.612 4.658 1.00 47.09 140 SER A O 1
ATOM 1065 N N . GLN A 1 141 ? 17.772 -0.489 5.120 1.00 41.91 141 GLN A N 1
ATOM 1066 C CA . GLN A 1 141 ? 17.229 -1.154 6.306 1.00 41.91 141 GLN A CA 1
ATOM 1067 C C . GLN A 1 141 ? 17.041 -0.180 7.479 1.00 41.91 141 GLN A C 1
ATOM 1069 O O . GLN A 1 141 ? 15.942 -0.088 8.024 1.00 41.91 141 GLN A O 1
ATOM 1074 N N . ASP A 1 142 ? 18.047 0.626 7.819 1.00 47.03 142 ASP A N 1
ATOM 1075 C CA . ASP A 1 142 ? 17.940 1.579 8.939 1.00 47.03 142 ASP A CA 1
ATOM 1076 C C . ASP A 1 142 ? 16.893 2.681 8.685 1.00 47.03 142 ASP A C 1
ATOM 1078 O O . ASP A 1 142 ? 16.203 3.142 9.597 1.00 47.03 142 ASP A O 1
ATOM 1082 N N . GLU A 1 143 ? 16.736 3.084 7.422 1.00 57.06 143 GLU A N 1
ATOM 1083 C CA . GLU A 1 143 ? 15.824 4.156 6.992 1.00 57.06 143 GLU A CA 1
ATOM 1084 C C . GLU A 1 143 ? 14.358 3.783 7.179 1.00 57.06 143 GLU A C 1
ATOM 1086 O O . GLU A 1 143 ? 13.524 4.611 7.544 1.00 57.06 143 GLU A O 1
ATOM 1091 N N . SER A 1 144 ? 14.049 2.510 6.975 1.00 64.69 144 SER A N 1
ATOM 1092 C CA . SER A 1 144 ? 12.678 2.041 7.046 1.00 64.69 144 SER A CA 1
ATOM 1093 C C . SER A 1 144 ? 12.188 1.885 8.488 1.00 64.69 144 SER A C 1
ATOM 1095 O O . SER A 1 144 ? 11.019 2.161 8.733 1.00 64.69 144 SER A O 1
ATOM 1097 N N . ILE A 1 145 ? 13.060 1.550 9.457 1.00 71.69 145 ILE A N 1
ATOM 1098 C CA . ILE A 1 145 ? 12.692 1.490 10.887 1.00 71.69 145 ILE A CA 1
ATOM 1099 C C . ILE A 1 145 ? 12.447 2.900 11.424 1.00 71.69 145 ILE A C 1
ATOM 1101 O O . ILE A 1 145 ? 11.474 3.132 12.140 1.00 71.69 145 ILE A O 1
ATOM 1105 N N . TYR A 1 146 ? 13.299 3.858 11.058 1.00 77.81 146 TYR A N 1
ATOM 1106 C CA . TYR A 1 146 ? 13.103 5.260 11.424 1.00 77.81 146 TYR A CA 1
ATOM 1107 C C . TYR A 1 146 ? 11.742 5.786 10.944 1.00 77.81 146 TYR A C 1
ATOM 1109 O O . TYR A 1 146 ? 10.990 6.374 11.726 1.00 77.81 146 TYR A O 1
ATOM 1117 N N . ASP A 1 147 ? 11.386 5.499 9.689 1.00 77.94 147 ASP A N 1
ATOM 1118 C CA . ASP A 1 147 ? 10.098 5.884 9.114 1.00 77.94 147 ASP A CA 1
ATOM 1119 C C . ASP A 1 147 ? 8.908 5.247 9.854 1.00 77.94 147 ASP A C 1
ATOM 1121 O O . ASP A 1 147 ? 7.875 5.902 10.004 1.00 77.94 147 ASP A O 1
ATOM 1125 N N . VAL A 1 148 ? 9.039 4.015 10.368 1.00 79.69 148 VAL A N 1
ATOM 1126 C CA . VAL A 1 148 ? 8.016 3.391 11.231 1.00 79.69 148 VAL A CA 1
ATOM 1127 C C . VAL A 1 148 ? 7.737 4.262 12.449 1.00 79.69 148 VAL A C 1
ATOM 1129 O O . VAL A 1 148 ? 6.587 4.610 12.709 1.00 79.69 148 VAL A O 1
ATOM 1132 N N . PHE A 1 149 ? 8.782 4.629 13.192 1.00 83.38 149 PHE A N 1
ATOM 1133 C CA . PHE A 1 149 ? 8.635 5.398 14.426 1.00 83.38 149 PHE A CA 1
ATOM 1134 C C . PHE A 1 149 ? 8.118 6.815 14.163 1.00 83.38 149 PHE A C 1
ATOM 1136 O O . PHE A 1 149 ? 7.236 7.279 14.885 1.00 83.38 149 PHE A O 1
ATOM 1143 N N . MET A 1 150 ? 8.596 7.467 13.099 1.00 85.31 150 MET A N 1
ATOM 1144 C CA . MET A 1 150 ? 8.115 8.795 12.698 1.00 85.31 150 MET A CA 1
ATOM 1145 C C . MET A 1 150 ? 6.646 8.783 12.264 1.00 85.31 150 MET A C 1
ATOM 1147 O O . MET A 1 150 ? 5.926 9.754 12.479 1.00 85.31 150 MET A O 1
ATOM 1151 N N . ASN A 1 151 ? 6.169 7.679 11.684 1.00 85.31 151 ASN A N 1
ATOM 1152 C CA . ASN A 1 151 ? 4.752 7.520 11.370 1.00 85.31 151 ASN A CA 1
ATOM 1153 C C . ASN A 1 151 ? 3.917 7.049 12.573 1.00 85.31 151 ASN A C 1
ATOM 1155 O O . ASN A 1 151 ? 2.724 7.341 12.615 1.00 85.31 151 ASN A O 1
ATOM 1159 N N . LEU A 1 152 ? 4.504 6.362 13.558 1.00 88.06 152 LEU A N 1
ATOM 1160 C CA . LEU A 1 152 ? 3.805 5.915 14.768 1.00 88.06 152 LEU A CA 1
ATOM 1161 C C . LEU A 1 152 ? 3.305 7.100 15.608 1.00 88.06 152 LEU A C 1
ATOM 1163 O O . LEU A 1 152 ? 2.188 7.061 16.122 1.00 88.06 152 LEU A O 1
ATOM 1167 N N . ILE A 1 153 ? 4.120 8.152 15.727 1.00 90.06 153 ILE A N 1
ATOM 1168 C CA . ILE A 1 153 ? 3.794 9.384 16.454 1.00 90.06 153 ILE A CA 1
ATOM 1169 C C . ILE A 1 153 ? 3.946 10.567 15.485 1.00 90.06 153 ILE A C 1
ATOM 1171 O O . ILE A 1 153 ? 5.047 11.101 15.350 1.00 90.06 153 ILE A O 1
ATOM 1175 N N . PRO A 1 154 ? 2.869 10.979 14.787 1.00 89.56 154 PRO A N 1
ATOM 1176 C CA . PRO A 1 154 ? 2.942 12.100 13.860 1.00 89.56 154 PRO A CA 1
ATOM 1177 C C . PRO A 1 154 ? 3.158 13.420 14.609 1.00 89.56 154 PRO A C 1
ATOM 1179 O O . PRO A 1 154 ? 2.578 13.650 15.670 1.00 89.56 154 PRO A O 1
ATOM 1182 N N . ASP A 1 155 ? 3.929 14.324 14.010 1.00 90.44 155 ASP A N 1
ATOM 1183 C CA . ASP A 1 155 ? 4.162 15.677 14.527 1.00 90.44 155 ASP A CA 1
ATOM 1184 C C . ASP A 1 155 ? 2.906 16.566 14.462 1.00 90.44 155 ASP A C 1
ATOM 1186 O O . ASP A 1 155 ? 2.760 17.516 15.230 1.00 90.44 155 ASP A O 1
ATOM 1190 N N . ASN A 1 156 ? 1.975 16.245 13.558 1.00 93.19 156 ASN A N 1
ATOM 1191 C CA . ASN A 1 156 ? 0.687 16.909 13.433 1.00 93.19 156 ASN A CA 1
ATOM 1192 C C . ASN A 1 156 ? -0.414 15.925 13.000 1.00 93.19 156 ASN A C 1
ATOM 1194 O O . ASN A 1 156 ? -0.334 15.296 11.944 1.00 93.19 156 ASN A O 1
ATOM 1198 N N . ILE A 1 157 ? -1.486 15.836 13.794 1.00 93.38 157 ILE A N 1
ATOM 1199 C CA . ILE A 1 157 ? -2.606 14.909 13.557 1.00 93.38 157 ILE A CA 1
ATOM 1200 C C . ILE A 1 157 ? -3.412 15.295 12.311 1.00 93.38 157 ILE A C 1
ATOM 1202 O O . ILE A 1 157 ? -3.832 14.420 11.560 1.00 93.38 157 ILE A O 1
ATOM 1206 N N . ILE A 1 158 ? -3.603 16.592 12.055 1.00 93.56 158 ILE A N 1
ATOM 1207 C CA . ILE A 1 158 ? -4.309 17.071 10.861 1.00 93.56 158 ILE A CA 1
ATOM 1208 C C . ILE A 1 158 ? -3.490 16.702 9.624 1.00 93.56 158 ILE A C 1
ATOM 1210 O O . ILE A 1 158 ? -4.030 16.109 8.695 1.00 93.56 158 ILE A O 1
ATOM 1214 N N . ALA A 1 159 ? -2.178 16.951 9.636 1.00 89.25 159 ALA A N 1
ATOM 1215 C CA . ALA A 1 159 ? -1.293 16.546 8.546 1.00 89.25 159 ALA A CA 1
ATOM 1216 C C . ALA A 1 159 ? -1.287 15.023 8.341 1.00 89.25 159 ALA A C 1
ATOM 1218 O O . ALA A 1 159 ? -1.279 14.564 7.200 1.00 89.25 159 ALA A O 1
ATOM 1219 N N . ALA A 1 160 ? -1.365 14.234 9.417 1.00 90.69 160 ALA A N 1
ATOM 1220 C CA . ALA A 1 160 ? -1.448 12.776 9.344 1.00 90.69 160 ALA A CA 1
ATOM 1221 C C . ALA A 1 160 ? -2.695 12.271 8.591 1.00 90.69 160 ALA A C 1
ATOM 1223 O O . ALA A 1 160 ? -2.685 11.153 8.077 1.00 90.69 160 ALA A O 1
ATOM 1224 N N . THR A 1 161 ? -3.754 13.081 8.456 1.00 90.25 161 THR A N 1
ATOM 1225 C CA . THR A 1 161 ? -4.951 12.708 7.675 1.00 90.25 161 THR A CA 1
ATOM 1226 C C . THR A 1 161 ? -4.744 12.714 6.162 1.00 90.25 161 THR A C 1
ATOM 1228 O O . THR A 1 161 ? -5.557 12.134 5.449 1.00 90.25 161 THR A O 1
ATOM 1231 N N . PHE A 1 162 ? -3.667 13.320 5.655 1.00 86.88 162 PHE A N 1
ATOM 1232 C CA . PHE A 1 162 ? -3.385 13.376 4.215 1.00 86.88 162 PHE A CA 1
ATOM 1233 C C . PHE A 1 162 ? -1.900 13.218 3.857 1.00 86.88 162 PHE A C 1
ATOM 1235 O O . PHE A 1 162 ? -1.575 13.126 2.674 1.00 86.88 162 PHE A O 1
ATOM 1242 N N . THR A 1 163 ? -1.000 13.141 4.843 1.00 84.44 163 THR A N 1
ATOM 1243 C CA . THR A 1 163 ? 0.435 12.909 4.634 1.00 84.44 163 THR A CA 1
ATOM 1244 C C . THR A 1 163 ? 1.021 11.814 5.520 1.00 84.44 163 THR A C 1
ATOM 1246 O O . THR A 1 163 ? 0.583 11.606 6.651 1.00 84.44 163 THR A O 1
ATOM 1249 N N . THR A 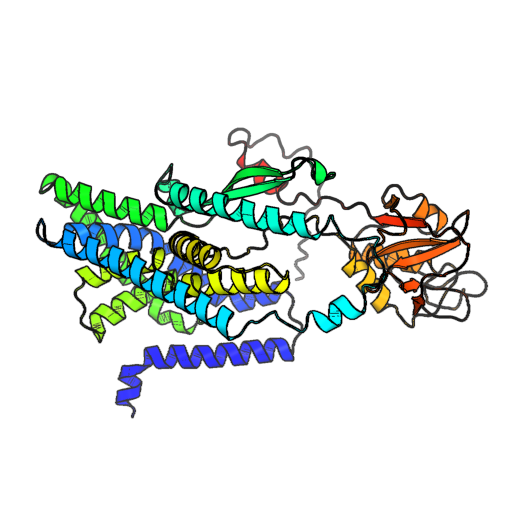1 164 ? 2.050 11.141 5.000 1.00 82.44 164 THR A N 1
ATOM 1250 C CA . THR A 1 164 ? 2.866 10.139 5.699 1.00 82.44 164 THR A CA 1
ATOM 1251 C C . THR A 1 164 ? 4.345 10.459 5.508 1.00 82.44 164 THR A C 1
ATOM 1253 O O . THR A 1 164 ? 4.753 10.913 4.434 1.00 82.44 164 THR A O 1
ATOM 1256 N N . HIS A 1 165 ? 5.132 10.269 6.563 1.00 82.12 165 HIS A N 1
ATOM 1257 C CA . HIS A 1 165 ? 6.568 10.509 6.573 1.00 82.12 165 HIS A CA 1
ATOM 1258 C C . HIS A 1 165 ? 7.304 9.384 5.841 1.00 82.12 165 HIS A C 1
ATOM 1260 O O . HIS A 1 165 ? 7.004 8.208 6.046 1.00 82.12 165 HIS A O 1
ATOM 1266 N N . TYR A 1 166 ? 8.297 9.729 5.027 1.00 78.38 166 TYR A N 1
ATOM 1267 C CA . TYR A 1 166 ? 9.261 8.760 4.519 1.00 78.38 166 TYR A CA 1
ATOM 1268 C C . TYR A 1 166 ? 10.632 9.399 4.310 1.00 78.38 166 TYR A C 1
ATOM 1270 O O . TYR A 1 166 ? 10.751 10.601 4.063 1.00 78.38 166 TYR A O 1
ATOM 1278 N N . THR A 1 167 ? 11.671 8.578 4.362 1.00 72.19 167 THR A N 1
ATOM 1279 C CA . THR A 1 167 ? 13.042 9.006 4.112 1.00 72.19 167 THR A CA 1
ATOM 1280 C C . THR A 1 167 ? 13.410 8.754 2.652 1.00 72.19 167 THR A C 1
ATOM 1282 O O . THR A 1 167 ? 13.262 7.647 2.128 1.00 72.19 167 THR A O 1
ATOM 1285 N N . ALA A 1 168 ? 13.873 9.804 1.975 1.00 67.38 168 ALA A N 1
ATOM 1286 C CA . ALA A 1 168 ? 14.360 9.761 0.604 1.00 67.38 168 ALA A CA 1
ATOM 1287 C C . ALA A 1 168 ? 15.880 9.947 0.564 1.00 67.38 168 ALA A C 1
ATOM 1289 O O . ALA A 1 168 ? 16.447 10.777 1.278 1.00 67.38 168 ALA A O 1
ATOM 1290 N N . LEU A 1 169 ? 16.537 9.204 -0.324 1.00 64.38 169 LEU A N 1
ATOM 1291 C CA . LEU A 1 169 ? 17.942 9.412 -0.653 1.00 64.38 169 LEU A CA 1
ATOM 1292 C C . LEU A 1 169 ? 18.047 10.332 -1.866 1.00 64.38 169 LEU A C 1
ATOM 1294 O O . LEU A 1 169 ? 17.604 9.988 -2.961 1.00 64.38 169 LEU A O 1
ATOM 1298 N N . VAL A 1 170 ? 18.652 11.500 -1.670 1.00 63.38 170 VAL A N 1
ATOM 1299 C CA . VAL A 1 170 ? 18.875 12.489 -2.728 1.00 63.38 170 VAL A CA 1
ATOM 1300 C C . VAL A 1 170 ? 20.372 12.582 -2.996 1.00 63.38 170 VAL A C 1
ATOM 1302 O O . VAL A 1 170 ? 21.156 12.782 -2.071 1.00 63.38 170 VAL A O 1
ATOM 1305 N N . ALA A 1 171 ? 20.789 12.420 -4.254 1.00 58.16 171 ALA A N 1
ATOM 1306 C CA . ALA A 1 171 ? 22.193 12.585 -4.635 1.00 58.16 171 ALA A CA 1
ATOM 1307 C C . ALA A 1 171 ? 22.664 14.018 -4.333 1.00 58.16 171 ALA A C 1
ATOM 1309 O O . ALA A 1 171 ? 21.943 14.976 -4.623 1.00 58.16 171 ALA A O 1
ATOM 1310 N N . LEU A 1 172 ? 23.861 14.163 -3.755 1.00 63.88 172 LEU A N 1
ATOM 1311 C CA . LEU A 1 172 ? 24.433 15.474 -3.421 1.00 63.88 172 LEU A CA 1
ATOM 1312 C C . LEU A 1 172 ? 24.718 16.315 -4.675 1.00 63.88 172 LEU A C 1
ATOM 1314 O O . LEU A 1 172 ? 24.492 17.524 -4.662 1.00 63.88 172 LEU A O 1
ATOM 1318 N N . ASP A 1 173 ? 25.136 15.666 -5.764 1.00 51.47 173 ASP A N 1
ATOM 1319 C CA . ASP A 1 173 ? 25.265 16.260 -7.094 1.00 51.47 173 ASP A CA 1
ATOM 1320 C C . ASP A 1 173 ? 24.607 15.342 -8.147 1.00 51.47 173 ASP A C 1
ATOM 1322 O O . ASP A 1 173 ? 25.031 14.193 -8.310 1.00 51.47 173 ASP A O 1
ATOM 1326 N N . PRO A 1 174 ? 23.590 15.815 -8.895 1.00 52.75 174 PRO A N 1
ATOM 1327 C CA . PRO A 1 174 ? 22.976 15.060 -9.988 1.00 52.75 174 PRO A CA 1
ATOM 1328 C C . PRO A 1 174 ? 23.949 14.648 -11.103 1.00 52.75 174 PRO A C 1
ATOM 1330 O O . PRO A 1 174 ? 23.653 13.719 -11.855 1.00 52.75 174 PRO A O 1
ATOM 1333 N N . HIS A 1 175 ? 25.075 15.351 -11.252 1.00 42.28 175 HIS A N 1
ATOM 1334 C CA . HIS A 1 175 ? 26.046 15.133 -12.324 1.00 42.28 175 HIS A CA 1
ATOM 1335 C C . HIS A 1 175 ? 27.226 14.256 -11.908 1.00 42.28 175 HIS A C 1
ATOM 1337 O O . HIS A 1 175 ? 27.935 13.740 -12.774 1.00 42.28 175 HIS A O 1
ATOM 1343 N N . ASN A 1 176 ? 27.416 14.045 -10.605 1.00 42.66 176 ASN A N 1
ATOM 1344 C CA . ASN A 1 176 ? 28.524 13.271 -10.079 1.00 42.66 176 ASN A CA 1
ATOM 1345 C C . ASN A 1 176 ? 28.087 12.412 -8.879 1.00 42.66 176 ASN A C 1
ATOM 1347 O O . ASN A 1 176 ? 28.185 12.801 -7.717 1.00 42.6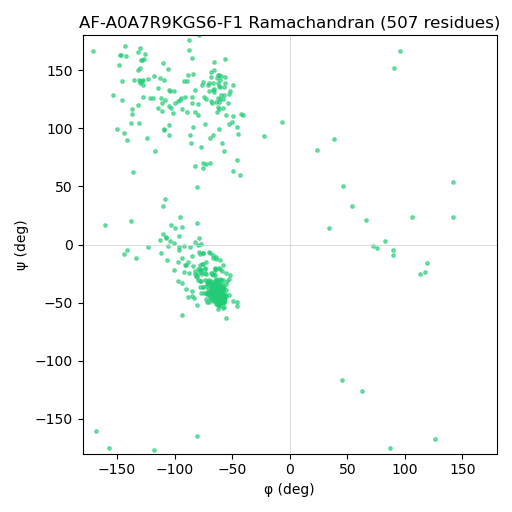6 176 ASN A O 1
ATOM 1351 N N . LEU A 1 177 ? 27.648 11.190 -9.190 1.00 52.66 177 LEU A N 1
ATOM 1352 C CA . LEU A 1 177 ? 27.143 10.189 -8.238 1.00 52.66 177 LEU A CA 1
ATOM 1353 C C . LEU A 1 177 ? 28.192 9.702 -7.218 1.00 52.66 177 LEU A C 1
ATOM 1355 O O . LEU A 1 177 ? 27.836 9.029 -6.255 1.00 52.66 177 LEU A O 1
ATOM 1359 N N . THR A 1 178 ? 29.473 10.035 -7.408 1.00 47.59 178 THR A N 1
ATOM 1360 C CA . THR A 1 178 ? 30.554 9.666 -6.474 1.00 47.59 178 THR A CA 1
ATOM 1361 C C . THR A 1 178 ? 30.604 10.548 -5.226 1.00 47.59 178 THR A C 1
ATOM 1363 O O . THR A 1 178 ? 31.161 10.132 -4.216 1.00 47.59 178 THR A O 1
ATOM 1366 N N . LEU A 1 179 ? 29.971 11.729 -5.259 1.00 57.75 179 LEU A N 1
ATOM 1367 C CA . LEU A 1 179 ? 29.888 12.649 -4.116 1.00 57.75 179 LEU A CA 1
ATOM 1368 C C . LEU A 1 179 ? 28.982 12.142 -2.984 1.00 57.75 179 LEU A C 1
ATOM 1370 O O . LEU A 1 179 ? 28.952 12.749 -1.918 1.00 57.75 179 LEU A O 1
ATOM 1374 N N . GLY A 1 180 ? 28.275 11.029 -3.189 1.00 58.47 180 GLY A N 1
ATOM 1375 C CA . GLY A 1 180 ? 27.425 10.404 -2.183 1.00 58.47 180 GLY A CA 1
ATOM 1376 C C . GLY A 1 180 ? 25.998 10.956 -2.143 1.00 58.47 180 GLY A C 1
ATOM 1377 O O . GLY A 1 180 ? 25.572 11.770 -2.968 1.00 58.47 180 GLY A O 1
ATOM 1378 N N . TYR A 1 181 ? 25.233 10.471 -1.167 1.00 62.16 181 TYR A N 1
ATOM 1379 C CA . TYR A 1 181 ? 23.807 10.751 -1.012 1.00 62.16 181 TYR A CA 1
ATOM 1380 C C . TYR A 1 181 ? 23.536 11.466 0.309 1.00 62.16 181 TYR A C 1
ATOM 1382 O O . TYR A 1 181 ? 24.154 11.173 1.331 1.00 62.16 181 TYR A O 1
ATOM 1390 N N . LYS A 1 182 ? 22.562 12.375 0.297 1.00 70.25 182 LYS A N 1
ATOM 1391 C CA . LYS A 1 182 ? 21.994 12.993 1.490 1.00 70.25 182 LYS A CA 1
ATOM 1392 C C . LYS A 1 182 ? 20.628 12.383 1.778 1.00 70.25 182 LYS A C 1
ATOM 1394 O O . LYS A 1 182 ? 19.774 12.308 0.895 1.00 70.25 182 LYS A O 1
ATOM 1399 N N . LYS A 1 183 ? 20.411 12.004 3.037 1.00 66.69 183 LYS 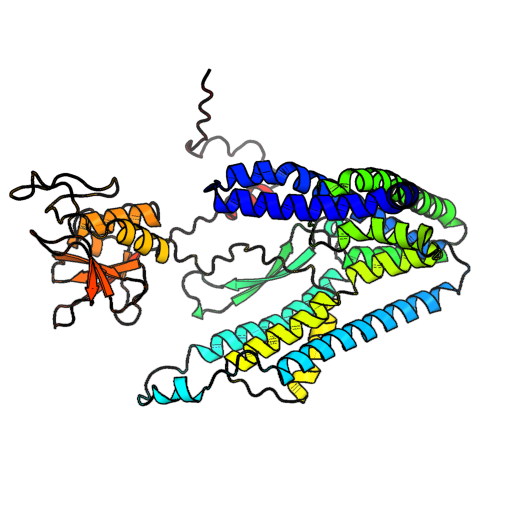A N 1
ATOM 1400 C CA . LYS A 1 183 ? 19.093 11.608 3.543 1.00 66.69 183 LYS A CA 1
ATOM 1401 C C . LYS A 1 183 ? 18.232 12.854 3.723 1.00 66.69 183 LYS A C 1
ATOM 1403 O O . LYS A 1 183 ? 18.658 13.815 4.369 1.00 66.69 183 LYS A O 1
ATOM 1408 N N . VAL A 1 184 ? 17.042 12.848 3.140 1.00 68.69 184 VAL A N 1
ATOM 1409 C CA . VAL A 1 184 ? 16.068 13.935 3.245 1.00 68.69 184 VAL A CA 1
ATOM 1410 C C . VAL A 1 184 ? 14.738 13.345 3.694 1.00 68.69 184 VAL A C 1
ATOM 1412 O O . VAL A 1 184 ? 14.239 12.395 3.097 1.00 68.69 184 VAL A O 1
ATOM 1415 N N . SER A 1 185 ? 14.178 13.903 4.765 1.00 74.00 185 SER A N 1
ATOM 1416 C CA . SER A 1 185 ? 12.816 13.598 5.201 1.00 74.00 185 SER A CA 1
ATOM 1417 C C . SER A 1 185 ? 11.828 14.252 4.235 1.00 74.00 185 SER A C 1
ATOM 1419 O O . SER A 1 185 ? 11.895 15.458 3.986 1.00 74.00 185 SER A O 1
ATOM 1421 N N . GLU A 1 186 ? 10.924 13.453 3.676 1.00 75.00 186 GLU A N 1
ATOM 1422 C CA . GLU A 1 186 ? 9.861 13.900 2.784 1.00 75.00 186 GLU A CA 1
ATOM 1423 C C . GLU A 1 186 ? 8.485 13.431 3.282 1.00 75.00 186 GLU A C 1
ATOM 1425 O O . GLU A 1 186 ? 8.351 12.550 4.136 1.00 75.00 186 GLU A O 1
ATOM 1430 N N . ARG A 1 187 ? 7.427 14.046 2.741 1.00 76.56 187 ARG A N 1
ATOM 1431 C CA . ARG A 1 187 ? 6.034 13.672 3.012 1.00 76.56 187 ARG A CA 1
ATOM 1432 C C . ARG A 1 187 ? 5.349 13.231 1.731 1.00 76.56 187 ARG A C 1
ATOM 1434 O O . ARG A 1 187 ? 5.344 13.960 0.738 1.00 76.56 187 ARG A O 1
ATOM 1441 N N . ALA A 1 188 ? 4.758 12.042 1.748 1.00 73.50 188 ALA A N 1
ATOM 1442 C CA . ALA A 1 188 ? 3.927 11.555 0.653 1.00 73.50 188 ALA A CA 1
ATOM 1443 C C . ALA A 1 188 ? 2.472 11.943 0.920 1.00 73.50 188 ALA A C 1
ATOM 1445 O O . ALA A 1 188 ? 2.026 11.852 2.061 1.00 73.50 188 ALA A O 1
ATOM 1446 N N . PHE A 1 189 ? 1.729 12.336 -0.120 1.00 78.44 189 PHE A N 1
ATOM 1447 C CA . PHE A 1 189 ? 0.302 12.669 -0.026 1.00 78.44 189 PHE A CA 1
ATOM 1448 C C . PHE A 1 189 ? -0.551 11.395 0.092 1.00 78.44 189 PHE A C 1
ATOM 1450 O O . PHE A 1 189 ? -1.200 10.953 -0.857 1.00 78.44 189 PHE A O 1
ATOM 1457 N N . LYS A 1 190 ? -0.453 10.740 1.248 1.00 76.38 190 LYS A N 1
ATOM 1458 C CA . LYS A 1 190 ? -1.208 9.552 1.651 1.00 76.38 190 LYS A CA 1
ATOM 1459 C C . LYS A 1 190 ? -1.464 9.645 3.151 1.00 76.38 190 LYS A C 1
ATOM 1461 O O . LYS A 1 190 ? -0.558 10.058 3.870 1.00 76.38 190 LYS A O 1
ATOM 1466 N N . PRO A 1 191 ? -2.649 9.260 3.642 1.00 82.06 191 PRO A N 1
ATOM 1467 C CA . PRO A 1 191 ? -2.943 9.348 5.062 1.00 82.06 191 PRO A CA 1
ATOM 1468 C C . PRO A 1 191 ? -2.047 8.390 5.858 1.00 82.06 191 PRO A C 1
ATOM 1470 O O . PRO A 1 191 ? -1.898 7.216 5.507 1.00 82.06 191 PRO A O 1
ATOM 1473 N N . ASN A 1 192 ? -1.472 8.876 6.953 1.00 86.75 192 ASN A N 1
ATOM 1474 C CA . ASN A 1 192 ? -0.714 8.069 7.898 1.00 86.75 192 ASN A CA 1
ATOM 1475 C C . ASN A 1 192 ? -1.675 7.267 8.793 1.00 86.75 192 ASN A C 1
ATOM 1477 O O . ASN A 1 192 ? -2.030 7.676 9.900 1.00 86.75 192 ASN A O 1
ATOM 1481 N N . MET A 1 193 ? -2.113 6.110 8.293 1.00 83.56 193 MET A N 1
ATOM 1482 C CA . MET A 1 193 ? -3.057 5.237 8.999 1.00 83.56 193 MET A CA 1
ATOM 1483 C C . MET A 1 193 ? -2.500 4.727 10.335 1.00 83.56 193 MET A C 1
ATOM 1485 O O . MET A 1 193 ? -3.255 4.640 11.298 1.00 83.56 193 MET A O 1
ATOM 1489 N N . LEU A 1 194 ? -1.194 4.439 10.415 1.00 84.88 194 LEU A N 1
ATOM 1490 C CA . LEU A 1 194 ? -0.547 3.961 11.641 1.00 84.88 194 LEU A CA 1
ATOM 1491 C C . LEU A 1 194 ? -0.634 5.012 12.756 1.00 84.88 194 LEU A C 1
ATOM 1493 O O . LEU A 1 194 ? -1.135 4.719 13.843 1.00 84.88 194 LEU A O 1
ATOM 1497 N N . GLY A 1 195 ? -0.219 6.247 12.465 1.00 89.06 195 GLY A N 1
ATOM 1498 C CA . GLY A 1 195 ? -0.273 7.353 13.422 1.00 89.06 195 GLY A CA 1
ATOM 1499 C C . GLY A 1 195 ? -1.699 7.701 13.844 1.00 89.06 195 GLY A C 1
ATOM 1500 O O . GLY A 1 195 ? -1.957 7.948 15.022 1.00 89.06 195 GLY A O 1
ATOM 1501 N N . LEU A 1 196 ? -2.655 7.648 12.910 1.00 90.19 196 LEU A N 1
ATOM 1502 C CA . LEU A 1 196 ? -4.070 7.849 13.222 1.00 90.19 196 LEU A CA 1
ATOM 1503 C C . LEU A 1 196 ? -4.620 6.743 14.127 1.00 90.19 196 LEU A C 1
ATOM 1505 O O . LEU A 1 196 ? -5.347 7.058 15.065 1.00 90.19 196 LEU A O 1
ATOM 1509 N N . CYS A 1 197 ? -4.252 5.475 13.918 1.00 88.25 197 CYS A N 1
ATOM 1510 C CA . CYS A 1 197 ? -4.633 4.388 14.822 1.00 88.25 197 CYS A CA 1
ATOM 1511 C C . CYS A 1 197 ? -4.101 4.625 16.240 1.00 88.25 197 CYS A C 1
ATOM 1513 O O . CYS A 1 197 ? -4.880 4.587 17.190 1.00 88.25 197 CYS A O 1
ATOM 1515 N N . VAL A 1 198 ? -2.805 4.924 16.389 1.00 88.69 198 VAL A N 1
ATOM 1516 C CA . VAL A 1 198 ? -2.185 5.188 17.700 1.00 88.69 198 VAL A CA 1
ATOM 1517 C C . VAL A 1 198 ? -2.856 6.368 18.398 1.00 88.69 198 VAL A C 1
ATOM 1519 O O . VAL A 1 198 ? -3.249 6.254 19.560 1.00 88.69 198 VAL A O 1
ATOM 1522 N N . PHE A 1 199 ? -3.065 7.474 17.682 1.00 92.50 199 PHE A N 1
ATOM 1523 C CA . PHE A 1 199 ? -3.769 8.632 18.222 1.00 92.50 199 PHE A CA 1
ATOM 1524 C C . PHE A 1 199 ? -5.201 8.288 18.655 1.00 92.50 199 PHE A C 1
ATOM 1526 O O . PHE A 1 199 ? -5.612 8.667 19.750 1.00 92.50 199 PHE A O 1
ATOM 1533 N N . SER A 1 200 ? -5.945 7.525 17.849 1.00 91.25 200 SER A N 1
ATOM 1534 C CA . SER A 1 200 ? -7.318 7.099 18.172 1.00 91.25 200 SER A CA 1
ATOM 1535 C C . SER A 1 200 ? -7.375 6.261 19.446 1.00 91.25 200 SER A C 1
ATOM 1537 O O . SER A 1 200 ? -8.296 6.412 20.250 1.00 91.25 200 SER A O 1
ATOM 1539 N N . LEU A 1 201 ? -6.377 5.394 19.652 1.00 87.88 201 LEU A N 1
ATOM 1540 C CA . LEU A 1 201 ? -6.255 4.601 20.870 1.00 87.88 201 LEU A CA 1
ATOM 1541 C C . LEU A 1 201 ? -6.005 5.502 22.086 1.00 87.88 201 LEU A C 1
ATOM 1543 O O . LEU A 1 201 ? -6.708 5.388 23.089 1.00 87.88 201 LEU A O 1
ATOM 1547 N N . ILE A 1 202 ? -5.047 6.430 21.990 1.00 90.06 202 ILE A N 1
ATOM 1548 C CA . ILE A 1 202 ? -4.735 7.392 23.060 1.00 90.06 202 ILE A CA 1
ATOM 1549 C C . ILE A 1 202 ? -5.961 8.254 23.384 1.00 90.06 202 ILE A C 1
ATOM 1551 O O . ILE A 1 202 ? -6.304 8.416 24.555 1.00 90.06 202 ILE A O 1
ATOM 1555 N N . LEU A 1 203 ? -6.662 8.750 22.361 1.00 91.31 203 LEU A N 1
ATOM 1556 C CA . LEU A 1 203 ? -7.893 9.522 22.506 1.00 91.31 203 LEU A CA 1
ATOM 1557 C C . LEU A 1 203 ? -8.986 8.706 23.209 1.00 91.31 203 LEU A C 1
ATOM 1559 O O . LEU A 1 203 ? -9.589 9.190 24.165 1.00 91.31 203 LEU A O 1
ATOM 1563 N N . GLY A 1 204 ? -9.211 7.459 22.788 1.00 89.38 204 GLY A N 1
ATOM 1564 C CA . GLY A 1 204 ? -10.169 6.560 23.431 1.00 89.38 204 GLY A CA 1
ATOM 1565 C C . GLY A 1 204 ? -9.839 6.315 24.905 1.00 89.38 204 GLY A C 1
ATOM 1566 O O . GLY A 1 204 ? -10.724 6.383 25.760 1.00 89.38 204 GLY A O 1
ATOM 1567 N N . PHE A 1 205 ? -8.559 6.110 25.234 1.00 87.25 205 PHE A N 1
ATOM 1568 C CA . PHE A 1 205 ? -8.106 5.990 26.620 1.00 87.25 205 PHE A CA 1
ATOM 1569 C C . PHE A 1 205 ? -8.295 7.283 27.417 1.00 87.25 205 PHE A C 1
ATOM 1571 O O . PHE A 1 205 ? -8.734 7.217 28.564 1.00 87.25 205 PHE A O 1
ATOM 1578 N N . ALA A 1 206 ? -8.007 8.450 26.842 1.00 89.50 206 ALA A N 1
ATOM 1579 C CA . ALA A 1 206 ? -8.214 9.736 27.504 1.00 89.50 206 ALA A CA 1
ATOM 1580 C C . ALA A 1 206 ? -9.703 9.978 27.814 1.00 89.50 206 ALA A C 1
ATOM 1582 O O . ALA A 1 206 ? -10.054 10.321 28.942 1.00 89.50 206 ALA A O 1
ATOM 1583 N N . VAL A 1 207 ? -10.594 9.704 26.854 1.00 89.88 207 VAL A N 1
ATOM 1584 C CA . VAL A 1 207 ? -12.058 9.791 27.029 1.00 89.88 207 VAL A CA 1
ATOM 1585 C C . VAL A 1 207 ? -12.566 8.799 28.081 1.00 89.88 207 VAL A C 1
ATOM 1587 O O . VAL A 1 207 ? -13.508 9.107 28.812 1.00 89.88 207 VAL A O 1
ATOM 1590 N N . LEU A 1 208 ? -11.948 7.619 28.187 1.00 85.00 208 LEU A N 1
ATOM 1591 C CA . LEU A 1 208 ? -12.269 6.643 29.228 1.00 85.00 208 LEU A CA 1
ATOM 1592 C C . LEU A 1 208 ? -11.881 7.144 30.631 1.00 85.00 208 LEU A C 1
ATOM 1594 O O . LEU A 1 208 ? -12.629 6.911 31.569 1.00 85.00 208 LEU A O 1
ATOM 1598 N N . HIS A 1 209 ? -10.752 7.847 30.783 1.00 85.81 209 HIS A N 1
ATOM 1599 C CA . HIS A 1 209 ? -10.289 8.361 32.085 1.00 85.81 209 HIS A CA 1
ATOM 1600 C C . HIS A 1 209 ? -11.021 9.622 32.557 1.00 85.81 209 HIS A C 1
ATOM 1602 O O . HIS A 1 209 ? -11.024 9.917 33.748 1.00 85.81 209 HIS A O 1
ATOM 1608 N N . LEU A 1 210 ? -11.635 10.374 31.642 1.00 86.62 210 LEU A N 1
ATOM 1609 C CA . LEU A 1 210 ? -12.423 11.567 31.965 1.00 86.62 210 LEU A CA 1
ATOM 1610 C C . LEU A 1 210 ? -13.849 11.237 32.460 1.00 86.62 210 LEU A C 1
ATOM 1612 O O . LEU A 1 210 ? -14.610 12.156 32.775 1.00 86.62 210 LEU A O 1
ATOM 1616 N N . ASP A 1 211 ? -14.205 9.948 32.535 1.00 78.38 211 ASP A N 1
ATOM 1617 C CA . ASP A 1 211 ? -15.471 9.411 33.048 1.00 78.38 211 ASP A CA 1
ATOM 1618 C C . ASP A 1 211 ? -16.705 10.178 32.514 1.00 78.38 211 ASP A C 1
ATOM 1620 O O . ASP A 1 211 ? -16.967 10.178 31.302 1.00 78.38 211 ASP A O 1
ATOM 1624 N N . SER A 1 212 ? -17.472 10.831 33.396 1.00 81.69 212 SER A N 1
ATOM 1625 C CA . SER A 1 212 ? -18.719 11.536 33.066 1.00 81.69 212 SER A CA 1
ATOM 1626 C C . SER A 1 212 ? -18.503 12.845 32.304 1.00 81.69 212 SER A C 1
ATOM 1628 O O . SER A 1 212 ? -19.372 13.251 31.531 1.00 81.69 212 SER A O 1
ATOM 1630 N N . LYS A 1 213 ? -17.335 13.489 32.450 1.00 85.56 213 LYS A N 1
ATOM 1631 C CA . LYS A 1 213 ? -17.025 14.764 31.778 1.00 85.56 213 LYS A CA 1
ATOM 1632 C C . LYS A 1 213 ? -16.911 14.608 30.264 1.00 85.56 213 LYS A C 1
ATOM 1634 O O . LYS A 1 213 ? -17.145 15.562 29.530 1.00 85.56 213 LYS A O 1
ATOM 1639 N N . ALA A 1 214 ? -16.578 13.408 29.791 1.00 87.44 214 ALA A N 1
ATOM 1640 C CA . ALA A 1 214 ? -16.396 13.127 28.372 1.00 87.44 214 ALA A CA 1
ATOM 1641 C C . ALA A 1 214 ? -17.611 12.455 27.707 1.00 87.44 214 ALA A C 1
ATOM 1643 O O . ALA A 1 214 ? -17.485 11.963 26.587 1.00 87.44 214 ALA A O 1
ATOM 1644 N N . ASN A 1 215 ? -18.790 12.448 28.348 1.00 87.44 215 ASN A N 1
ATOM 1645 C CA . ASN A 1 215 ? -20.010 11.862 27.773 1.00 87.44 215 ASN A CA 1
ATOM 1646 C C . ASN A 1 215 ? -20.349 12.450 26.395 1.00 87.44 215 ASN A C 1
ATOM 1648 O O . ASN A 1 215 ? -20.615 11.693 25.465 1.00 87.44 215 ASN A O 1
ATOM 1652 N N . THR A 1 216 ? -20.253 13.772 26.236 1.00 92.19 216 THR A N 1
ATOM 1653 C CA . THR A 1 216 ? -20.509 14.452 24.956 1.00 92.19 216 THR A CA 1
ATOM 1654 C C . THR A 1 216 ? -19.544 13.994 23.862 1.00 92.19 216 THR A C 1
ATOM 1656 O O . THR A 1 216 ? -19.964 13.697 22.747 1.00 92.19 216 THR A O 1
ATOM 1659 N N . ILE A 1 217 ? -18.251 13.875 24.184 1.00 91.56 217 ILE A N 1
ATOM 1660 C CA . ILE A 1 217 ? -17.223 13.418 23.235 1.00 91.56 217 ILE A CA 1
ATOM 1661 C C . ILE A 1 217 ? -17.457 11.950 22.871 1.00 91.56 217 ILE A C 1
ATOM 1663 O O . ILE A 1 217 ? -17.376 11.577 21.703 1.00 91.56 217 ILE A O 1
ATOM 1667 N N . ARG A 1 218 ? -17.796 11.113 23.857 1.00 89.25 218 ARG A N 1
ATOM 1668 C C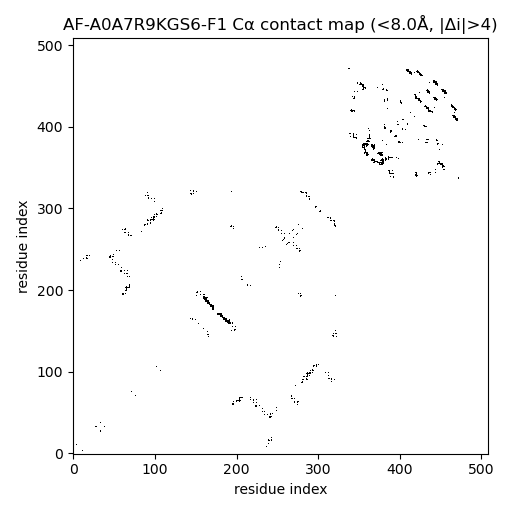A . ARG A 1 218 ? -18.104 9.696 23.640 1.00 89.25 218 ARG A CA 1
ATOM 1669 C C . ARG A 1 218 ? -19.303 9.521 22.711 1.00 89.25 218 ARG A C 1
ATOM 1671 O O . ARG A 1 218 ? -19.234 8.715 21.785 1.00 89.25 218 ARG A O 1
ATOM 1678 N N . GLN A 1 219 ? -20.364 10.297 22.928 1.00 90.75 219 GLN A N 1
ATOM 1679 C CA . GLN A 1 219 ? -21.542 10.290 22.067 1.00 90.75 219 GLN A CA 1
ATOM 1680 C C . GLN A 1 219 ? -21.191 10.757 20.652 1.00 90.75 219 GLN A C 1
ATOM 1682 O O . GLN A 1 219 ? -21.544 10.079 19.695 1.00 90.75 219 GLN A O 1
ATOM 1687 N N . LEU A 1 220 ? -20.418 11.837 20.505 1.00 92.94 220 LEU A N 1
ATOM 1688 C CA . LEU A 1 220 ? -19.969 12.312 19.195 1.00 92.94 220 LEU A CA 1
ATOM 1689 C C . LEU A 1 220 ? -19.186 11.239 18.420 1.00 92.94 220 LEU A C 1
ATOM 1691 O O . LEU A 1 220 ? -19.450 11.025 17.237 1.00 92.94 220 LEU A O 1
ATOM 1695 N N . LEU A 1 221 ? -18.247 10.549 19.074 1.00 91.19 221 LEU A N 1
ATOM 1696 C CA . LEU A 1 221 ? -17.476 9.462 18.459 1.00 91.19 221 LEU A CA 1
ATOM 1697 C C . LEU A 1 221 ? -18.389 8.307 18.030 1.00 91.19 221 LEU A C 1
ATOM 1699 O O . LEU A 1 221 ? -18.285 7.821 16.905 1.00 91.19 221 LEU A O 1
ATOM 1703 N N . HIS A 1 222 ? -19.324 7.913 18.896 1.00 88.81 222 HIS A N 1
ATOM 1704 C CA . HIS A 1 222 ? -20.283 6.852 18.603 1.00 88.81 222 HIS A CA 1
ATOM 1705 C C . HIS A 1 222 ? -21.187 7.196 17.406 1.00 88.81 222 HIS A C 1
ATOM 1707 O O . HIS A 1 222 ? -21.316 6.389 16.483 1.00 88.81 222 HIS A O 1
ATOM 1713 N N . GLU A 1 223 ? -21.760 8.402 17.376 1.00 92.38 223 GLU A N 1
ATOM 1714 C CA . GLU A 1 223 ? -22.603 8.860 16.264 1.00 92.38 223 GLU A CA 1
ATOM 1715 C C . GLU A 1 223 ? -21.801 8.986 14.962 1.00 92.38 223 GLU A C 1
ATOM 1717 O O . GLU A 1 223 ? -22.256 8.549 13.906 1.00 92.38 223 GLU A O 1
ATOM 1722 N N . THR A 1 224 ? -20.566 9.495 15.029 1.00 92.06 224 THR A N 1
ATOM 1723 C CA . THR A 1 224 ? -19.672 9.587 13.862 1.00 92.06 224 THR A CA 1
ATOM 1724 C C . THR A 1 224 ? -19.389 8.204 13.278 1.00 92.06 224 THR A C 1
ATOM 1726 O O . THR A 1 224 ? -19.499 8.014 12.065 1.00 92.06 224 THR A O 1
ATOM 1729 N N . ASN A 1 225 ? -19.080 7.218 14.127 1.00 88.00 225 ASN A N 1
ATOM 1730 C CA . ASN A 1 225 ? -18.864 5.834 13.710 1.00 88.00 225 ASN A CA 1
ATOM 1731 C C . ASN A 1 225 ? -20.122 5.254 13.038 1.00 88.00 225 ASN A C 1
ATOM 1733 O O . ASN A 1 225 ? -20.043 4.698 11.941 1.00 88.00 225 ASN A O 1
ATOM 1737 N N . ALA A 1 226 ? -21.297 5.442 13.646 1.00 86.25 226 ALA A N 1
ATOM 1738 C CA . ALA A 1 226 ? -22.567 4.963 13.102 1.00 86.25 226 ALA A CA 1
ATOM 1739 C C . ALA A 1 226 ? -22.900 5.597 11.738 1.00 86.25 226 ALA A C 1
ATOM 1741 O O . ALA A 1 226 ? -23.319 4.894 10.813 1.00 86.25 226 ALA A O 1
ATOM 1742 N N . ILE A 1 227 ? -22.675 6.906 11.582 1.00 91.06 227 ILE A N 1
ATOM 1743 C CA . ILE A 1 227 ? -22.869 7.630 10.317 1.00 91.06 227 ILE A CA 1
ATOM 1744 C C . ILE A 1 227 ? -21.908 7.106 9.246 1.00 91.06 227 ILE A C 1
ATOM 1746 O O . ILE A 1 227 ? -22.353 6.770 8.144 1.00 91.06 227 ILE A O 1
ATOM 1750 N N . CYS A 1 228 ? -20.616 6.973 9.569 1.00 88.38 228 CYS A N 1
ATOM 1751 C CA . CYS A 1 228 ? -19.613 6.443 8.643 1.00 88.38 228 CYS A CA 1
ATOM 1752 C C . CYS A 1 228 ? -19.998 5.041 8.166 1.00 88.38 228 CYS A C 1
ATOM 1754 O O . CYS A 1 228 ? -20.008 4.788 6.962 1.00 88.38 228 CYS A O 1
ATOM 1756 N N . MET A 1 229 ? -20.410 4.161 9.084 1.00 81.75 229 MET A N 1
ATOM 1757 C CA . MET A 1 229 ? -20.888 2.820 8.748 1.00 81.75 229 MET A CA 1
ATOM 1758 C C . MET A 1 229 ? -22.119 2.851 7.831 1.00 81.75 229 MET A C 1
ATOM 1760 O O . MET A 1 229 ? -22.170 2.095 6.864 1.00 81.75 229 MET A O 1
ATOM 1764 N N . ARG A 1 230 ? -23.094 3.747 8.040 1.00 85.31 230 ARG A N 1
ATOM 1765 C CA . ARG A 1 230 ? -24.274 3.860 7.154 1.00 85.31 230 ARG A CA 1
ATOM 1766 C C . ARG A 1 230 ? -23.926 4.310 5.733 1.00 85.31 230 ARG A C 1
ATOM 1768 O O . ARG A 1 230 ? -24.401 3.704 4.767 1.00 85.31 230 ARG A O 1
ATOM 1775 N N . ILE A 1 231 ? -23.100 5.349 5.594 1.00 86.44 231 ILE A N 1
ATOM 1776 C CA . ILE A 1 231 ? -22.634 5.838 4.281 1.00 86.44 231 ILE A CA 1
ATOM 1777 C C . ILE A 1 231 ? -21.941 4.700 3.535 1.00 86.44 231 ILE A C 1
ATOM 1779 O O . ILE A 1 231 ? -22.208 4.404 2.372 1.00 86.44 231 ILE A O 1
ATOM 1783 N N . LEU A 1 232 ? -21.089 3.999 4.255 1.00 77.25 232 LEU A N 1
ATOM 1784 C CA . LEU A 1 232 ? -20.270 2.932 3.742 1.00 77.25 232 LEU A CA 1
ATOM 1785 C C . LEU A 1 232 ? -21.064 1.693 3.314 1.00 77.25 232 LEU A C 1
ATOM 1787 O O . LEU A 1 232 ? -20.807 1.137 2.249 1.00 77.25 232 LEU A O 1
ATOM 1791 N N . LEU A 1 233 ? -22.092 1.306 4.071 1.00 76.06 233 LEU A N 1
ATOM 1792 C CA . LEU A 1 233 ? -23.040 0.263 3.666 1.00 76.06 233 LEU A CA 1
ATOM 1793 C C . LEU A 1 233 ? -23.746 0.594 2.345 1.00 76.06 233 LEU A C 1
ATOM 1795 O O . LEU A 1 233 ? -24.075 -0.314 1.577 1.00 76.06 233 LEU A O 1
ATOM 1799 N N . THR A 1 234 ? -23.950 1.881 2.064 1.00 82.81 234 THR A N 1
ATOM 1800 C CA . THR A 1 234 ? -24.496 2.344 0.784 1.00 82.81 234 THR A CA 1
ATOM 1801 C C . THR A 1 234 ? -23.468 2.177 -0.338 1.00 82.81 234 THR A C 1
ATOM 1803 O O . THR A 1 234 ? -23.808 1.650 -1.397 1.00 82.81 234 THR A O 1
ATOM 1806 N N . LEU A 1 235 ? -22.196 2.509 -0.084 1.00 78.94 235 LEU A N 1
ATOM 1807 C CA . LEU A 1 235 ? -21.090 2.316 -1.036 1.00 78.94 235 LEU A CA 1
ATOM 1808 C C . LEU A 1 235 ? -20.817 0.835 -1.361 1.00 78.94 235 LEU A C 1
ATOM 1810 O O . LEU A 1 235 ? -20.416 0.505 -2.473 1.00 78.94 235 LEU A O 1
ATOM 1814 N N . ILE A 1 236 ? -21.082 -0.095 -0.442 1.00 74.06 236 ILE A N 1
ATOM 1815 C CA . ILE A 1 236 ? -20.895 -1.533 -0.708 1.00 74.06 236 ILE A CA 1
ATOM 1816 C C . ILE A 1 236 ? -21.821 -2.031 -1.829 1.00 74.06 236 ILE A C 1
ATOM 1818 O O . ILE A 1 236 ? -21.443 -2.915 -2.595 1.00 74.06 236 ILE A O 1
ATOM 1822 N N . ARG A 1 237 ? -23.012 -1.441 -1.995 1.00 76.44 237 ARG A N 1
ATOM 1823 C CA . ARG A 1 237 ? -23.953 -1.838 -3.061 1.00 76.44 237 ARG A CA 1
ATOM 1824 C C . ARG A 1 237 ? -23.410 -1.566 -4.466 1.00 76.44 237 ARG A C 1
ATOM 1826 O O . ARG A 1 237 ? -23.791 -2.264 -5.398 1.00 76.44 237 ARG A O 1
ATOM 1833 N N . ILE A 1 238 ? -22.506 -0.594 -4.608 1.00 77.12 238 ILE A N 1
ATOM 1834 C CA . ILE A 1 238 ? -21.854 -0.243 -5.880 1.00 77.12 238 ILE A CA 1
ATOM 1835 C C . ILE A 1 238 ? -20.481 -0.917 -6.056 1.00 77.12 238 ILE A C 1
ATOM 1837 O O . ILE A 1 238 ? -19.867 -0.796 -7.113 1.00 77.12 238 ILE A O 1
ATOM 1841 N N . MET A 1 239 ? -20.014 -1.684 -5.061 1.00 73.38 239 MET A N 1
ATOM 1842 C CA . MET A 1 239 ? -18.727 -2.393 -5.083 1.00 73.38 239 MET A CA 1
ATOM 1843 C C . MET A 1 239 ? -18.516 -3.335 -6.283 1.00 73.38 239 MET A C 1
ATOM 1845 O O . MET A 1 239 ? -17.380 -3.400 -6.750 1.00 73.38 239 MET A O 1
ATOM 1849 N N . PRO A 1 240 ? -19.534 -4.026 -6.842 1.00 72.88 240 PRO A N 1
ATOM 1850 C CA . PRO A 1 240 ? -19.338 -4.861 -8.030 1.00 72.88 240 PRO A CA 1
ATOM 1851 C C . PRO A 1 240 ? -18.733 -4.119 -9.230 1.00 72.88 240 PRO A C 1
ATOM 1853 O O . PRO A 1 240 ? -18.085 -4.749 -10.060 1.00 72.88 240 PRO A O 1
ATOM 1856 N N . ILE A 1 241 ? -18.894 -2.792 -9.299 1.00 65.19 241 ILE A N 1
ATOM 1857 C CA . ILE A 1 241 ? -18.346 -1.920 -10.350 1.00 65.19 241 ILE A CA 1
ATOM 1858 C C . ILE A 1 241 ? -16.853 -1.605 -10.104 1.00 65.19 241 ILE A C 1
ATOM 1860 O O . ILE A 1 241 ? -16.124 -1.269 -11.032 1.00 65.19 241 ILE A O 1
ATOM 1864 N N . ALA A 1 242 ? -16.374 -1.744 -8.866 1.00 59.41 242 ALA A N 1
ATOM 1865 C CA . ALA A 1 242 ? -15.006 -1.439 -8.438 1.00 59.41 242 ALA A CA 1
ATOM 1866 C C . ALA A 1 242 ? -14.186 -2.689 -8.094 1.00 59.41 242 ALA A C 1
ATOM 1868 O O . ALA A 1 242 ? -13.353 -2.664 -7.182 1.00 59.41 242 ALA A O 1
ATOM 1869 N N . PHE A 1 243 ? -14.432 -3.799 -8.794 1.00 59.84 243 PHE A N 1
ATOM 1870 C CA . PHE A 1 243 ? -13.672 -5.021 -8.572 1.00 59.84 243 PHE A CA 1
ATOM 1871 C C . PHE A 1 243 ? -12.165 -4.774 -8.776 1.00 59.84 243 PHE A C 1
ATOM 1873 O O . PHE A 1 243 ? -11.751 -4.245 -9.805 1.00 59.84 243 PHE A O 1
ATOM 1880 N N . GLY A 1 244 ? -11.346 -5.178 -7.797 1.00 59.75 244 GLY A N 1
ATOM 1881 C CA . GLY A 1 244 ? -9.887 -5.203 -7.946 1.00 59.75 244 GLY A CA 1
ATOM 1882 C C . GLY A 1 244 ? -9.092 -4.120 -7.214 1.00 59.75 244 GLY A C 1
ATOM 1883 O O . GLY A 1 244 ? -7.956 -3.853 -7.602 1.00 59.75 244 GLY A O 1
ATOM 1884 N N . SER A 1 245 ? -9.611 -3.508 -6.144 1.00 62.34 245 SER A N 1
ATOM 1885 C CA . SER A 1 245 ? -8.722 -2.732 -5.270 1.00 62.34 245 SER A CA 1
ATOM 1886 C C . SER A 1 245 ? -7.757 -3.652 -4.520 1.00 62.34 245 SER A C 1
ATOM 1888 O O . SER A 1 245 ? -8.178 -4.527 -3.767 1.00 62.34 245 SER A O 1
ATOM 1890 N N . SER A 1 246 ? -6.455 -3.409 -4.670 1.00 61.59 246 SER A N 1
ATOM 1891 C CA . SER A 1 246 ? -5.385 -4.082 -3.923 1.00 61.59 246 SER A CA 1
ATOM 1892 C C . SER A 1 246 ? -5.174 -3.501 -2.515 1.00 61.59 246 SER A C 1
ATOM 1894 O O . SER A 1 246 ? -4.097 -3.653 -1.940 1.00 61.59 246 SER A O 1
ATOM 1896 N N . SER A 1 247 ? -6.150 -2.765 -1.973 1.00 69.50 247 SER A N 1
ATOM 1897 C CA . SER A 1 247 ? -6.027 -2.064 -0.694 1.00 69.50 247 SER A CA 1
ATOM 1898 C C . SER A 1 247 ? -6.919 -2.693 0.377 1.00 69.50 247 SER A C 1
ATOM 1900 O O . SER A 1 247 ? -8.146 -2.600 0.308 1.00 69.50 247 SER A O 1
ATOM 1902 N N . SER A 1 248 ? -6.292 -3.260 1.415 1.00 71.56 248 SER A N 1
ATOM 1903 C CA . SER A 1 248 ? -6.966 -3.796 2.612 1.00 71.56 248 SER A CA 1
ATOM 1904 C C . SER A 1 248 ? -7.877 -2.757 3.275 1.00 71.56 248 SER A C 1
ATOM 1906 O O . SER A 1 248 ? -8.948 -3.094 3.780 1.00 71.56 248 SER A O 1
ATOM 1908 N N . ALA A 1 249 ? -7.483 -1.484 3.168 1.00 67.31 249 ALA A N 1
ATOM 1909 C CA . ALA A 1 249 ? -8.188 -0.310 3.661 1.00 67.31 249 ALA A CA 1
ATOM 1910 C C . ALA A 1 249 ? -9.648 -0.229 3.185 1.00 67.31 249 ALA A C 1
ATOM 1912 O O . ALA A 1 249 ? -10.564 0.009 3.970 1.00 67.31 249 ALA A O 1
ATOM 1913 N N . LEU A 1 250 ? -9.887 -0.512 1.903 1.00 66.94 250 LEU A N 1
ATOM 1914 C CA . LEU A 1 250 ? -11.229 -0.415 1.323 1.00 66.94 250 LEU A CA 1
ATOM 1915 C C . LEU A 1 250 ? -12.153 -1.558 1.760 1.00 66.94 250 LEU A C 1
ATOM 1917 O O . LEU A 1 250 ? -13.371 -1.439 1.663 1.00 66.94 250 LEU A O 1
ATOM 1921 N N . THR A 1 251 ? -11.579 -2.672 2.219 1.00 75.62 251 THR A N 1
ATOM 1922 C CA . THR A 1 251 ? -12.332 -3.889 2.556 1.00 75.62 251 THR A CA 1
ATOM 1923 C C . THR A 1 251 ? -12.759 -3.954 4.015 1.00 75.62 251 THR A C 1
ATOM 1925 O O . THR A 1 251 ? -13.760 -4.604 4.306 1.00 75.62 251 THR A O 1
ATOM 1928 N N . LEU A 1 252 ? -12.062 -3.256 4.921 1.00 75.81 252 LEU A N 1
ATOM 1929 C CA . LEU A 1 252 ? -12.357 -3.238 6.360 1.00 75.81 252 LEU A CA 1
ATOM 1930 C C . LEU A 1 252 ? -13.851 -3.061 6.673 1.00 75.81 252 LEU A C 1
ATOM 1932 O O . LEU A 1 252 ? -14.396 -3.883 7.403 1.00 75.81 252 LEU A O 1
ATOM 1936 N N . PRO A 1 253 ? -14.542 -2.084 6.077 1.00 71.81 253 PRO A N 1
ATOM 1937 C CA . PRO A 1 253 ? -15.993 -1.952 6.140 1.00 71.81 253 PRO A CA 1
ATOM 1938 C C . PRO A 1 253 ? -16.837 -3.208 5.906 1.00 71.81 253 PRO A C 1
ATOM 1940 O O . PRO A 1 253 ? -17.723 -3.550 6.692 1.00 71.81 253 PRO A O 1
ATOM 1943 N N . VAL A 1 254 ? -16.577 -3.881 4.784 1.00 75.06 254 VAL A N 1
ATOM 1944 C CA . VAL A 1 254 ? -17.286 -5.091 4.363 1.00 75.06 254 VAL A CA 1
ATOM 1945 C C . VAL A 1 254 ? -16.948 -6.210 5.333 1.00 75.06 254 VAL A C 1
ATOM 1947 O O . VAL A 1 254 ? -17.839 -6.931 5.773 1.00 75.06 254 VAL A O 1
ATOM 1950 N N . THR A 1 255 ? -15.674 -6.310 5.711 1.00 81.88 255 THR A N 1
ATOM 1951 C CA . THR A 1 255 ? -15.182 -7.283 6.680 1.00 81.88 255 THR A CA 1
ATOM 1952 C C . THR A 1 255 ? -15.868 -7.107 8.030 1.00 81.88 255 THR A C 1
ATOM 1954 O O . THR A 1 255 ? -16.381 -8.086 8.558 1.00 81.88 255 THR A O 1
ATOM 1957 N N . MET A 1 256 ? -15.969 -5.883 8.560 1.00 79.31 256 MET A N 1
ATOM 1958 C CA . MET A 1 256 ? -16.671 -5.598 9.817 1.00 79.31 256 MET A CA 1
ATOM 1959 C C . MET A 1 256 ? -18.124 -6.069 9.759 1.00 79.31 256 MET A C 1
ATOM 1961 O O . MET A 1 256 ? -18.542 -6.847 10.612 1.00 79.31 256 MET A O 1
ATOM 1965 N N . LYS A 1 257 ? -18.860 -5.706 8.700 1.00 76.69 257 LYS A N 1
ATOM 1966 C CA . LYS A 1 257 ? -20.254 -6.131 8.518 1.00 76.69 257 LYS A CA 1
ATOM 1967 C C . LYS A 1 257 ? -20.394 -7.649 8.424 1.00 76.69 257 LYS A C 1
ATOM 1969 O O . LYS A 1 257 ? -21.246 -8.236 9.079 1.00 76.69 257 LYS A O 1
ATOM 1974 N N . CYS A 1 258 ? -19.581 -8.302 7.594 1.00 81.25 258 CYS A N 1
ATOM 1975 C CA . CYS A 1 258 ? -19.639 -9.753 7.438 1.00 81.25 258 CYS A CA 1
ATOM 1976 C C . CYS A 1 258 ? -19.307 -10.470 8.750 1.00 81.25 258 CYS A C 1
ATOM 1978 O O . CYS A 1 258 ? -19.949 -11.465 9.079 1.00 81.25 258 CYS A O 1
ATOM 1980 N N . MET A 1 259 ? -18.351 -9.949 9.515 1.00 87.06 259 MET A N 1
ATOM 1981 C CA . MET A 1 259 ? -17.993 -10.499 10.816 1.00 87.06 259 MET A CA 1
ATOM 1982 C C . MET A 1 259 ? -19.129 -10.328 11.837 1.00 87.06 259 MET A C 1
ATOM 1984 O O . MET A 1 259 ? -19.463 -11.285 12.532 1.00 87.06 259 MET A O 1
ATOM 1988 N N . GLU A 1 260 ? -19.771 -9.160 11.885 1.00 85.00 260 GLU A N 1
ATOM 1989 C CA . GLU A 1 260 ? -20.890 -8.868 12.793 1.00 85.00 260 GLU A CA 1
ATOM 1990 C C . GLU A 1 260 ? -22.174 -9.631 12.417 1.00 85.00 260 GLU A C 1
ATOM 1992 O O . GLU A 1 260 ? -22.766 -10.297 13.260 1.00 85.00 260 GLU A O 1
ATOM 1997 N N . GLU A 1 261 ? -22.600 -9.595 11.151 1.00 83.50 261 GLU A N 1
ATOM 1998 C CA . GLU A 1 261 ? -23.888 -10.161 10.721 1.00 83.50 261 GLU A CA 1
ATOM 1999 C C . GLU A 1 261 ? -23.825 -11.663 10.421 1.00 83.50 261 GLU A C 1
ATOM 2001 O O . GLU A 1 261 ? -24.728 -12.407 10.810 1.00 83.50 261 GLU A O 1
ATOM 2006 N N . LYS A 1 262 ? -22.785 -12.131 9.712 1.00 83.50 262 LYS A N 1
ATOM 2007 C CA . LYS A 1 262 ? -22.679 -13.549 9.317 1.00 83.50 262 LYS A CA 1
ATOM 2008 C C . LYS A 1 262 ? -21.989 -14.386 10.385 1.00 83.50 262 LYS A C 1
ATOM 2010 O O . LYS A 1 262 ? -22.485 -15.458 10.720 1.00 83.50 262 LYS A O 1
ATOM 2015 N N . ASN A 1 263 ? -20.878 -13.891 10.933 1.00 87.50 263 ASN A N 1
ATOM 2016 C CA . ASN A 1 263 ? -20.099 -14.630 11.934 1.00 87.50 263 ASN A CA 1
ATOM 2017 C C . ASN A 1 263 ? -20.518 -14.316 13.379 1.00 87.50 263 ASN A C 1
ATOM 2019 O O . ASN A 1 263 ? -19.973 -14.918 14.302 1.00 87.50 263 ASN A O 1
ATOM 2023 N N . LYS A 1 264 ? -21.497 -13.417 13.580 1.00 89.88 264 LYS A N 1
ATOM 2024 C CA . LYS A 1 264 ? -22.061 -13.053 14.891 1.00 89.88 264 LYS A CA 1
ATOM 2025 C C . LYS A 1 264 ? -21.000 -12.603 15.904 1.00 89.88 264 LYS A C 1
ATOM 2027 O O . LYS A 1 264 ? -21.123 -12.868 17.099 1.00 89.88 264 LYS A O 1
ATOM 2032 N N . LEU A 1 265 ? -19.941 -11.945 15.428 1.00 87.81 265 LEU A N 1
ATOM 2033 C CA . LEU A 1 265 ? -18.914 -11.365 16.291 1.00 87.81 265 LEU A CA 1
ATOM 2034 C C . LEU A 1 265 ? -19.467 -10.180 17.079 1.00 87.81 265 LEU A C 1
ATOM 2036 O O . LEU A 1 265 ? -20.322 -9.436 16.599 1.00 87.81 265 LEU A O 1
ATOM 2040 N N . SER A 1 266 ? -18.940 -9.982 18.289 1.00 85.50 266 SER A N 1
ATOM 2041 C CA . SER A 1 266 ? -19.286 -8.808 19.080 1.00 85.50 266 SER A CA 1
ATOM 2042 C C . SER A 1 266 ? -18.759 -7.542 18.411 1.00 85.50 266 SER A C 1
ATOM 2044 O O . SER A 1 266 ? -17.626 -7.488 17.925 1.00 85.50 266 SER A O 1
ATOM 2046 N N . GLN A 1 267 ? -19.584 -6.500 18.443 1.00 77.62 267 GLN A N 1
ATOM 2047 C CA . GLN A 1 267 ? -19.282 -5.211 17.830 1.00 77.62 267 GLN A CA 1
ATOM 2048 C C . GLN A 1 267 ? -18.014 -4.567 18.420 1.00 77.62 267 GLN A C 1
ATOM 2050 O O . GLN A 1 267 ? -17.256 -3.898 17.728 1.00 77.62 267 GLN A O 1
ATOM 2055 N N . THR A 1 268 ? -17.723 -4.839 19.693 1.00 77.81 268 THR A N 1
ATOM 2056 C CA . THR A 1 268 ? -16.475 -4.429 20.346 1.00 77.81 268 THR A CA 1
ATOM 2057 C C . THR A 1 268 ? -15.244 -5.043 19.677 1.00 77.81 268 THR A C 1
ATOM 2059 O O . THR A 1 268 ? -14.252 -4.354 19.461 1.00 77.81 268 THR A O 1
ATOM 2062 N N . VAL A 1 269 ? -15.284 -6.336 19.337 1.00 82.38 269 VAL A N 1
ATOM 2063 C CA . VAL A 1 269 ? -14.139 -7.026 18.726 1.00 82.38 269 VAL A CA 1
ATOM 2064 C C . VAL A 1 269 ? -13.979 -6.600 17.269 1.00 82.38 269 VAL A C 1
ATOM 2066 O O . VAL A 1 269 ? -12.859 -6.330 16.844 1.00 82.38 269 VAL A O 1
ATOM 2069 N N . SER A 1 270 ? -15.069 -6.478 16.509 1.00 83.25 270 SER A N 1
ATOM 2070 C CA . SER A 1 270 ? -15.012 -6.038 15.109 1.00 83.25 270 SER A CA 1
ATOM 2071 C C . SER A 1 270 ? -14.531 -4.590 14.965 1.00 83.25 270 SER A C 1
ATOM 2073 O O . SER A 1 270 ? -13.710 -4.322 14.093 1.00 83.25 270 SER A O 1
ATOM 2075 N N . GLN A 1 271 ? -14.983 -3.668 15.820 1.00 79.75 271 GLN A N 1
ATOM 2076 C CA . GLN A 1 271 ? -14.618 -2.244 15.761 1.00 79.75 271 GLN A CA 1
ATOM 2077 C C . GLN A 1 271 ? -13.228 -1.939 16.322 1.00 79.75 271 GLN A C 1
ATOM 2079 O O . GLN A 1 271 ? -12.641 -0.914 15.968 1.00 79.75 271 GLN A O 1
ATOM 2084 N N . PHE A 1 272 ? -12.688 -2.832 17.155 1.00 83.06 272 PHE A N 1
ATOM 2085 C CA . PHE A 1 272 ? -11.341 -2.708 17.697 1.00 83.06 272 PHE A CA 1
ATOM 2086 C C . PHE A 1 272 ? -10.304 -3.462 16.859 1.00 83.06 272 PHE A C 1
ATOM 2088 O O . PHE A 1 272 ? -9.358 -2.872 16.337 1.00 83.06 272 PHE A O 1
ATOM 2095 N N . VAL A 1 273 ? -10.475 -4.782 16.734 1.00 87.06 273 VAL A N 1
ATOM 2096 C CA . VAL A 1 273 ? -9.449 -5.679 16.191 1.00 87.06 273 VAL A CA 1
ATOM 2097 C C . VAL A 1 273 ? -9.283 -5.469 14.695 1.00 87.06 273 VAL A C 1
ATOM 2099 O O . VAL A 1 273 ? -8.152 -5.427 14.223 1.00 87.06 273 VAL A O 1
ATOM 2102 N N . LEU A 1 274 ? -10.373 -5.317 13.935 1.00 85.50 274 LEU A N 1
ATOM 2103 C CA . LEU A 1 274 ? -10.281 -5.254 12.474 1.00 85.50 274 LEU A CA 1
ATOM 2104 C C . LEU A 1 274 ? -9.597 -3.968 11.978 1.00 85.50 274 LEU A C 1
ATOM 2106 O O . LEU A 1 274 ? -8.691 -4.098 11.154 1.00 85.50 274 LEU A O 1
ATOM 2110 N N . PRO A 1 275 ? -9.933 -2.753 12.464 1.00 80.00 275 PRO A N 1
ATOM 2111 C CA . PRO A 1 275 ? -9.242 -1.542 12.021 1.00 80.00 275 PRO A CA 1
ATOM 2112 C C . PRO A 1 275 ? -7.766 -1.519 12.418 1.00 80.00 275 PRO A C 1
ATOM 2114 O O . PRO A 1 275 ? -6.932 -1.082 11.629 1.00 80.00 275 PRO A O 1
ATOM 2117 N N . LEU A 1 276 ? -7.434 -2.034 13.608 1.00 83.25 276 LEU A N 1
ATOM 2118 C CA . LEU A 1 276 ? -6.051 -2.134 14.077 1.00 83.25 276 LEU A CA 1
ATOM 2119 C C . LEU A 1 276 ? -5.249 -3.176 13.280 1.00 83.25 276 LEU A C 1
ATOM 2121 O O . LEU A 1 276 ? -4.133 -2.913 12.841 1.00 83.25 276 LEU A O 1
ATOM 2125 N N . ALA A 1 277 ? -5.816 -4.362 13.057 1.00 83.06 277 ALA A N 1
ATOM 2126 C CA . ALA A 1 277 ? -5.163 -5.416 12.290 1.00 83.06 277 ALA A CA 1
ATOM 2127 C C . ALA A 1 277 ? -5.002 -5.027 10.815 1.00 83.06 277 ALA A C 1
ATOM 2129 O O . ALA A 1 277 ? -4.001 -5.365 10.203 1.00 83.06 277 ALA A O 1
ATOM 2130 N N . MET A 1 278 ? -5.935 -4.275 10.236 1.00 79.00 278 MET A N 1
ATOM 2131 C CA . MET A 1 278 ? -5.812 -3.796 8.859 1.00 79.00 278 MET A CA 1
ATOM 2132 C C . MET A 1 278 ? -4.555 -2.944 8.629 1.00 79.00 278 MET A C 1
ATOM 2134 O O . MET A 1 278 ? -4.002 -2.974 7.529 1.00 79.00 278 MET A O 1
ATOM 2138 N N . THR A 1 279 ? -4.122 -2.175 9.630 1.00 74.31 279 THR A N 1
ATOM 2139 C CA . THR A 1 279 ? -2.935 -1.318 9.526 1.00 74.31 279 THR A CA 1
ATOM 2140 C C . THR A 1 279 ? -1.662 -2.035 9.955 1.00 74.31 279 THR A C 1
ATOM 2142 O O . THR A 1 279 ? -0.633 -1.850 9.316 1.00 74.31 279 THR A O 1
ATOM 2145 N N . MET A 1 280 ? -1.729 -2.871 10.995 1.00 79.44 280 MET A N 1
ATOM 2146 C CA . MET A 1 280 ? -0.542 -3.486 11.602 1.00 79.44 280 MET A CA 1
ATOM 2147 C C . MET A 1 280 ? -0.282 -4.937 11.179 1.00 79.44 280 MET A C 1
ATOM 2149 O O . MET A 1 280 ? 0.838 -5.421 11.311 1.00 79.44 280 MET A O 1
ATOM 2153 N N . HIS A 1 281 ? -1.293 -5.664 10.706 1.00 84.88 281 HIS A N 1
ATOM 2154 C CA . HIS A 1 281 ? -1.182 -7.073 10.335 1.00 84.88 281 HIS A CA 1
ATOM 2155 C C . HIS A 1 281 ? -1.267 -7.233 8.819 1.00 84.88 281 HIS A C 1
ATOM 2157 O O . HIS A 1 281 ? -2.349 -7.289 8.230 1.00 84.88 281 HIS A O 1
ATOM 2163 N N . MET A 1 282 ? -0.100 -7.353 8.182 1.00 82.94 282 MET A N 1
ATOM 2164 C CA . MET A 1 282 ? 0.022 -7.545 6.737 1.00 82.94 282 MET A CA 1
ATOM 2165 C C . MET A 1 282 ? 0.683 -8.896 6.396 1.00 82.94 282 MET A C 1
ATOM 2167 O O . MET A 1 282 ? 1.861 -8.919 6.035 1.00 82.94 282 MET A O 1
ATOM 2171 N N .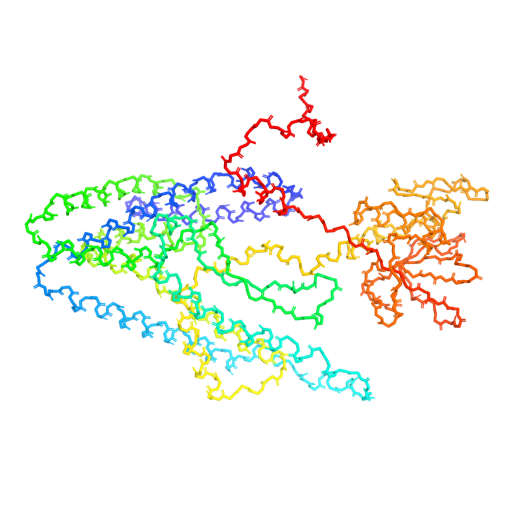 PRO A 1 283 ? -0.055 -10.028 6.425 1.00 84.69 283 PRO A N 1
ATOM 2172 C CA . PRO A 1 283 ? 0.495 -11.365 6.151 1.00 84.69 283 PRO A CA 1
ATOM 2173 C C . PRO A 1 283 ? 1.202 -11.480 4.798 1.00 84.69 283 PRO A C 1
ATOM 2175 O O . PRO A 1 283 ? 2.256 -12.107 4.683 1.00 84.69 283 PRO A O 1
ATOM 2178 N N . GLY A 1 284 ? 0.635 -10.842 3.768 1.00 81.88 284 GLY A N 1
ATOM 2179 C CA . GLY A 1 284 ? 1.210 -10.832 2.425 1.00 81.88 284 GLY A CA 1
ATOM 2180 C C . GLY A 1 284 ? 2.571 -10.140 2.389 1.00 81.88 284 GLY A C 1
ATOM 2181 O O . GLY A 1 284 ? 3.518 -10.696 1.846 1.00 81.88 284 GLY A O 1
ATOM 2182 N N . ALA A 1 285 ? 2.694 -8.971 3.025 1.00 78.12 285 ALA A N 1
ATOM 2183 C CA . ALA A 1 285 ? 3.958 -8.240 3.112 1.00 78.12 285 ALA A CA 1
ATOM 2184 C C . ALA A 1 285 ? 4.980 -8.985 3.985 1.00 78.12 285 ALA A C 1
ATOM 2186 O O . ALA A 1 285 ? 6.124 -9.159 3.569 1.00 78.12 285 ALA A O 1
ATOM 2187 N N . ALA A 1 286 ? 4.542 -9.497 5.141 1.00 83.94 286 ALA A N 1
ATOM 2188 C CA . ALA A 1 286 ? 5.367 -10.287 6.051 1.00 83.94 286 ALA A CA 1
ATOM 2189 C C . ALA A 1 286 ? 5.961 -11.524 5.365 1.00 83.94 286 ALA A C 1
ATOM 2191 O O . ALA A 1 286 ? 7.116 -11.844 5.601 1.00 83.94 286 ALA A O 1
ATOM 2192 N N . THR A 1 287 ? 5.206 -12.179 4.479 1.00 85.75 287 THR A N 1
ATOM 2193 C CA . THR A 1 287 ? 5.694 -13.318 3.686 1.00 85.75 287 THR A CA 1
ATOM 2194 C C . THR A 1 287 ? 6.580 -12.868 2.518 1.00 85.75 287 THR A C 1
ATOM 2196 O O . THR A 1 287 ? 7.611 -13.474 2.245 1.00 85.75 287 THR A O 1
ATOM 2199 N N . TYR A 1 288 ? 6.199 -11.795 1.823 1.00 81.00 288 TYR A N 1
ATOM 2200 C CA . TYR A 1 288 ? 6.857 -11.324 0.601 1.00 81.00 288 TYR A CA 1
ATOM 2201 C C . TYR A 1 288 ? 8.257 -10.734 0.836 1.00 81.00 288 TYR A C 1
ATOM 2203 O O . TYR A 1 288 ? 9.182 -11.033 0.079 1.00 81.00 288 TYR A O 1
ATOM 2211 N N . TYR A 1 289 ? 8.444 -9.912 1.874 1.00 79.69 289 TYR A N 1
ATOM 2212 C CA . TYR A 1 289 ? 9.730 -9.257 2.152 1.00 79.69 289 TYR A CA 1
ATOM 2213 C C . TYR A 1 289 ? 10.910 -10.218 2.361 1.00 79.69 289 TYR A C 1
ATOM 2215 O O . TYR A 1 289 ? 11.943 -10.004 1.712 1.00 79.69 289 TYR A O 1
ATOM 2223 N N . PRO A 1 290 ? 10.807 -11.281 3.184 1.00 80.12 290 PRO A N 1
ATOM 2224 C CA . PRO A 1 290 ? 11.894 -12.243 3.315 1.00 80.12 290 PRO A CA 1
ATOM 2225 C C . PRO A 1 290 ? 12.088 -13.042 2.026 1.00 80.12 290 PRO A C 1
ATOM 2227 O O . PRO A 1 290 ? 13.230 -13.317 1.667 1.00 80.12 290 PRO A O 1
ATOM 2230 N N . MET A 1 291 ? 11.014 -13.352 1.284 1.00 81.94 291 MET A N 1
ATOM 2231 C CA . MET A 1 291 ? 11.138 -14.071 0.014 1.00 81.94 291 MET A CA 1
ATOM 2232 C C . MET A 1 291 ? 11.991 -13.295 -0.997 1.00 81.94 291 MET A C 1
ATOM 2234 O O . MET A 1 291 ? 12.952 -13.836 -1.539 1.00 81.94 291 MET A O 1
ATOM 2238 N N . VAL A 1 292 ? 11.671 -12.020 -1.234 1.00 75.56 292 VAL A N 1
ATOM 2239 C CA . VAL A 1 292 ? 12.403 -11.194 -2.207 1.00 75.56 292 VAL A CA 1
ATOM 2240 C C . VAL A 1 292 ? 13.819 -10.893 -1.735 1.00 75.56 292 VAL A C 1
ATOM 2242 O O . VAL A 1 292 ? 14.749 -10.984 -2.530 1.00 75.56 292 VAL A O 1
ATOM 2245 N N . SER A 1 293 ? 14.006 -10.587 -0.450 1.00 74.94 293 SER A N 1
ATOM 2246 C CA . SER A 1 293 ? 15.337 -10.312 0.104 1.00 74.94 293 SER A CA 1
ATOM 2247 C C . SER A 1 293 ? 16.276 -11.512 -0.051 1.00 74.94 293 SER A C 1
ATOM 2249 O O . SER A 1 293 ? 17.407 -11.360 -0.508 1.00 74.94 293 SER A O 1
ATOM 2251 N N . LEU A 1 294 ? 15.798 -12.721 0.266 1.00 79.69 294 LEU A N 1
ATOM 2252 C CA . LEU A 1 294 ? 16.586 -13.946 0.115 1.00 79.69 294 LEU A CA 1
ATOM 2253 C C . LEU A 1 294 ? 16.793 -14.323 -1.354 1.00 79.69 294 LEU A C 1
ATOM 2255 O O . LEU A 1 294 ? 17.887 -14.742 -1.712 1.00 79.69 294 LEU A O 1
ATOM 2259 N N . PHE A 1 295 ? 15.788 -14.133 -2.213 1.00 78.38 295 PHE A N 1
ATOM 2260 C CA . PHE A 1 295 ? 15.919 -14.329 -3.659 1.00 78.38 295 PHE A CA 1
ATOM 2261 C C . PHE A 1 295 ? 17.033 -13.449 -4.242 1.00 78.38 295 PHE A C 1
ATOM 2263 O O . PHE A 1 295 ? 17.918 -13.934 -4.943 1.00 78.38 295 PHE A O 1
ATOM 2270 N N . VAL A 1 296 ? 17.032 -12.154 -3.912 1.00 69.25 296 VAL A N 1
ATOM 2271 C CA . VAL A 1 296 ? 18.065 -11.213 -4.366 1.00 69.25 296 VAL A CA 1
ATOM 2272 C C . VAL A 1 296 ? 19.434 -11.598 -3.804 1.00 69.25 296 VAL A C 1
ATOM 2274 O O . VAL A 1 296 ? 20.417 -11.566 -4.541 1.00 69.25 296 VAL A O 1
ATOM 2277 N N . ALA A 1 297 ? 19.509 -12.023 -2.541 1.00 71.38 297 ALA A N 1
ATOM 2278 C CA . ALA A 1 297 ? 20.749 -12.511 -1.947 1.00 71.38 297 ALA A CA 1
ATOM 2279 C C . ALA A 1 297 ? 21.306 -13.754 -2.664 1.00 71.38 297 ALA A C 1
ATOM 2281 O O . ALA A 1 297 ? 22.504 -13.811 -2.940 1.00 71.38 297 ALA A O 1
ATOM 2282 N N . GLN A 1 298 ? 20.441 -14.707 -3.023 1.00 76.56 298 GLN A N 1
ATOM 2283 C CA . GLN A 1 298 ? 20.808 -15.903 -3.791 1.00 76.56 298 GLN A CA 1
ATOM 2284 C C . GLN A 1 298 ? 21.289 -15.544 -5.202 1.00 76.56 298 GLN A C 1
ATOM 2286 O O . GLN A 1 298 ? 22.303 -16.073 -5.647 1.00 76.56 298 GLN A O 1
ATOM 2291 N N . MET A 1 299 ? 20.614 -14.606 -5.873 1.00 70.06 299 MET A N 1
ATOM 2292 C CA . MET A 1 299 ? 20.996 -14.117 -7.205 1.00 70.06 299 MET A CA 1
ATOM 2293 C C . MET A 1 299 ? 22.393 -13.477 -7.241 1.00 70.06 299 MET A C 1
ATOM 2295 O O . MET A 1 299 ? 23.051 -13.532 -8.274 1.00 70.06 299 MET A O 1
ATOM 2299 N N . HIS A 1 300 ? 22.847 -12.887 -6.132 1.00 67.44 300 HIS A N 1
ATOM 2300 C CA . HIS A 1 300 ? 24.173 -12.264 -6.013 1.00 67.44 300 HIS A CA 1
ATOM 2301 C C . HIS A 1 300 ? 25.228 -13.191 -5.390 1.00 67.44 300 HIS A C 1
ATOM 2303 O O . HIS A 1 300 ? 26.323 -12.737 -5.070 1.00 67.44 300 HIS A O 1
ATOM 2309 N N . GLY A 1 301 ? 24.907 -14.471 -5.171 1.00 68.38 301 GLY A N 1
ATOM 2310 C CA . GLY A 1 301 ? 25.839 -15.434 -4.582 1.00 68.38 301 GLY A CA 1
ATOM 2311 C C . GLY A 1 301 ? 26.207 -15.146 -3.120 1.00 68.38 301 GLY A C 1
ATOM 2312 O O . GLY A 1 301 ? 27.242 -15.614 -2.650 1.00 68.38 301 GLY A O 1
ATOM 2313 N N . MET A 1 302 ? 25.392 -14.382 -2.379 1.00 72.19 302 MET A N 1
ATOM 2314 C CA . MET A 1 302 ? 25.677 -14.081 -0.974 1.00 72.19 302 MET A CA 1
ATOM 2315 C C . MET A 1 302 ? 25.503 -15.322 -0.093 1.00 72.19 302 MET A C 1
ATOM 2317 O O . MET A 1 302 ? 24.536 -16.076 -0.225 1.00 72.19 302 MET A O 1
ATOM 2321 N N . ILE A 1 303 ? 26.413 -15.506 0.866 1.00 73.25 303 ILE A N 1
ATOM 2322 C CA . ILE A 1 303 ? 26.332 -16.595 1.842 1.00 73.25 303 ILE A CA 1
ATOM 2323 C C . ILE A 1 303 ? 25.232 -16.268 2.856 1.00 73.25 303 ILE A C 1
ATOM 2325 O O . ILE A 1 303 ? 25.402 -15.446 3.757 1.00 73.25 303 ILE A O 1
ATOM 2329 N N . ILE A 1 304 ? 24.087 -16.931 2.713 1.00 79.00 304 ILE A N 1
ATOM 2330 C CA . ILE A 1 304 ? 22.951 -16.786 3.624 1.00 79.00 304 ILE A CA 1
ATOM 2331 C C . ILE A 1 304 ? 23.169 -17.718 4.817 1.00 79.00 304 ILE A C 1
ATOM 2333 O O . ILE A 1 304 ? 22.943 -18.926 4.735 1.00 79.00 304 ILE A O 1
ATOM 2337 N N . THR A 1 305 ? 23.619 -17.157 5.938 1.00 81.50 305 THR A N 1
ATOM 2338 C CA . THR A 1 305 ? 23.752 -17.896 7.198 1.00 81.50 305 THR A CA 1
ATOM 2339 C C . THR A 1 305 ? 22.432 -17.924 7.972 1.00 81.50 305 THR A C 1
ATOM 2341 O O . THR A 1 305 ? 21.535 -17.095 7.776 1.00 81.50 305 THR A O 1
ATOM 2344 N N . PHE A 1 306 ? 22.315 -18.871 8.906 1.00 83.44 306 PHE A N 1
ATOM 2345 C CA . PHE A 1 306 ? 21.158 -18.971 9.799 1.00 83.44 306 PHE A CA 1
ATOM 2346 C C . PHE A 1 306 ? 20.939 -17.683 10.613 1.00 83.44 306 PHE A C 1
ATOM 2348 O O . PHE A 1 306 ? 19.810 -17.214 10.742 1.00 83.44 306 PHE A O 1
ATOM 2355 N N . GLN A 1 307 ? 22.024 -17.056 11.079 1.00 78.31 307 GLN A N 1
ATOM 2356 C CA . GLN A 1 307 ? 21.969 -15.795 11.822 1.00 78.31 307 GLN A CA 1
ATOM 2357 C C . GLN A 1 307 ? 21.415 -14.644 10.970 1.00 78.31 307 GLN A C 1
ATOM 2359 O O . GLN A 1 307 ? 20.527 -13.927 11.424 1.00 78.31 307 GLN A O 1
ATOM 2364 N N . ILE A 1 308 ? 21.885 -14.496 9.724 1.00 78.38 308 ILE A N 1
ATOM 2365 C CA . ILE A 1 308 ? 21.374 -13.474 8.793 1.00 78.38 308 ILE A CA 1
ATOM 2366 C C . ILE A 1 308 ? 19.883 -13.698 8.526 1.00 78.38 308 ILE A C 1
ATOM 2368 O O . ILE A 1 308 ? 19.107 -12.746 8.509 1.00 78.38 308 ILE A O 1
ATOM 2372 N N . THR A 1 309 ? 19.470 -14.957 8.382 1.00 80.56 309 THR A N 1
ATOM 2373 C CA . THR A 1 309 ? 18.069 -15.319 8.132 1.00 80.56 309 THR A CA 1
ATOM 2374 C C . THR A 1 309 ? 17.162 -14.942 9.308 1.00 80.56 309 THR A C 1
ATOM 2376 O O . THR A 1 309 ? 16.096 -14.372 9.090 1.00 80.56 309 THR A O 1
ATOM 2379 N N . ILE A 1 310 ? 17.582 -15.192 10.555 1.00 85.69 310 ILE A N 1
ATOM 2380 C CA . ILE A 1 310 ? 16.818 -14.783 11.747 1.00 85.69 310 ILE A CA 1
ATOM 2381 C C . ILE A 1 310 ? 16.700 -13.260 11.829 1.00 85.69 310 ILE A C 1
ATOM 2383 O O . ILE A 1 310 ? 15.593 -12.740 11.988 1.00 85.69 310 ILE A O 1
ATOM 2387 N N . SER A 1 311 ? 17.817 -12.539 11.692 1.00 78.38 311 SER A N 1
ATOM 2388 C CA . SER A 1 311 ? 17.816 -11.072 11.734 1.00 78.38 311 SER A CA 1
ATOM 2389 C C . SER A 1 311 ? 16.920 -10.480 10.644 1.00 78.38 311 SER A C 1
ATOM 2391 O O . SER A 1 311 ? 16.150 -9.556 10.908 1.00 78.38 311 SER A O 1
ATOM 2393 N N . LEU A 1 312 ? 16.953 -11.058 9.438 1.00 82.31 312 LEU A N 1
ATOM 2394 C CA . LEU A 1 312 ? 16.087 -10.675 8.326 1.00 82.31 312 LEU A CA 1
ATOM 2395 C C . LEU A 1 312 ? 14.605 -10.896 8.650 1.00 82.31 312 LEU A C 1
ATOM 2397 O O . LEU A 1 312 ? 13.791 -10.018 8.370 1.00 82.31 312 LEU A O 1
ATOM 2401 N N . VAL A 1 313 ? 14.243 -12.041 9.236 1.00 85.56 313 VAL A N 1
ATOM 2402 C CA . VAL A 1 313 ? 12.854 -12.352 9.610 1.00 85.56 313 VAL A CA 1
ATOM 2403 C C . VAL A 1 313 ? 12.322 -11.334 10.615 1.00 85.56 313 VAL A C 1
ATOM 2405 O O . VAL A 1 313 ? 11.244 -10.785 10.384 1.00 85.56 313 VAL A O 1
ATOM 2408 N N . ILE A 1 314 ? 13.081 -11.037 11.677 1.00 85.31 314 ILE A N 1
ATOM 2409 C CA . ILE A 1 314 ? 12.708 -10.044 12.702 1.00 85.31 314 ILE A CA 1
ATOM 2410 C C . ILE A 1 314 ? 12.507 -8.670 12.056 1.00 85.31 314 ILE A C 1
ATOM 2412 O O . ILE A 1 314 ? 11.490 -8.011 12.276 1.00 85.31 314 ILE A O 1
ATOM 2416 N N . PHE A 1 315 ? 13.447 -8.265 11.205 1.00 80.25 315 PHE A N 1
ATOM 2417 C CA . PHE A 1 315 ? 13.371 -7.006 10.479 1.00 80.25 315 PHE A CA 1
ATOM 2418 C C . PHE A 1 315 ? 12.127 -6.931 9.576 1.00 80.25 315 PHE A C 1
ATOM 2420 O O . PHE A 1 315 ? 11.389 -5.948 9.606 1.00 80.25 315 PHE A O 1
ATOM 2427 N N . CYS A 1 316 ? 11.833 -7.994 8.821 1.00 81.12 316 CYS A N 1
ATOM 2428 C CA . CYS A 1 316 ? 10.664 -8.058 7.941 1.00 81.12 316 CYS A CA 1
ATOM 2429 C C . CYS A 1 316 ? 9.337 -7.999 8.709 1.00 81.12 316 CYS A C 1
ATOM 2431 O O . CYS A 1 316 ? 8.371 -7.425 8.203 1.00 81.12 316 CYS A O 1
ATOM 2433 N N . VAL A 1 317 ? 9.279 -8.550 9.928 1.00 84.94 317 VAL A N 1
ATOM 2434 C CA . VAL A 1 317 ? 8.097 -8.433 10.795 1.00 84.94 317 VAL A CA 1
ATOM 2435 C C . VAL A 1 317 ? 7.846 -6.970 11.139 1.00 84.94 317 VAL A C 1
ATOM 2437 O O . VAL A 1 317 ? 6.743 -6.485 10.895 1.00 84.94 317 VAL A O 1
ATOM 2440 N N . ILE A 1 318 ? 8.866 -6.244 11.604 1.00 79.25 318 ILE A N 1
ATOM 2441 C CA . ILE A 1 318 ? 8.750 -4.813 11.933 1.00 79.25 318 ILE A CA 1
ATOM 2442 C C . ILE A 1 318 ? 8.316 -4.012 10.697 1.00 79.25 318 ILE A C 1
ATOM 2444 O O . ILE A 1 318 ? 7.398 -3.197 10.776 1.00 79.25 318 ILE A O 1
ATOM 2448 N N . MET A 1 319 ? 8.904 -4.302 9.533 1.00 74.12 319 MET A N 1
ATOM 2449 C CA . MET A 1 319 ? 8.541 -3.656 8.265 1.00 74.12 319 MET A CA 1
ATOM 2450 C C . MET A 1 319 ? 7.092 -3.889 7.853 1.00 74.12 319 MET A C 1
ATOM 2452 O O . MET A 1 319 ? 6.425 -2.972 7.369 1.00 74.12 319 MET A O 1
ATOM 2456 N N . SER A 1 320 ? 6.592 -5.110 8.047 1.00 76.69 320 SER A N 1
ATOM 2457 C CA . SER A 1 320 ? 5.224 -5.478 7.675 1.00 76.69 320 SER A CA 1
ATOM 2458 C C . SER A 1 320 ? 4.153 -4.723 8.465 1.00 76.69 320 SER A C 1
ATOM 2460 O O . SER A 1 320 ? 3.019 -4.641 8.005 1.00 76.69 320 SER A O 1
ATOM 2462 N N . MET A 1 321 ? 4.503 -4.156 9.624 1.00 73.81 321 MET A N 1
ATOM 2463 C CA . MET A 1 321 ? 3.561 -3.461 10.507 1.00 73.81 321 MET A CA 1
ATOM 2464 C C . MET A 1 321 ? 3.398 -1.975 10.177 1.00 73.81 321 MET A C 1
ATOM 2466 O O . MET A 1 321 ? 2.491 -1.334 10.705 1.00 73.81 321 MET A O 1
ATOM 2470 N N . ALA A 1 322 ? 4.300 -1.404 9.379 1.00 59.19 322 ALA A N 1
ATOM 2471 C CA . ALA A 1 322 ? 4.521 0.038 9.416 1.00 59.19 322 ALA A CA 1
ATOM 2472 C C . ALA A 1 322 ? 4.830 0.704 8.080 1.00 59.19 322 ALA A C 1
ATOM 2474 O O . ALA A 1 322 ? 4.844 1.933 7.997 1.00 59.19 322 ALA A O 1
ATOM 2475 N N . LEU A 1 323 ? 5.038 -0.072 7.023 1.00 53.91 323 LEU A N 1
ATOM 2476 C CA . LEU A 1 323 ? 5.122 0.508 5.698 1.00 53.91 323 LEU A CA 1
ATOM 2477 C C . LEU A 1 323 ? 3.701 0.658 5.140 1.00 53.91 323 LEU A C 1
ATOM 2479 O O . LEU A 1 323 ? 3.027 -0.359 4.944 1.00 53.91 323 LEU A O 1
ATOM 2483 N N . PRO A 1 324 ? 3.237 1.874 4.766 1.00 50.00 324 PRO A N 1
ATOM 2484 C CA . PRO A 1 324 ? 2.297 1.925 3.660 1.00 50.00 324 PRO A CA 1
ATOM 2485 C C . PRO A 1 324 ? 2.974 1.135 2.550 1.00 50.00 324 PRO A C 1
ATOM 2487 O O . PRO A 1 324 ? 4.172 1.341 2.325 1.00 50.00 324 PRO A O 1
ATOM 2490 N N . VAL A 1 325 ? 2.255 0.201 1.908 1.00 38.00 325 VAL A N 1
ATOM 2491 C CA . VAL A 1 325 ? 2.769 -0.471 0.712 1.00 38.00 325 VAL A CA 1
ATOM 2492 C C . VAL A 1 325 ? 3.399 0.645 -0.090 1.00 38.00 325 VAL A C 1
ATOM 2494 O O . VAL A 1 325 ? 2.694 1.569 -0.518 1.00 38.00 325 VAL A O 1
ATOM 2497 N N . LYS A 1 326 ? 4.733 0.617 -0.210 1.00 41.28 326 LYS A N 1
ATOM 2498 C CA . LYS A 1 326 ? 5.410 1.326 -1.268 1.00 41.28 326 LYS A CA 1
ATOM 2499 C C . LYS A 1 326 ? 4.769 0.671 -2.481 1.00 41.28 326 LYS A C 1
ATOM 2501 O O . LYS A 1 326 ? 5.278 -0.295 -3.035 1.00 41.28 326 LYS A O 1
ATOM 2506 N N . ALA A 1 327 ? 3.630 1.213 -2.923 1.00 30.69 327 ALA A N 1
ATOM 2507 C CA . ALA A 1 327 ? 3.521 1.541 -4.305 1.00 30.69 327 ALA A CA 1
ATOM 2508 C C . ALA A 1 327 ? 4.853 2.235 -4.500 1.00 30.69 327 ALA A C 1
ATOM 2510 O O . ALA A 1 327 ? 5.067 3.368 -4.067 1.00 30.69 327 ALA A O 1
ATOM 2511 N N . TYR A 1 328 ? 5.774 1.488 -5.076 1.00 33.12 328 TYR A N 1
ATOM 2512 C CA . TYR A 1 328 ? 6.618 1.993 -6.108 1.00 33.12 328 TYR A CA 1
ATOM 2513 C C . TYR A 1 328 ? 5.672 2.676 -7.120 1.00 33.12 328 TYR A C 1
ATOM 2515 O O . TYR A 1 328 ? 5.532 2.278 -8.269 1.00 33.12 328 TYR A O 1
ATOM 2523 N N . GLU A 1 329 ? 4.971 3.741 -6.695 1.00 30.39 329 GLU A N 1
ATOM 2524 C CA . GLU A 1 329 ? 4.995 4.988 -7.387 1.00 30.39 329 GLU A CA 1
ATOM 2525 C C . GLU A 1 329 ? 6.470 5.135 -7.643 1.00 30.39 329 GLU A C 1
ATOM 2527 O O . GLU A 1 329 ? 7.272 5.542 -6.807 1.00 30.39 329 GLU A O 1
ATOM 2532 N N . ARG A 1 330 ? 6.801 4.689 -8.841 1.00 30.73 330 ARG A N 1
ATOM 2533 C CA . ARG A 1 330 ? 7.693 5.335 -9.753 1.00 30.73 330 ARG A CA 1
ATOM 2534 C C . ARG A 1 330 ? 7.360 6.840 -9.739 1.00 30.73 330 ARG A C 1
ATOM 2536 O O . ARG A 1 330 ? 7.049 7.417 -10.771 1.00 30.73 330 ARG A O 1
ATOM 2543 N N . ARG A 1 331 ? 7.456 7.513 -8.576 1.00 32.31 331 ARG A N 1
ATOM 2544 C CA . ARG A 1 331 ? 8.159 8.771 -8.500 1.00 32.31 331 ARG A CA 1
ATOM 2545 C C . ARG A 1 331 ? 9.440 8.393 -9.175 1.00 32.31 331 ARG A C 1
ATOM 2547 O O . ARG A 1 331 ? 10.223 7.579 -8.695 1.00 32.31 331 ARG A O 1
ATOM 2554 N N . LEU A 1 332 ? 9.523 8.891 -10.384 1.00 33.09 332 LEU A N 1
ATOM 2555 C CA . LEU A 1 332 ? 10.743 9.239 -11.032 1.00 33.09 332 LEU A CA 1
ATOM 2556 C C . LEU A 1 332 ? 11.585 10.029 -10.003 1.00 33.09 332 LEU A C 1
ATOM 2558 O O . LEU A 1 332 ? 11.830 11.215 -10.178 1.00 33.09 332 LEU A O 1
ATOM 2562 N N . ILE A 1 333 ? 12.137 9.365 -8.977 1.00 29.81 333 ILE A N 1
ATOM 2563 C CA . ILE A 1 333 ? 13.577 9.400 -8.809 1.00 29.81 333 ILE A CA 1
ATOM 2564 C C . ILE A 1 333 ? 14.029 8.854 -10.147 1.00 29.81 333 ILE A C 1
ATOM 2566 O O . ILE A 1 333 ? 14.157 7.649 -10.320 1.00 29.81 333 ILE A O 1
ATOM 2570 N N . SER A 1 334 ? 14.043 9.731 -11.154 1.00 28.42 334 SER A N 1
ATOM 2571 C CA . SER A 1 334 ? 14.649 9.465 -12.430 1.00 28.42 334 SER A CA 1
ATOM 2572 C C . SER A 1 334 ? 16.005 8.937 -12.015 1.00 28.42 334 SER A C 1
ATOM 2574 O O . SER A 1 334 ? 16.764 9.723 -11.438 1.00 28.42 334 SER A O 1
ATOM 2576 N N . PRO A 1 335 ? 16.306 7.642 -12.202 1.00 29.20 335 PRO A N 1
ATOM 2577 C CA . PRO A 1 335 ? 17.652 7.161 -11.985 1.00 29.20 335 PRO A CA 1
ATOM 2578 C C . PRO A 1 335 ? 18.430 7.715 -13.166 1.00 29.20 335 PRO A C 1
ATOM 2580 O O . PRO A 1 335 ? 18.648 6.976 -14.104 1.00 29.20 335 PRO A O 1
ATOM 2583 N N . ALA A 1 336 ? 18.626 9.042 -13.204 1.00 34.06 336 ALA A N 1
ATOM 2584 C CA . ALA A 1 336 ? 18.768 9.833 -14.414 1.00 34.06 336 ALA A CA 1
ATOM 2585 C C . ALA A 1 336 ? 18.103 9.122 -15.600 1.00 34.06 336 ALA A C 1
ATOM 2587 O O . ALA A 1 336 ? 18.843 8.441 -16.297 1.00 34.06 336 ALA A O 1
ATOM 2588 N N . ILE A 1 337 ? 16.764 9.198 -15.805 1.00 37.06 337 ILE A N 1
ATOM 2589 C CA . ILE A 1 337 ? 16.150 8.666 -17.042 1.00 37.06 337 ILE A CA 1
ATOM 2590 C C . ILE A 1 337 ? 17.115 9.055 -18.151 1.00 37.06 337 ILE A C 1
ATOM 2592 O O . ILE A 1 337 ? 17.338 10.251 -18.375 1.00 37.06 337 ILE A O 1
ATOM 2596 N N . HIS A 1 338 ? 17.773 8.039 -18.717 1.00 47.84 338 HIS A N 1
ATOM 2597 C CA . HIS A 1 338 ? 18.763 8.151 -19.773 1.00 47.84 338 HIS A CA 1
ATOM 2598 C C . HIS A 1 338 ? 17.983 8.577 -20.999 1.00 47.84 338 HIS A C 1
ATOM 2600 O O . HIS A 1 338 ? 17.716 7.754 -21.865 1.00 47.84 338 HIS A O 1
ATOM 2606 N N . ALA A 1 339 ? 17.507 9.823 -20.982 1.00 47.28 339 ALA A N 1
ATOM 2607 C CA . ALA A 1 339 ? 16.420 10.300 -21.807 1.00 47.28 339 ALA A CA 1
ATOM 2608 C C . ALA A 1 339 ? 16.851 10.151 -23.254 1.00 47.28 339 ALA A C 1
ATOM 2610 O O . ALA A 1 339 ? 17.646 10.949 -23.756 1.00 47.28 339 ALA A O 1
ATOM 2611 N N . GLY A 1 340 ? 16.369 9.076 -23.871 1.00 60.81 340 GLY A N 1
ATOM 2612 C CA . GLY A 1 340 ? 16.640 8.741 -25.244 1.00 60.81 340 GLY A CA 1
ATOM 2613 C C . GLY A 1 340 ? 17.369 7.450 -25.513 1.00 60.81 340 GLY A C 1
ATOM 2614 O O . GLY A 1 340 ? 17.248 7.007 -26.632 1.00 60.81 340 GLY A O 1
ATOM 2615 N N . GLY A 1 341 ? 18.153 6.842 -24.624 1.00 77.12 341 GLY A N 1
ATOM 2616 C CA . GLY A 1 341 ? 19.040 5.742 -25.049 1.00 77.12 341 GLY A CA 1
ATOM 2617 C C . GLY A 1 341 ? 18.280 4.601 -25.762 1.00 77.12 341 GLY A C 1
ATOM 2618 O O . GLY A 1 341 ? 18.459 4.380 -26.965 1.00 77.12 341 GLY A O 1
ATOM 2619 N N . PRO A 1 342 ? 17.358 3.923 -25.059 1.00 79.00 342 PRO A N 1
ATOM 2620 C CA . PRO A 1 342 ? 16.483 2.909 -25.646 1.00 79.00 342 PRO A CA 1
ATOM 2621 C C . PRO A 1 342 ? 15.540 3.451 -26.729 1.00 79.00 342 PRO A C 1
ATOM 2623 O O . PRO A 1 342 ? 15.293 2.766 -27.722 1.00 79.00 342 PRO A O 1
ATOM 2626 N N . GLU A 1 343 ? 15.020 4.670 -26.575 1.00 80.69 343 GLU A N 1
ATOM 2627 C CA . GLU A 1 343 ? 14.062 5.264 -27.513 1.00 80.69 343 GLU A CA 1
ATOM 2628 C C . GLU A 1 343 ? 14.716 5.671 -28.845 1.00 80.69 343 GLU A C 1
ATOM 2630 O O . GLU A 1 343 ? 14.114 5.496 -29.901 1.00 80.69 343 GLU A O 1
ATOM 2635 N N . ILE A 1 344 ? 15.966 6.140 -28.817 1.00 87.19 344 ILE A N 1
ATOM 2636 C CA . ILE A 1 344 ? 16.824 6.423 -29.977 1.00 87.19 344 ILE A CA 1
ATOM 2637 C C . ILE A 1 344 ? 17.102 5.116 -30.714 1.00 87.19 344 ILE A C 1
ATOM 2639 O O . ILE A 1 344 ? 16.933 5.054 -31.930 1.00 87.19 344 ILE A O 1
ATOM 2643 N N . VAL A 1 345 ? 17.482 4.054 -29.993 1.00 89.00 345 VAL A N 1
ATOM 2644 C CA . VAL A 1 345 ? 17.711 2.731 -30.597 1.00 89.00 345 VAL A CA 1
ATOM 2645 C C . VAL A 1 345 ? 16.428 2.195 -31.225 1.00 89.00 345 VAL A C 1
ATOM 2647 O O . VAL A 1 345 ? 16.456 1.736 -32.362 1.00 89.00 345 VAL A O 1
ATOM 2650 N N . SER A 1 346 ? 15.293 2.293 -30.531 1.00 84.69 346 SER A N 1
ATOM 2651 C CA . SER A 1 346 ? 13.985 1.880 -31.052 1.00 84.69 346 SER A CA 1
ATOM 2652 C C . SER A 1 346 ? 13.597 2.669 -32.310 1.00 84.69 346 SER A C 1
ATOM 2654 O O . SER A 1 346 ? 13.235 2.084 -33.335 1.00 84.69 346 SER A O 1
ATOM 2656 N N . ALA A 1 347 ? 13.766 3.994 -32.285 1.00 85.38 347 ALA A N 1
ATOM 2657 C CA . ALA A 1 347 ? 13.514 4.857 -33.432 1.00 85.38 347 ALA A CA 1
ATOM 2658 C C . ALA A 1 347 ? 14.425 4.515 -34.619 1.00 85.38 347 ALA A C 1
ATOM 2660 O O . ALA A 1 347 ? 13.946 4.451 -35.749 1.00 85.38 347 ALA A O 1
ATOM 2661 N N . ALA A 1 348 ? 15.706 4.231 -34.383 1.00 91.88 348 ALA A N 1
ATOM 2662 C CA . ALA A 1 348 ? 16.638 3.802 -35.421 1.00 91.88 348 ALA A CA 1
ATOM 2663 C C . ALA A 1 348 ? 16.265 2.428 -36.001 1.00 91.88 348 ALA A C 1
ATOM 2665 O O . ALA A 1 348 ? 16.218 2.269 -37.220 1.00 91.88 348 ALA A O 1
ATOM 2666 N N . ARG A 1 349 ? 15.918 1.453 -35.145 1.00 93.38 349 ARG A N 1
ATOM 2667 C CA . ARG A 1 349 ? 15.481 0.111 -35.571 1.00 93.38 349 ARG A CA 1
ATOM 2668 C C . ARG A 1 349 ? 14.219 0.148 -36.420 1.00 93.38 349 ARG A C 1
ATOM 2670 O O . ARG A 1 349 ? 14.123 -0.608 -37.378 1.00 93.38 349 ARG A O 1
ATOM 2677 N N . SER A 1 350 ? 13.293 1.067 -36.133 1.00 91.81 350 SER A N 1
ATOM 2678 C CA . SER A 1 350 ? 12.076 1.251 -36.940 1.00 91.81 350 SER A CA 1
ATOM 2679 C C . SER A 1 350 ? 12.351 1.634 -38.401 1.00 91.81 350 SER A C 1
ATOM 2681 O O . SER A 1 350 ? 11.440 1.606 -39.224 1.00 91.81 350 SER A O 1
ATOM 2683 N N . GLN A 1 351 ? 13.587 2.028 -38.722 1.00 93.81 351 GLN A N 1
ATOM 2684 C CA . GLN A 1 351 ? 14.010 2.414 -40.063 1.00 93.81 351 GLN A CA 1
ATOM 2685 C C . GLN A 1 351 ? 14.912 1.373 -40.732 1.00 93.81 351 GLN A C 1
ATOM 2687 O O . GLN A 1 351 ? 15.392 1.642 -41.827 1.00 93.81 351 GLN A O 1
ATOM 2692 N N . ILE A 1 352 ? 15.141 0.200 -40.127 1.00 93.06 352 ILE A N 1
ATOM 2693 C CA . ILE A 1 352 ? 15.890 -0.886 -40.777 1.00 93.06 352 ILE A CA 1
ATOM 2694 C C . ILE A 1 352 ? 15.215 -1.258 -42.106 1.00 93.06 352 ILE A C 1
ATOM 2696 O O . ILE A 1 352 ? 13.993 -1.353 -42.192 1.00 93.06 352 ILE A O 1
ATOM 2700 N N . GLY A 1 353 ? 16.022 -1.429 -43.154 1.00 90.00 353 GLY A N 1
ATOM 2701 C CA . GLY A 1 353 ? 15.563 -1.699 -44.520 1.00 90.00 353 GLY A CA 1
ATOM 2702 C C . GLY A 1 353 ? 15.308 -0.451 -45.369 1.00 90.00 353 GLY A C 1
ATOM 2703 O O . GLY A 1 353 ? 15.125 -0.568 -46.577 1.00 90.00 353 GLY A O 1
ATOM 2704 N N . VAL A 1 354 ? 15.331 0.754 -44.790 1.00 93.44 354 VAL A N 1
ATOM 2705 C CA . VAL A 1 354 ? 15.180 1.999 -45.562 1.00 93.44 354 VAL A CA 1
ATOM 2706 C C . VAL A 1 354 ? 16.423 2.233 -46.428 1.00 93.44 354 VAL A C 1
ATOM 2708 O O . VAL A 1 354 ? 17.527 2.146 -45.891 1.00 93.44 354 VAL A O 1
ATOM 2711 N N . PRO A 1 355 ? 16.285 2.557 -47.728 1.00 94.31 355 PRO A N 1
ATOM 2712 C CA . PRO A 1 355 ? 17.430 2.807 -48.598 1.00 94.31 355 PRO A CA 1
ATOM 2713 C C . PRO A 1 355 ? 18.350 3.910 -48.071 1.00 94.31 355 PRO A C 1
ATOM 2715 O O . PRO A 1 355 ? 17.894 4.909 -47.502 1.00 94.31 355 PRO A O 1
ATOM 2718 N N . TYR A 1 356 ? 19.651 3.744 -48.293 1.00 94.31 356 TYR A N 1
ATOM 2719 C CA . TYR A 1 356 ? 20.598 4.833 -48.122 1.00 94.31 356 TYR A CA 1
ATOM 2720 C C . TYR A 1 356 ? 20.336 5.910 -49.175 1.00 94.31 356 TYR A C 1
ATOM 2722 O O . TYR A 1 356 ? 20.233 5.603 -50.359 1.00 94.31 356 TYR A O 1
ATOM 2730 N N . SER A 1 357 ? 20.280 7.171 -48.757 1.00 92.56 357 SER A N 1
ATOM 2731 C CA . SER A 1 357 ? 20.135 8.304 -49.671 1.00 92.56 357 SER A CA 1
ATOM 2732 C C . SER A 1 357 ? 21.069 9.431 -49.251 1.00 92.56 357 SER A C 1
ATOM 2734 O O . SER A 1 357 ? 20.901 10.008 -48.179 1.00 92.56 357 SER A O 1
ATOM 2736 N N . TRP A 1 358 ? 22.084 9.728 -50.068 1.00 89.19 358 TRP A N 1
ATOM 2737 C CA . TRP A 1 358 ? 23.104 10.738 -49.765 1.00 89.19 358 TRP A CA 1
ATOM 2738 C C . TRP A 1 358 ? 22.470 12.126 -49.615 1.00 89.19 358 TRP A C 1
ATOM 2740 O O . TRP A 1 358 ? 21.823 12.606 -50.541 1.00 89.19 358 TRP A O 1
ATOM 2750 N N . GLY A 1 359 ? 22.643 12.789 -48.467 1.00 86.19 359 GLY A N 1
ATOM 2751 C CA . GLY A 1 359 ? 21.973 14.059 -48.159 1.00 86.19 359 GLY A CA 1
ATOM 2752 C C . GLY A 1 359 ? 20.492 13.914 -47.783 1.00 86.19 359 GLY A C 1
ATOM 2753 O O . GLY A 1 359 ? 19.854 14.904 -47.418 1.00 86.19 359 GLY A O 1
ATOM 2754 N N . GLY A 1 360 ? 19.945 12.698 -47.821 1.00 86.00 360 GLY A N 1
ATOM 2755 C CA . GLY A 1 360 ? 18.556 12.393 -47.509 1.00 86.00 360 GLY A CA 1
ATOM 2756 C C . GLY A 1 360 ? 18.307 12.221 -46.011 1.00 86.00 360 GLY A C 1
ATOM 2757 O O . GLY A 1 360 ? 19.144 11.723 -45.259 1.00 86.00 360 GLY A O 1
ATOM 2758 N N . GLY A 1 361 ? 17.119 12.620 -45.574 1.00 89.25 361 GLY A N 1
ATOM 2759 C CA . GLY A 1 361 ? 16.653 12.478 -44.206 1.00 89.25 361 GLY A CA 1
ATOM 2760 C C . GLY A 1 361 ? 16.974 13.663 -43.294 1.00 89.25 361 GLY A C 1
ATOM 2761 O O . GLY A 1 361 ? 17.932 14.413 -43.478 1.00 89.25 361 GLY A O 1
ATOM 2762 N N . SER A 1 362 ? 16.127 13.847 -42.285 1.00 90.06 362 SER A N 1
ATOM 2763 C CA . SER A 1 362 ? 16.296 14.831 -41.212 1.00 90.06 362 SER A CA 1
ATOM 2764 C C . SER A 1 362 ? 15.508 14.403 -39.971 1.00 90.06 362 SER A C 1
ATOM 2766 O O . SER A 1 362 ? 14.841 13.367 -39.970 1.00 90.06 362 SER A O 1
ATOM 2768 N N . TRP A 1 363 ? 15.478 15.249 -38.940 1.00 84.88 363 TRP A N 1
ATOM 2769 C CA . TRP A 1 363 ? 14.586 15.078 -37.787 1.00 84.88 363 TRP A CA 1
ATOM 2770 C C . TRP A 1 363 ? 13.098 14.879 -38.160 1.00 84.88 363 TRP A C 1
ATOM 2772 O O . TRP A 1 363 ? 12.370 14.225 -37.413 1.00 84.88 363 TRP A O 1
ATOM 2782 N N . LYS A 1 364 ? 12.636 15.381 -39.321 1.00 84.06 364 LYS A N 1
ATOM 2783 C CA . LYS A 1 364 ? 11.252 15.202 -39.810 1.00 84.06 364 LYS A CA 1
ATOM 2784 C C . LYS A 1 364 ? 10.972 13.809 -40.392 1.00 84.06 364 LYS A C 1
ATOM 2786 O O . LYS A 1 364 ? 9.808 13.443 -40.525 1.00 84.06 364 LYS A O 1
ATOM 2791 N N . GLY A 1 365 ? 12.004 13.030 -40.716 1.00 85.69 365 GLY A N 1
ATOM 2792 C CA . GLY A 1 365 ? 11.882 11.731 -41.383 1.00 85.69 365 GLY A CA 1
ATOM 2793 C C . GLY A 1 365 ? 12.726 11.631 -42.652 1.00 85.69 365 GLY A C 1
ATOM 2794 O O . GLY A 1 365 ? 13.603 12.462 -42.891 1.00 85.69 365 GLY A O 1
ATOM 2795 N N . LYS A 1 366 ? 12.457 10.589 -43.447 1.00 91.69 366 LYS A N 1
ATOM 2796 C CA . LYS A 1 366 ? 13.118 10.299 -44.731 1.00 91.69 366 LYS A CA 1
ATOM 2797 C C . LYS A 1 366 ? 12.867 11.434 -45.721 1.00 91.69 366 LYS A C 1
ATOM 2799 O O . LYS A 1 366 ? 11.774 11.996 -45.743 1.00 91.69 366 LYS A O 1
ATOM 2804 N N . SER A 1 367 ? 13.836 11.725 -46.577 1.00 91.69 367 SER A N 1
ATOM 2805 C CA . SER A 1 367 ? 13.650 12.656 -47.694 1.00 91.69 367 SER A CA 1
ATOM 2806 C C . SER A 1 367 ? 14.422 12.182 -48.917 1.00 91.69 367 SER A C 1
ATOM 2808 O O . SER A 1 367 ? 15.221 11.248 -48.825 1.00 91.69 367 SER A O 1
ATOM 2810 N N . TYR A 1 368 ? 14.188 12.837 -50.053 1.00 89.81 368 TYR A N 1
ATOM 2811 C CA . TYR A 1 368 ? 15.067 12.702 -51.208 1.00 89.81 368 TYR A CA 1
ATOM 2812 C C . TYR A 1 368 ? 16.487 13.143 -50.856 1.00 89.81 368 TYR A C 1
ATOM 2814 O O . TYR A 1 368 ? 16.676 14.058 -50.043 1.00 89.81 368 TYR A O 1
ATOM 2822 N N . GLY A 1 369 ? 17.457 12.452 -51.448 1.00 86.19 369 GLY A N 1
ATOM 2823 C CA . GLY A 1 369 ? 18.865 12.798 -51.363 1.00 86.19 369 GLY A CA 1
ATOM 2824 C C . GLY A 1 369 ? 19.240 13.904 -52.339 1.00 86.19 369 GLY A C 1
ATOM 2825 O O . GLY A 1 369 ? 18.394 14.590 -52.910 1.00 86.19 369 GLY A O 1
ATOM 2826 N N . ILE A 1 370 ? 20.539 14.066 -52.548 1.00 83.75 370 ILE A N 1
ATOM 2827 C CA . ILE A 1 370 ? 21.122 15.017 -53.492 1.00 83.75 370 ILE A CA 1
ATOM 2828 C C . ILE A 1 370 ? 22.089 14.298 -54.438 1.00 83.75 370 ILE A C 1
ATOM 2830 O O . ILE A 1 370 ? 22.597 13.212 -54.148 1.00 83.75 370 ILE A O 1
ATOM 2834 N N . GLY A 1 371 ? 22.372 14.916 -55.586 1.00 85.31 371 GLY A N 1
ATOM 2835 C CA . GLY A 1 371 ? 23.283 14.356 -56.584 1.00 85.31 371 GLY A CA 1
ATOM 2836 C C . GLY A 1 371 ? 22.764 13.033 -57.154 1.00 85.31 371 GLY A C 1
ATOM 2837 O O . GLY A 1 371 ? 21.632 12.959 -57.624 1.00 85.31 371 GLY A O 1
ATOM 2838 N N . LYS A 1 372 ? 23.589 11.980 -57.105 1.00 75.44 372 LYS A N 1
ATOM 2839 C CA . LYS A 1 372 ? 23.244 10.658 -57.660 1.00 75.44 372 LYS A CA 1
ATOM 2840 C C . LYS A 1 372 ? 22.057 9.984 -56.955 1.00 75.44 372 LYS A C 1
ATOM 2842 O O . LYS A 1 372 ? 21.405 9.164 -57.581 1.00 75.44 372 LYS A O 1
ATOM 2847 N N . GLU A 1 373 ? 21.741 10.378 -55.719 1.00 80.75 373 GLU A N 1
ATOM 2848 C CA . GLU A 1 373 ? 20.622 9.843 -54.921 1.00 80.75 373 GLU A CA 1
ATOM 2849 C C . GLU A 1 373 ? 19.406 10.785 -54.874 1.00 80.75 373 GLU A C 1
ATOM 2851 O O . GLU A 1 373 ? 18.524 10.637 -54.028 1.00 80.75 373 GLU A O 1
ATOM 2856 N N . ALA A 1 374 ? 19.327 11.771 -55.777 1.00 77.19 374 ALA A N 1
ATOM 2857 C CA . ALA A 1 374 ? 18.227 12.741 -55.801 1.00 77.19 374 ALA A CA 1
ATOM 2858 C C . ALA A 1 374 ? 16.838 12.110 -56.026 1.00 77.19 374 ALA A C 1
ATOM 2860 O O . ALA A 1 374 ? 15.827 12.715 -55.686 1.00 77.19 374 ALA A O 1
ATOM 2861 N N . HIS A 1 375 ? 16.785 10.890 -56.566 1.00 86.00 375 HIS A N 1
ATOM 2862 C CA . HIS A 1 375 ? 15.558 10.124 -56.802 1.00 86.00 375 HIS A CA 1
ATOM 2863 C C . HIS A 1 375 ? 15.290 9.049 -55.729 1.00 86.00 375 HIS A C 1
ATOM 2865 O O . HIS A 1 375 ? 14.279 8.353 -55.802 1.00 86.00 375 HIS A O 1
ATOM 2871 N N . THR A 1 376 ? 16.147 8.932 -54.710 1.00 86.69 376 THR A N 1
ATOM 2872 C CA . THR A 1 376 ? 16.034 7.922 -53.649 1.00 86.69 376 THR A CA 1
ATOM 2873 C C . THR A 1 376 ? 15.484 8.561 -52.371 1.00 86.69 376 THR A C 1
ATOM 2875 O O . THR A 1 376 ? 16.133 9.427 -51.779 1.00 86.69 376 THR A O 1
ATOM 2878 N N . ILE A 1 377 ? 14.307 8.128 -51.900 1.00 91.06 377 ILE A N 1
ATOM 2879 C CA . ILE A 1 377 ? 13.776 8.525 -50.583 1.00 91.06 377 ILE A CA 1
ATOM 2880 C C . ILE A 1 377 ? 14.410 7.638 -49.512 1.00 91.06 377 ILE A C 1
ATOM 2882 O O . ILE A 1 377 ? 14.136 6.439 -49.447 1.00 91.06 377 ILE A O 1
ATOM 2886 N N . GLY A 1 378 ? 15.219 8.226 -48.636 1.00 92.25 378 GLY A N 1
ATOM 2887 C CA . GLY A 1 378 ? 15.966 7.450 -47.655 1.00 92.25 378 GLY A CA 1
ATOM 2888 C C . GLY A 1 378 ? 16.610 8.286 -46.561 1.00 92.25 378 GLY A C 1
ATOM 2889 O O . GLY A 1 378 ? 16.209 9.425 -46.308 1.00 92.25 378 GLY A O 1
ATOM 2890 N N . PHE A 1 379 ? 17.604 7.693 -45.905 1.00 95.44 379 PHE A N 1
ATOM 2891 C CA . PHE A 1 379 ? 18.452 8.365 -44.923 1.00 95.44 379 PHE A CA 1
ATOM 2892 C C . PHE A 1 379 ? 19.925 8.254 -45.321 1.00 95.44 379 PHE A C 1
ATOM 2894 O O . PHE A 1 379 ? 20.371 7.190 -45.749 1.00 95.44 379 PHE A O 1
ATOM 2901 N N . ASP A 1 380 ? 20.701 9.310 -45.096 1.00 93.81 380 ASP A N 1
ATOM 2902 C CA . ASP A 1 380 ? 22.142 9.191 -44.885 1.00 93.81 380 ASP A CA 1
ATOM 2903 C C . ASP A 1 380 ? 22.459 8.940 -43.399 1.00 93.81 380 ASP A C 1
ATOM 2905 O O . ASP A 1 380 ? 21.576 8.890 -42.536 1.00 93.81 380 ASP A O 1
ATOM 2909 N N . CYS A 1 381 ? 23.740 8.729 -43.085 1.00 93.81 381 CYS A N 1
ATOM 2910 C CA . CYS A 1 381 ? 24.187 8.361 -41.742 1.00 93.81 381 CYS A CA 1
ATOM 2911 C C . CYS A 1 381 ? 23.791 9.400 -40.679 1.00 93.81 381 CYS A C 1
ATOM 2913 O O . CYS A 1 381 ? 23.250 9.051 -39.628 1.00 93.81 381 CYS A O 1
ATOM 2915 N N . SER A 1 382 ? 24.002 10.682 -40.970 1.00 94.12 382 SER A N 1
ATOM 2916 C CA . SER A 1 382 ? 23.740 11.793 -40.055 1.00 94.12 382 SER A CA 1
ATOM 2917 C C . SER A 1 382 ? 22.261 12.186 -39.999 1.00 94.12 382 SER A C 1
ATOM 2919 O O . SER A 1 382 ? 21.777 12.566 -38.933 1.00 94.12 382 SER A O 1
ATOM 2921 N N . GLY A 1 383 ? 21.509 12.013 -41.085 1.00 94.12 383 GLY A N 1
ATOM 2922 C CA . GLY A 1 383 ? 20.060 12.175 -41.155 1.00 94.12 383 GLY A CA 1
ATOM 2923 C C . GLY A 1 383 ? 19.323 11.105 -40.351 1.00 94.12 383 GLY A C 1
ATOM 2924 O O . GLY A 1 383 ? 18.395 11.436 -39.611 1.00 94.12 383 GLY A O 1
ATOM 2925 N N . LEU A 1 384 ? 19.779 9.845 -40.406 1.00 95.50 384 LEU A N 1
ATOM 2926 C CA . LEU A 1 384 ? 19.270 8.767 -39.550 1.00 95.50 384 LEU A CA 1
ATOM 2927 C C . LEU A 1 384 ? 19.537 9.058 -38.066 1.00 95.50 384 LEU A C 1
ATOM 2929 O O . LEU A 1 384 ? 18.629 8.934 -37.244 1.00 95.50 384 LEU A O 1
ATOM 2933 N N . ALA A 1 385 ? 20.761 9.478 -37.724 1.00 93.94 385 ALA A N 1
ATOM 2934 C CA . ALA A 1 385 ? 21.118 9.867 -36.360 1.00 93.94 385 ALA A CA 1
ATOM 2935 C C . ALA A 1 385 ? 20.245 11.027 -35.855 1.00 93.94 385 ALA A C 1
ATOM 2937 O O . ALA A 1 385 ? 19.701 10.966 -34.753 1.00 93.94 385 ALA A O 1
ATOM 2938 N N . GLN A 1 386 ? 20.036 12.051 -36.686 1.00 93.31 386 GLN A N 1
ATOM 2939 C CA . GLN A 1 386 ? 19.198 13.201 -36.352 1.00 93.31 386 GLN A CA 1
ATOM 2940 C C . GLN A 1 386 ? 17.724 12.806 -36.153 1.00 93.31 386 GLN A C 1
ATOM 2942 O O . GLN A 1 386 ? 17.088 13.271 -35.206 1.00 93.31 386 GLN A O 1
ATOM 2947 N N . TYR A 1 387 ? 17.188 11.925 -37.003 1.00 92.31 387 TYR A N 1
ATOM 2948 C CA . TYR A 1 387 ? 15.840 11.369 -36.868 1.00 92.31 387 TYR A CA 1
ATOM 2949 C C . TYR A 1 387 ? 15.667 10.575 -35.573 1.00 92.31 387 TYR A C 1
ATOM 2951 O O . TYR A 1 387 ? 14.730 10.825 -34.816 1.00 92.31 387 TYR A O 1
ATOM 2959 N N . ALA A 1 388 ? 16.577 9.639 -35.300 1.00 91.62 388 ALA A N 1
ATOM 2960 C CA . ALA A 1 388 ? 16.500 8.773 -34.133 1.00 91.62 388 ALA A CA 1
ATOM 2961 C C . ALA A 1 388 ? 16.630 9.566 -32.826 1.00 91.62 388 ALA A C 1
ATOM 2963 O O . ALA A 1 388 ? 15.852 9.352 -31.897 1.00 91.62 388 ALA A O 1
ATOM 2964 N N . VAL A 1 389 ? 17.543 10.544 -32.779 1.00 87.44 389 VAL A N 1
ATOM 2965 C CA . VAL A 1 389 ? 17.684 11.460 -31.639 1.00 87.44 389 VAL A CA 1
ATOM 2966 C C . VAL A 1 389 ? 16.428 12.295 -31.435 1.00 87.44 389 VAL A C 1
ATOM 2968 O O . VAL A 1 389 ? 15.937 12.378 -30.308 1.00 87.44 389 VAL A O 1
ATOM 2971 N N . TYR A 1 390 ? 15.843 12.846 -32.497 1.00 85.06 390 TYR A N 1
ATOM 2972 C CA . TYR A 1 390 ? 14.616 13.626 -32.376 1.00 85.06 390 TYR A CA 1
ATOM 2973 C C . TYR A 1 390 ? 13.419 12.777 -31.938 1.00 85.06 390 TYR A C 1
ATOM 2975 O O . TYR A 1 390 ? 12.699 13.162 -31.021 1.00 85.06 390 TYR A O 1
ATOM 2983 N N . LYS A 1 391 ? 13.216 11.595 -32.527 1.00 82.50 391 LYS A N 1
ATOM 2984 C CA . LYS A 1 391 ? 12.118 10.699 -32.137 1.00 82.50 391 LYS A CA 1
ATOM 2985 C C . LYS A 1 391 ? 12.284 10.135 -30.731 1.00 82.50 391 LYS A C 1
ATOM 2987 O O . LYS A 1 391 ? 11.284 9.968 -30.043 1.00 82.50 391 LYS A O 1
ATOM 2992 N N . GLY A 1 392 ? 13.519 9.875 -30.304 1.00 73.81 392 GLY A N 1
ATOM 2993 C CA . GLY A 1 392 ? 13.798 9.354 -28.971 1.00 73.81 392 GLY A CA 1
ATOM 2994 C C . GLY A 1 392 ? 13.794 10.411 -27.864 1.00 73.81 392 GLY A C 1
ATOM 2995 O O . GLY A 1 392 ? 13.507 10.082 -26.719 1.00 73.81 392 GLY A O 1
ATOM 2996 N N . THR A 1 393 ? 14.116 11.674 -28.174 1.00 73.69 393 THR A N 1
ATOM 2997 C CA . THR A 1 393 ? 14.386 12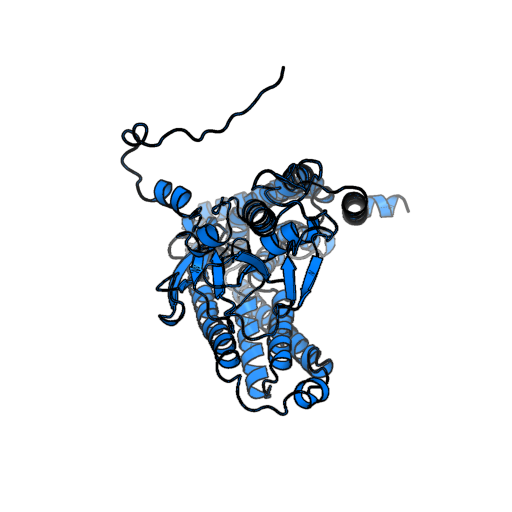.702 -27.139 1.00 73.69 393 THR A CA 1
ATOM 2998 C C . THR A 1 393 ? 13.708 14.049 -27.352 1.00 73.69 393 THR A C 1
ATOM 3000 O O . THR A 1 393 ? 13.765 14.904 -26.471 1.00 73.69 393 THR A O 1
ATOM 3003 N N . GLY A 1 394 ? 13.132 14.292 -28.528 1.00 75.38 394 GLY A N 1
ATOM 3004 C CA . GLY A 1 394 ? 12.644 15.606 -28.951 1.00 75.38 394 GLY A CA 1
ATOM 3005 C C . GLY A 1 394 ? 13.747 16.617 -29.292 1.00 75.38 394 GLY A C 1
ATOM 3006 O O . GLY A 1 394 ? 13.436 17.742 -29.682 1.00 75.38 394 GLY A O 1
ATOM 3007 N N . LYS A 1 395 ? 15.036 16.262 -29.170 1.00 79.25 395 LYS A N 1
ATOM 3008 C CA . LYS A 1 395 ? 16.152 17.175 -29.460 1.00 79.25 395 LYS A CA 1
ATOM 3009 C C . LYS A 1 395 ? 16.579 17.114 -30.916 1.00 79.25 395 LYS A C 1
ATOM 3011 O O . LYS A 1 395 ? 16.694 16.046 -31.508 1.00 79.25 395 LYS A O 1
ATOM 3016 N N . ILE A 1 396 ? 16.900 18.281 -31.460 1.00 83.69 396 ILE A N 1
ATOM 3017 C CA . ILE A 1 396 ? 17.472 18.416 -32.797 1.00 83.69 396 ILE A CA 1
ATOM 3018 C C . ILE A 1 396 ? 18.979 18.634 -32.643 1.00 83.69 396 ILE A C 1
ATOM 3020 O O . ILE A 1 396 ? 19.421 19.658 -32.107 1.00 83.69 396 ILE A O 1
ATOM 3024 N N . ILE A 1 397 ? 19.755 17.648 -33.088 1.00 87.38 397 ILE A N 1
ATOM 3025 C CA . ILE A 1 397 ? 21.211 17.751 -33.263 1.00 87.38 397 ILE A CA 1
ATOM 3026 C C . ILE A 1 397 ? 21.535 18.308 -34.650 1.00 87.38 397 ILE A C 1
ATOM 3028 O O . ILE A 1 397 ? 20.655 18.379 -35.510 1.00 87.38 397 ILE A O 1
ATOM 3032 N N . GLN A 1 398 ? 22.784 18.707 -34.878 1.00 90.81 398 GLN A N 1
ATOM 3033 C CA . GLN A 1 398 ? 23.226 19.206 -36.186 1.00 90.81 398 GLN A CA 1
ATOM 3034 C C . GLN A 1 398 ? 22.975 18.205 -37.332 1.00 90.81 398 GLN A C 1
ATOM 3036 O O . GLN A 1 398 ? 22.756 17.016 -37.102 1.00 90.81 398 GLN A O 1
ATOM 3041 N N . ARG A 1 399 ? 22.945 18.678 -38.585 1.00 88.38 399 ARG A N 1
ATOM 3042 C CA . ARG A 1 399 ? 22.554 17.845 -39.743 1.00 88.38 399 ARG A CA 1
ATOM 3043 C C . ARG A 1 399 ? 23.653 16.903 -40.228 1.00 88.38 399 ARG A C 1
ATOM 3045 O O . ARG A 1 399 ? 23.328 15.807 -40.667 1.00 88.38 399 ARG A O 1
ATOM 3052 N N . VAL A 1 400 ? 24.910 17.334 -40.191 1.00 89.25 400 VAL A N 1
ATOM 3053 C CA . VAL A 1 400 ? 26.068 16.615 -40.752 1.00 89.25 400 VAL A CA 1
ATOM 3054 C C . VAL A 1 400 ? 26.925 15.997 -39.642 1.00 89.25 400 VAL A C 1
ATOM 3056 O O . VAL A 1 400 ? 26.910 16.485 -38.515 1.00 89.25 400 VAL A O 1
ATOM 3059 N N . ALA A 1 401 ? 27.611 14.885 -39.927 1.00 87.94 401 ALA A N 1
ATOM 3060 C CA . ALA A 1 401 ? 28.252 14.041 -38.908 1.00 87.94 401 ALA A CA 1
ATOM 3061 C C . ALA A 1 401 ? 29.381 14.757 -38.139 1.00 87.94 401 ALA A C 1
ATOM 3063 O O . ALA A 1 401 ? 29.501 14.611 -36.924 1.00 87.94 401 ALA A O 1
ATOM 3064 N N . ASP A 1 402 ? 30.173 15.576 -38.823 1.00 87.31 402 ASP A N 1
ATOM 3065 C CA . ASP A 1 402 ? 31.211 16.423 -38.232 1.00 87.31 402 ASP A CA 1
ATOM 3066 C C . ASP A 1 402 ? 30.617 17.467 -37.269 1.00 87.31 402 ASP A C 1
ATOM 3068 O O . ASP A 1 402 ? 31.065 17.595 -36.127 1.00 87.31 402 ASP A O 1
ATOM 3072 N N . ALA A 1 403 ? 29.544 18.150 -37.677 1.00 86.62 403 ALA A N 1
ATOM 3073 C CA . ALA A 1 403 ? 28.848 19.119 -36.839 1.00 86.62 403 ALA A CA 1
ATOM 3074 C C . ALA A 1 403 ? 28.099 18.448 -35.678 1.00 86.62 403 ALA A C 1
ATOM 3076 O O . ALA A 1 403 ? 28.001 19.026 -34.600 1.00 86.62 403 ALA A O 1
ATOM 3077 N N . GLN A 1 404 ? 27.596 17.222 -35.859 1.00 89.81 404 GLN A N 1
ATOM 3078 C CA . GLN A 1 404 ? 27.013 16.419 -34.778 1.00 89.81 404 GLN A CA 1
ATOM 3079 C C . GLN A 1 404 ? 28.069 16.033 -33.744 1.00 89.81 404 GLN A C 1
ATOM 3081 O O . GLN A 1 404 ? 27.811 16.095 -32.542 1.00 89.81 404 GLN A O 1
ATOM 3086 N N . TYR A 1 405 ? 29.277 15.685 -34.192 1.00 86.81 405 TYR A N 1
ATOM 3087 C CA . TYR A 1 405 ? 30.394 15.430 -33.293 1.00 86.81 405 TYR A CA 1
ATOM 3088 C C . TYR A 1 405 ? 30.806 16.696 -32.528 1.00 86.81 405 TYR A C 1
ATOM 3090 O O . TYR A 1 405 ? 31.092 16.627 -31.331 1.00 86.81 405 TYR A O 1
ATOM 3098 N N . ALA A 1 406 ? 30.779 17.864 -33.170 1.00 85.50 406 ALA A N 1
ATOM 3099 C CA . ALA A 1 406 ? 31.048 19.150 -32.527 1.00 85.50 406 ALA A CA 1
ATOM 3100 C C . ALA A 1 406 ? 29.869 19.704 -31.694 1.00 85.50 406 ALA A C 1
ATOM 3102 O O . ALA A 1 406 ? 30.053 20.681 -30.970 1.00 85.50 406 ALA A O 1
ATOM 3103 N N . ASP A 1 407 ? 28.678 19.096 -31.752 1.00 81.88 407 ASP A N 1
ATOM 3104 C CA . ASP A 1 407 ? 27.469 19.627 -31.112 1.00 81.88 407 ASP A CA 1
ATOM 3105 C C . ASP A 1 407 ? 27.623 19.669 -29.581 1.00 81.88 407 ASP A C 1
ATOM 3107 O O . ASP A 1 407 ? 27.843 18.645 -28.922 1.00 81.88 407 ASP A O 1
ATOM 3111 N N . GLY A 1 408 ? 27.469 20.867 -29.005 1.00 77.12 408 GLY A N 1
ATOM 3112 C CA . GLY A 1 408 ? 27.527 21.110 -27.561 1.00 77.12 408 GLY A CA 1
ATOM 3113 C C . GLY A 1 408 ? 26.412 20.418 -26.772 1.00 77.12 408 GLY A C 1
ATOM 3114 O O . GLY A 1 408 ? 26.509 20.296 -25.555 1.00 77.12 408 GLY A O 1
ATOM 3115 N N . LYS A 1 409 ? 25.375 19.902 -27.446 1.00 77.94 409 LYS A N 1
ATOM 3116 C CA . LYS A 1 409 ? 24.341 19.051 -26.836 1.00 77.94 409 LYS A CA 1
ATOM 3117 C C . LYS A 1 409 ? 24.825 17.623 -26.562 1.00 77.94 409 LYS A C 1
ATOM 3119 O O . LYS A 1 409 ? 24.085 16.867 -25.936 1.00 77.94 409 LYS A O 1
ATOM 3124 N N . CYS A 1 410 ? 26.023 17.240 -27.016 1.00 78.12 410 CYS A N 1
ATOM 3125 C CA . CYS A 1 410 ? 26.581 15.901 -26.839 1.00 78.12 410 CYS A CA 1
ATOM 3126 C C . CYS A 1 410 ? 27.928 15.925 -26.087 1.00 78.12 410 CYS A C 1
ATOM 3128 O O . CYS A 1 410 ? 28.894 16.559 -26.523 1.00 78.12 410 CYS A O 1
ATOM 3130 N N . SER A 1 411 ? 28.034 15.156 -25.002 1.00 81.06 411 SER A N 1
ATOM 3131 C CA . SER A 1 411 ? 29.269 14.973 -24.226 1.00 81.06 411 SER A CA 1
ATOM 3132 C C . SER A 1 411 ? 30.117 13.821 -24.762 1.00 81.06 411 SER A C 1
ATOM 3134 O O . SER A 1 411 ? 29.577 12.829 -25.250 1.00 81.06 411 SER A O 1
ATOM 3136 N N . LYS A 1 412 ? 31.448 13.940 -24.681 1.00 82.19 412 LYS A N 1
ATOM 3137 C CA . LYS A 1 412 ? 32.385 12.873 -25.070 1.00 82.19 412 LYS A CA 1
ATOM 3138 C C . LYS A 1 412 ? 32.324 11.731 -24.054 1.00 82.19 412 LYS A C 1
ATOM 3140 O O . LYS A 1 412 ? 32.306 11.974 -22.852 1.00 82.19 412 LYS A O 1
ATOM 3145 N N . VAL A 1 413 ? 32.324 10.496 -24.543 1.00 80.31 413 VAL A N 1
ATOM 3146 C CA . VAL A 1 413 ? 32.297 9.278 -23.725 1.00 80.31 413 VAL A CA 1
ATOM 3147 C C . VAL A 1 413 ? 33.444 8.367 -24.150 1.00 80.31 413 VAL A C 1
ATOM 3149 O O . VAL A 1 413 ? 33.763 8.269 -25.335 1.00 80.31 413 VAL A O 1
ATOM 3152 N N . ALA A 1 414 ? 34.083 7.710 -23.180 1.00 77.06 414 ALA A N 1
ATOM 3153 C CA . ALA A 1 414 ? 35.093 6.695 -23.461 1.00 77.06 414 ALA A CA 1
ATOM 3154 C C . ALA A 1 414 ? 34.479 5.539 -24.265 1.00 77.06 414 ALA A C 1
ATOM 3156 O O . ALA A 1 414 ? 33.356 5.117 -23.990 1.00 77.06 414 ALA A O 1
ATOM 3157 N N . TYR A 1 415 ? 35.218 4.988 -25.229 1.00 78.69 415 TYR A N 1
ATOM 3158 C CA . TYR A 1 415 ? 34.708 3.920 -26.095 1.00 78.69 415 TYR A CA 1
ATOM 3159 C C . TYR A 1 415 ? 34.245 2.679 -25.308 1.00 78.69 415 TYR A C 1
ATOM 3161 O O . TYR A 1 415 ? 33.236 2.067 -25.656 1.00 78.69 415 TYR A O 1
ATOM 3169 N N . SER A 1 416 ? 34.929 2.328 -24.214 1.00 76.00 416 SER A N 1
ATOM 3170 C CA . SER A 1 416 ? 34.543 1.242 -23.299 1.00 76.00 416 SER A CA 1
ATOM 3171 C C . SER A 1 416 ? 33.249 1.524 -22.524 1.00 76.00 416 SER A C 1
ATOM 3173 O O . SER A 1 416 ? 32.530 0.596 -22.179 1.00 76.00 416 SER A O 1
ATOM 3175 N N . ALA A 1 417 ? 32.901 2.795 -22.311 1.00 75.88 417 ALA A N 1
ATOM 3176 C CA . ALA A 1 417 ? 31.715 3.226 -21.569 1.00 75.88 417 ALA A CA 1
ATOM 3177 C C . ALA A 1 417 ? 30.488 3.494 -22.468 1.00 75.88 417 ALA A C 1
ATOM 3179 O O . ALA A 1 417 ? 29.524 4.144 -22.031 1.00 75.88 417 ALA A O 1
ATOM 3180 N N . ARG A 1 418 ? 30.531 3.029 -23.726 1.00 83.94 418 ARG A N 1
ATOM 3181 C CA . ARG A 1 418 ? 29.441 3.162 -24.701 1.00 83.94 418 ARG A CA 1
ATOM 3182 C C . ARG A 1 418 ? 28.189 2.425 -24.230 1.00 83.94 418 ARG A C 1
ATOM 3184 O O . ARG A 1 418 ? 28.258 1.318 -23.701 1.00 83.94 418 ARG A O 1
ATOM 3191 N N . ARG A 1 419 ? 27.036 3.049 -24.429 1.00 84.38 419 ARG A N 1
ATOM 3192 C CA . ARG A 1 419 ? 25.721 2.530 -24.047 1.00 84.38 419 ARG A CA 1
ATOM 3193 C C . ARG A 1 419 ? 24.767 2.577 -25.240 1.00 84.38 419 ARG A C 1
ATOM 3195 O O . ARG A 1 419 ? 24.993 3.367 -26.157 1.00 84.38 419 ARG A O 1
ATOM 3202 N N . PRO A 1 420 ? 23.693 1.771 -25.229 1.00 84.38 420 PRO A N 1
ATOM 3203 C CA . PRO A 1 420 ? 22.664 1.835 -26.260 1.00 84.38 420 PRO A CA 1
ATOM 3204 C C . PRO A 1 420 ? 22.128 3.263 -26.438 1.00 84.38 420 PRO A C 1
ATOM 3206 O O . PRO A 1 420 ? 21.763 3.921 -25.462 1.00 84.38 420 PRO A O 1
ATOM 3209 N N . GLY A 1 421 ? 22.098 3.734 -27.684 1.00 86.81 421 GLY A N 1
ATOM 3210 C CA . GLY A 1 421 ? 21.645 5.075 -28.065 1.00 86.81 421 GLY A CA 1
ATOM 3211 C C . GLY A 1 421 ? 22.730 6.154 -28.073 1.00 86.81 421 GLY A C 1
ATOM 3212 O O . GLY A 1 421 ? 22.451 7.271 -28.508 1.00 86.81 421 GLY A O 1
ATOM 3213 N N . ASP A 1 422 ? 23.961 5.842 -27.654 1.00 91.06 422 ASP A N 1
ATOM 3214 C CA . ASP A 1 422 ? 25.104 6.729 -27.890 1.00 91.06 422 ASP A CA 1
ATOM 3215 C C . ASP A 1 422 ? 25.400 6.837 -29.396 1.00 91.06 422 ASP A C 1
ATOM 3217 O O . ASP A 1 422 ? 25.182 5.898 -30.167 1.00 91.06 422 ASP A O 1
ATOM 3221 N N . LEU A 1 423 ? 25.932 7.981 -29.821 1.00 92.00 423 LEU A N 1
ATOM 3222 C CA . LEU A 1 423 ? 26.376 8.199 -31.193 1.00 92.00 423 LEU A CA 1
ATOM 3223 C C . LEU A 1 423 ? 27.853 7.821 -31.316 1.00 92.00 423 LEU A C 1
ATOM 3225 O O . LEU A 1 423 ? 28.692 8.316 -30.560 1.00 92.00 423 LEU A O 1
ATOM 3229 N N . VAL A 1 424 ? 28.172 6.959 -32.279 1.00 91.69 424 VAL A N 1
ATOM 3230 C CA . VAL A 1 424 ? 29.540 6.543 -32.602 1.00 91.69 424 VAL A CA 1
ATOM 3231 C C . VAL A 1 424 ? 29.966 7.156 -33.934 1.00 91.69 424 VAL A C 1
ATOM 3233 O O . VAL A 1 424 ? 29.289 7.000 -34.946 1.00 91.69 424 VAL A O 1
ATOM 3236 N N . PHE A 1 425 ? 31.083 7.874 -33.928 1.00 91.19 425 PHE A N 1
ATOM 3237 C CA . PHE A 1 425 ? 31.609 8.646 -35.051 1.00 91.19 425 PHE A CA 1
ATOM 3238 C C . PHE A 1 425 ? 32.911 8.043 -35.562 1.00 91.19 425 PHE A C 1
ATOM 3240 O O . PHE A 1 425 ? 33.733 7.599 -34.764 1.00 91.19 425 PHE A O 1
ATOM 3247 N N . PHE A 1 426 ? 33.127 8.080 -36.877 1.00 88.44 426 PHE A N 1
ATOM 3248 C CA . PHE A 1 426 ? 34.314 7.509 -37.513 1.00 88.44 426 PHE A CA 1
ATOM 3249 C C . PHE A 1 426 ? 34.987 8.506 -38.459 1.00 88.44 426 PHE A C 1
ATOM 3251 O O . PHE A 1 426 ? 34.317 9.177 -39.249 1.00 88.44 426 PHE A O 1
ATOM 3258 N N . GLY A 1 427 ? 36.323 8.527 -38.422 1.00 82.81 427 GLY A N 1
ATOM 3259 C CA . GLY A 1 427 ? 37.161 9.414 -39.232 1.00 82.81 427 GLY A CA 1
ATOM 3260 C C . GLY A 1 427 ? 37.585 10.689 -38.502 1.00 82.81 427 GLY A C 1
ATOM 3261 O O . GLY A 1 427 ? 37.045 11.027 -37.451 1.00 82.81 427 GLY A O 1
ATOM 3262 N N . SER A 1 428 ? 38.565 11.391 -39.073 1.00 78.75 428 SER A N 1
ATOM 3263 C CA . SER A 1 428 ? 39.019 12.705 -38.610 1.00 78.75 428 SER A CA 1
ATOM 3264 C C . SER A 1 428 ? 39.257 13.605 -39.834 1.00 78.75 428 SER A C 1
ATOM 3266 O O . SER A 1 428 ? 40.235 13.376 -40.548 1.00 78.75 428 SER A O 1
ATOM 3268 N N . PRO A 1 429 ? 38.363 14.569 -40.137 1.00 80.81 429 PRO A N 1
ATOM 3269 C CA . PRO A 1 429 ? 37.088 14.843 -39.462 1.00 80.81 429 PRO A CA 1
ATOM 3270 C C . PRO A 1 429 ? 36.061 13.696 -39.618 1.00 80.81 429 PRO A C 1
ATOM 3272 O O . PRO A 1 429 ? 36.173 12.895 -40.553 1.00 80.81 429 PRO A O 1
ATOM 3275 N N . PRO A 1 430 ? 35.064 13.578 -38.716 1.00 85.00 430 PRO A N 1
ATOM 3276 C CA . PRO A 1 430 ? 34.057 12.523 -38.797 1.00 85.00 430 PRO A CA 1
ATOM 3277 C C . PRO A 1 430 ? 33.217 12.595 -40.075 1.00 85.00 430 PRO A C 1
ATOM 3279 O O . PRO A 1 430 ? 32.485 13.558 -40.288 1.00 85.00 430 PRO A O 1
ATOM 3282 N N . TYR A 1 431 ? 33.276 11.548 -40.898 1.00 86.31 431 TYR A N 1
ATOM 3283 C CA . TYR A 1 431 ? 32.481 11.437 -42.132 1.00 86.31 431 TYR A CA 1
ATOM 3284 C C . TYR A 1 431 ? 31.331 10.429 -42.012 1.00 86.31 431 TYR A C 1
ATOM 3286 O O . TYR A 1 431 ? 30.448 10.392 -42.865 1.00 86.31 431 TYR A O 1
ATOM 3294 N N . HIS A 1 432 ? 31.332 9.596 -40.967 1.00 90.44 432 HIS A N 1
ATOM 3295 C CA . HIS A 1 432 ? 30.293 8.596 -40.729 1.00 90.44 432 HIS A CA 1
ATOM 3296 C C . HIS A 1 432 ? 29.865 8.588 -39.264 1.00 90.44 432 HIS A C 1
ATOM 3298 O O . HIS A 1 432 ? 30.702 8.709 -38.367 1.00 90.44 432 HIS A O 1
ATOM 3304 N N . VAL A 1 433 ? 28.567 8.401 -39.035 1.00 93.31 433 VAL A N 1
ATOM 3305 C CA . VAL A 1 433 ? 27.963 8.266 -37.706 1.00 93.31 433 VAL A CA 1
ATOM 3306 C C . VAL A 1 433 ? 27.038 7.050 -37.665 1.00 93.31 433 VAL A C 1
ATOM 3308 O O . VAL A 1 433 ? 26.339 6.736 -38.630 1.00 93.31 433 VAL A O 1
ATOM 3311 N N . GLY A 1 434 ? 27.060 6.342 -36.544 1.00 92.88 434 GLY A N 1
ATOM 3312 C CA . GLY A 1 434 ? 26.136 5.266 -36.210 1.00 92.88 434 GLY A CA 1
ATOM 3313 C C . GLY A 1 434 ? 25.549 5.463 -34.817 1.00 92.88 434 GLY A C 1
ATOM 3314 O O . GLY A 1 434 ? 26.013 6.295 -34.039 1.00 92.88 434 GLY A O 1
ATOM 3315 N N . ILE A 1 435 ? 24.527 4.677 -34.503 1.00 94.12 435 ILE A N 1
ATOM 3316 C CA . ILE A 1 435 ? 23.861 4.665 -33.198 1.00 94.12 435 ILE A CA 1
ATOM 3317 C C . ILE A 1 435 ? 24.188 3.334 -32.532 1.00 94.12 435 ILE A C 1
ATOM 3319 O O . ILE A 1 435 ? 23.887 2.289 -33.102 1.00 94.12 435 ILE A O 1
ATOM 3323 N N . VAL A 1 436 ? 24.791 3.348 -31.346 1.00 90.31 436 VAL A N 1
ATOM 3324 C CA . VAL A 1 436 ? 25.132 2.127 -30.600 1.00 90.31 436 VAL A CA 1
ATOM 3325 C C . VAL A 1 436 ? 23.850 1.346 -30.294 1.00 90.31 436 VAL A C 1
ATOM 3327 O O . VAL A 1 436 ? 22.904 1.894 -29.727 1.00 90.31 436 VAL A O 1
ATOM 3330 N N . ALA A 1 437 ? 23.802 0.076 -30.692 1.00 86.88 437 ALA A N 1
ATOM 3331 C CA . ALA A 1 437 ? 22.632 -0.780 -30.534 1.00 86.88 437 ALA A CA 1
ATOM 3332 C C . ALA A 1 437 ? 22.507 -1.328 -29.099 1.00 86.88 437 ALA A C 1
ATOM 3334 O O . ALA A 1 437 ? 23.329 -1.049 -28.227 1.00 86.88 437 ALA A O 1
ATOM 3335 N N . THR A 1 438 ? 21.464 -2.129 -28.836 1.00 81.00 438 THR A N 1
ATOM 3336 C CA . THR A 1 438 ? 21.286 -2.789 -27.525 1.00 81.00 438 THR A CA 1
ATOM 3337 C C . THR A 1 438 ? 22.451 -3.724 -27.197 1.00 81.00 438 THR A C 1
ATOM 3339 O O . THR A 1 438 ? 22.911 -3.741 -26.060 1.00 81.00 438 THR A O 1
ATOM 3342 N N . ASN A 1 439 ? 22.957 -4.460 -28.193 1.00 83.44 439 ASN A N 1
ATOM 3343 C CA . ASN A 1 439 ? 24.269 -5.089 -28.101 1.00 83.44 439 ASN A CA 1
ATOM 3344 C C . ASN A 1 439 ? 25.314 -4.010 -28.404 1.00 83.44 439 ASN A C 1
ATOM 3346 O O . ASN A 1 439 ? 25.396 -3.534 -29.535 1.00 83.44 439 ASN A O 1
ATOM 3350 N N . THR A 1 440 ? 26.098 -3.617 -27.401 1.00 79.31 440 THR A N 1
ATOM 3351 C CA . THR A 1 440 ? 27.030 -2.483 -27.490 1.00 79.31 440 THR A CA 1
ATOM 3352 C C . THR A 1 440 ? 28.184 -2.712 -28.466 1.00 79.31 440 THR A C 1
ATOM 3354 O O . THR A 1 440 ? 28.911 -1.768 -28.770 1.00 79.31 440 THR A O 1
ATOM 3357 N N . ASN A 1 441 ? 28.358 -3.927 -28.990 1.00 82.81 441 ASN A N 1
ATOM 3358 C CA . ASN A 1 441 ? 29.303 -4.225 -30.070 1.00 82.81 441 ASN A CA 1
ATOM 3359 C C . ASN A 1 441 ? 28.732 -3.955 -31.470 1.00 82.81 441 ASN A C 1
ATOM 3361 O O . ASN A 1 441 ? 29.487 -3.947 -32.440 1.00 82.81 441 ASN A O 1
ATOM 3365 N N . ASN A 1 442 ? 27.430 -3.683 -31.575 1.00 87.88 442 ASN A N 1
ATOM 3366 C CA . ASN A 1 442 ? 26.743 -3.370 -32.820 1.00 87.88 442 ASN A CA 1
ATOM 3367 C C . ASN A 1 442 ? 26.312 -1.898 -32.866 1.00 87.88 442 ASN A C 1
ATOM 3369 O O . ASN A 1 442 ? 26.112 -1.240 -31.843 1.00 87.88 442 ASN A O 1
ATOM 3373 N N . MET A 1 443 ? 26.132 -1.383 -34.078 1.00 93.56 443 MET A N 1
ATOM 3374 C CA . MET A 1 443 ? 25.517 -0.092 -34.353 1.00 93.56 443 MET A CA 1
ATOM 3375 C C . MET A 1 443 ? 24.434 -0.214 -35.418 1.00 93.56 443 MET A C 1
ATOM 3377 O O . MET A 1 443 ? 24.509 -1.053 -36.313 1.00 93.56 443 MET A O 1
ATOM 3381 N N . ILE A 1 444 ? 23.457 0.682 -35.345 1.00 95.12 444 ILE A N 1
ATOM 3382 C CA . ILE A 1 444 ? 22.475 0.915 -36.396 1.00 95.12 444 ILE A CA 1
ATOM 3383 C C . ILE A 1 444 ? 22.961 2.106 -37.214 1.00 95.12 444 ILE A C 1
ATOM 3385 O O . ILE A 1 444 ? 23.216 3.183 -36.664 1.00 95.12 444 ILE A O 1
ATOM 3389 N N . ASN A 1 445 ? 23.130 1.919 -38.519 1.00 94.94 445 ASN A N 1
ATOM 3390 C CA . ASN A 1 445 ? 23.640 2.958 -39.407 1.00 94.94 445 ASN A CA 1
ATOM 3391 C C . ASN A 1 445 ? 23.035 2.879 -40.813 1.00 94.94 445 ASN A C 1
ATOM 3393 O O . ASN A 1 445 ? 22.508 1.853 -41.230 1.00 94.94 445 ASN A O 1
ATOM 3397 N N . ALA A 1 446 ? 23.171 3.979 -41.553 1.00 93.75 446 ALA A N 1
ATOM 3398 C CA . ALA A 1 446 ? 22.986 4.037 -42.999 1.00 93.75 446 ALA A CA 1
ATOM 3399 C C . ALA A 1 446 ? 24.391 4.135 -43.638 1.00 93.75 446 ALA A C 1
ATOM 3401 O O . ALA A 1 446 ? 25.017 5.190 -43.527 1.00 93.75 446 ALA A O 1
ATOM 3402 N N . PRO A 1 447 ? 24.957 3.048 -44.199 1.00 87.50 447 PRO A N 1
ATOM 3403 C CA . PRO A 1 447 ? 26.403 2.959 -44.423 1.00 87.50 447 PRO A CA 1
ATOM 3404 C C . PRO A 1 447 ? 26.913 3.639 -45.703 1.00 87.50 447 PRO A C 1
ATOM 3406 O O . PRO A 1 447 ? 27.947 4.301 -45.638 1.00 87.50 447 PRO A O 1
ATOM 3409 N N . LYS A 1 448 ? 26.264 3.439 -46.859 1.00 89.62 448 LYS A N 1
ATOM 3410 C CA . LYS A 1 448 ? 26.701 3.964 -48.169 1.00 89.62 448 LYS A CA 1
ATOM 3411 C C . LYS A 1 448 ? 25.639 3.765 -49.256 1.00 89.62 448 LYS A C 1
ATOM 3413 O O . LYS A 1 448 ? 24.734 2.951 -49.088 1.00 89.62 448 LYS A O 1
ATOM 3418 N N . THR A 1 449 ? 25.818 4.444 -50.391 1.00 86.62 449 THR A N 1
ATOM 3419 C CA . THR A 1 449 ? 25.046 4.247 -51.630 1.00 86.62 449 THR A CA 1
ATOM 3420 C C . THR A 1 449 ? 24.966 2.773 -52.031 1.00 86.62 449 THR A C 1
ATOM 3422 O O . THR A 1 449 ? 25.967 2.054 -51.982 1.00 86.62 449 THR A O 1
ATOM 3425 N N . GLY A 1 450 ? 23.769 2.345 -52.445 1.00 84.88 450 GLY A N 1
ATOM 3426 C CA . GLY A 1 450 ? 23.461 0.963 -52.826 1.00 84.88 450 GLY A CA 1
ATOM 3427 C C . GLY A 1 450 ? 23.152 0.030 -51.651 1.00 84.88 450 GLY A C 1
ATOM 3428 O O . GLY A 1 450 ? 22.947 -1.161 -51.862 1.00 84.88 450 GLY A O 1
ATOM 3429 N N . ASP A 1 451 ? 23.123 0.548 -50.423 1.00 90.25 451 ASP A N 1
ATOM 3430 C CA . ASP A 1 451 ? 22.815 -0.206 -49.206 1.00 90.25 451 ASP A CA 1
ATOM 3431 C C . ASP A 1 451 ? 21.551 0.349 -48.521 1.00 90.25 451 ASP A C 1
ATOM 3433 O O . ASP A 1 451 ? 20.906 1.279 -49.010 1.00 90.25 451 ASP A O 1
ATOM 3437 N N . HIS A 1 452 ? 21.194 -0.212 -47.370 1.00 93.00 452 HIS A N 1
ATOM 3438 C CA . HIS A 1 452 ? 20.049 0.204 -46.562 1.00 93.00 452 HIS A CA 1
ATOM 3439 C C . HIS A 1 452 ? 20.438 0.380 -45.091 1.00 93.00 452 HIS A C 1
ATOM 3441 O O . HIS A 1 452 ? 21.504 -0.046 -44.641 1.00 93.00 452 HIS A O 1
ATOM 3447 N N . VAL A 1 453 ? 19.566 1.034 -44.326 1.00 95.19 453 VAL A N 1
ATOM 3448 C CA . VAL A 1 453 ? 19.688 1.126 -42.870 1.00 95.19 453 VAL A CA 1
ATOM 3449 C C . VAL A 1 453 ? 19.701 -0.283 -42.289 1.00 95.19 453 VAL A C 1
ATOM 3451 O O . VAL A 1 453 ? 18.775 -1.062 -42.520 1.00 95.19 453 VAL A O 1
ATOM 3454 N N . ARG A 1 454 ? 20.729 -0.604 -41.509 1.00 93.31 454 ARG A N 1
ATOM 3455 C CA . ARG A 1 454 ? 20.913 -1.938 -40.932 1.00 93.31 454 ARG A CA 1
ATOM 3456 C C . ARG A 1 454 ? 21.584 -1.873 -39.571 1.00 93.31 454 ARG A C 1
ATOM 3458 O O . ARG A 1 454 ? 22.203 -0.870 -39.222 1.00 93.31 454 ARG A O 1
ATOM 3465 N N . GLU A 1 455 ? 21.473 -2.965 -38.827 1.00 94.19 455 GLU A N 1
ATOM 3466 C CA . GLU A 1 455 ? 22.265 -3.208 -37.623 1.00 94.19 455 GLU A CA 1
ATOM 3467 C C . GLU A 1 455 ? 23.481 -4.064 -38.008 1.00 94.19 455 GLU A C 1
ATOM 3469 O O . GLU A 1 455 ? 23.332 -5.121 -38.617 1.00 94.19 455 GLU A O 1
ATOM 3474 N N . ALA A 1 456 ? 24.687 -3.589 -37.709 1.00 89.81 456 ALA A N 1
ATOM 3475 C CA . ALA A 1 456 ? 25.943 -4.260 -38.039 1.00 89.81 456 ALA A CA 1
ATOM 3476 C C . ALA A 1 456 ? 26.960 -4.081 -36.907 1.00 89.81 456 ALA A C 1
ATOM 3478 O O . ALA A 1 456 ? 26.817 -3.180 -36.081 1.00 89.81 456 ALA A O 1
ATOM 3479 N N . ALA A 1 457 ? 28.005 -4.910 -36.874 1.00 88.19 457 ALA A N 1
ATOM 3480 C CA . ALA A 1 457 ? 29.103 -4.728 -35.928 1.00 88.19 457 ALA A CA 1
ATOM 3481 C C . ALA A 1 457 ? 29.723 -3.324 -36.072 1.00 88.19 457 ALA A C 1
ATOM 3483 O O . ALA A 1 457 ? 29.906 -2.820 -37.186 1.00 88.19 457 ALA A O 1
ATOM 3484 N N . ILE A 1 458 ? 30.050 -2.692 -34.943 1.00 85.44 458 ILE A N 1
ATOM 3485 C CA . ILE A 1 458 ? 30.830 -1.450 -34.927 1.00 85.44 458 ILE A CA 1
ATOM 3486 C C . ILE A 1 458 ? 32.178 -1.752 -35.591 1.00 85.44 458 ILE A C 1
ATOM 3488 O O . ILE A 1 458 ? 32.834 -2.732 -35.244 1.00 85.44 458 ILE A O 1
ATOM 3492 N N . TYR A 1 459 ? 32.573 -0.937 -36.573 1.00 81.25 459 TYR A N 1
ATOM 3493 C CA . TYR A 1 459 ? 33.751 -1.205 -37.401 1.00 81.25 459 TYR A CA 1
ATOM 3494 C C . TYR A 1 459 ? 35.010 -1.453 -36.546 1.00 81.25 459 TYR A C 1
ATOM 3496 O O . TYR A 1 459 ? 35.410 -0.592 -35.765 1.00 81.25 459 TYR A O 1
ATOM 3504 N N . SER A 1 460 ? 35.639 -2.623 -36.707 1.00 58.28 460 SER A N 1
ATOM 3505 C CA . SER A 1 460 ? 36.656 -3.165 -35.789 1.00 58.28 460 SER A CA 1
ATOM 3506 C C . SER A 1 460 ? 38.117 -2.879 -36.173 1.00 58.28 460 SER A C 1
ATOM 3508 O O . SER A 1 460 ? 39.011 -3.625 -35.786 1.00 58.28 460 SER A O 1
ATOM 3510 N N . THR A 1 461 ? 38.414 -1.833 -36.944 1.00 44.66 461 THR A N 1
ATOM 3511 C CA . THR A 1 461 ? 39.771 -1.630 -37.493 1.00 44.66 461 THR A CA 1
ATOM 3512 C C . THR A 1 461 ? 40.221 -0.183 -37.394 1.00 44.66 461 THR A C 1
ATOM 3514 O O . THR A 1 461 ? 39.599 0.642 -38.057 1.00 44.66 461 THR A O 1
ATOM 3517 N N . ASN A 1 462 ? 41.294 0.089 -36.627 1.00 46.38 462 ASN A N 1
ATOM 3518 C CA . ASN A 1 462 ? 42.262 1.217 -36.665 1.00 46.38 462 ASN A CA 1
ATOM 3519 C C . ASN A 1 462 ? 41.794 2.637 -37.078 1.00 46.38 462 ASN A C 1
ATOM 3521 O O . ASN A 1 462 ? 42.608 3.522 -37.327 1.00 46.38 462 ASN A O 1
ATOM 3525 N N . ARG A 1 463 ? 40.491 2.898 -37.119 1.00 52.91 463 ARG A N 1
ATOM 3526 C CA . ARG A 1 463 ? 39.860 4.194 -37.344 1.00 52.91 463 ARG A CA 1
ATOM 3527 C C . ARG A 1 463 ? 39.350 4.636 -35.987 1.00 52.91 463 ARG A C 1
ATOM 3529 O O . ARG A 1 463 ? 38.553 3.930 -35.379 1.00 52.91 463 ARG A O 1
ATOM 3536 N N . GLN A 1 464 ? 39.845 5.771 -35.505 1.00 55.34 464 GLN A N 1
ATOM 3537 C CA . GLN A 1 464 ? 39.448 6.361 -34.229 1.00 55.34 464 GLN A CA 1
ATOM 3538 C C . GLN A 1 464 ? 37.916 6.486 -34.178 1.00 55.34 464 GLN A C 1
ATOM 3540 O O . GLN A 1 464 ? 37.332 7.328 -34.860 1.00 55.34 464 GLN A O 1
ATOM 3545 N N . ALA A 1 465 ? 37.271 5.587 -33.432 1.00 65.69 465 ALA A N 1
ATOM 3546 C CA . ALA A 1 465 ? 35.840 5.617 -33.193 1.00 65.69 465 ALA A CA 1
ATOM 3547 C C . ALA A 1 465 ? 35.591 6.472 -31.949 1.00 65.69 465 ALA A C 1
ATOM 3549 O O . ALA A 1 465 ? 36.003 6.112 -30.845 1.00 65.69 465 ALA A O 1
ATOM 3550 N N . TYR A 1 466 ? 34.936 7.616 -32.123 1.00 82.12 466 TYR A N 1
ATOM 3551 C CA . TYR A 1 466 ? 34.622 8.521 -31.022 1.00 82.12 466 TYR A CA 1
ATOM 3552 C C . TYR A 1 466 ? 33.174 8.345 -30.594 1.00 82.12 466 TYR A C 1
ATOM 3554 O O . TYR A 1 466 ? 32.274 8.362 -31.430 1.00 82.12 466 TYR A O 1
ATOM 3562 N N . VAL A 1 467 ? 32.937 8.215 -29.289 1.00 82.44 467 VAL A N 1
ATOM 3563 C CA . VAL A 1 467 ? 31.586 8.058 -28.744 1.00 82.44 467 VAL A CA 1
ATOM 3564 C C . VAL A 1 467 ? 31.137 9.364 -28.104 1.00 82.44 467 VAL A C 1
ATOM 3566 O O . VAL A 1 467 ? 31.868 10.007 -27.344 1.00 82.44 467 VAL A O 1
ATOM 3569 N N . LYS A 1 468 ? 29.915 9.770 -28.426 1.00 85.50 468 LYS A N 1
ATOM 3570 C CA . LYS A 1 468 ? 29.252 10.953 -27.888 1.00 85.50 468 LYS A CA 1
ATOM 3571 C C . LYS A 1 468 ? 27.888 10.553 -27.343 1.00 85.50 468 LYS A C 1
ATOM 3573 O O . LYS A 1 468 ? 27.138 9.825 -27.988 1.00 85.50 468 LYS A O 1
ATOM 3578 N N . ARG A 1 469 ? 27.549 11.084 -26.175 1.00 85.06 469 ARG A N 1
ATOM 3579 C CA . ARG A 1 469 ? 26.262 10.876 -25.512 1.00 85.06 469 ARG A CA 1
ATOM 3580 C C . ARG A 1 469 ? 25.490 12.177 -25.449 1.00 85.06 469 ARG A C 1
ATOM 3582 O O . ARG A 1 469 ? 26.049 13.207 -25.074 1.00 85.06 469 ARG A O 1
ATOM 3589 N N . LEU A 1 470 ? 24.205 12.126 -25.778 1.00 77.38 470 LEU A N 1
ATOM 3590 C CA . LEU A 1 470 ? 23.322 13.280 -25.670 1.00 77.38 470 LEU A CA 1
ATOM 3591 C C . LEU A 1 470 ? 23.221 13.719 -24.199 1.00 77.38 470 LEU A C 1
ATOM 3593 O O . LEU A 1 470 ? 22.905 12.916 -23.322 1.00 77.38 470 LEU A O 1
ATOM 3597 N N . LEU A 1 471 ? 23.490 14.994 -23.922 1.00 59.88 471 LEU A N 1
ATOM 3598 C CA . LEU A 1 471 ? 23.259 15.593 -22.610 1.00 59.88 471 LEU A CA 1
ATOM 3599 C C . LEU A 1 471 ? 21.754 15.610 -22.359 1.00 59.88 471 LEU A C 1
ATOM 3601 O O . LEU A 1 471 ? 21.000 16.042 -23.227 1.00 59.88 471 LEU A O 1
ATOM 3605 N N . SER A 1 472 ? 21.278 15.162 -21.206 1.00 47.81 472 SER A N 1
ATOM 3606 C CA . SER A 1 472 ? 19.857 15.201 -20.848 1.00 47.81 472 SER A CA 1
ATOM 3607 C C . SER A 1 472 ? 19.426 16.627 -20.468 1.00 47.81 472 SER A C 1
ATOM 3609 O O . SER A 1 472 ? 20.164 17.358 -19.815 1.00 47.81 472 SER A O 1
ATOM 3611 N N . ILE A 1 473 ? 18.227 17.059 -20.898 1.00 39.69 473 ILE A N 1
ATOM 3612 C CA . ILE A 1 473 ? 17.546 18.180 -20.223 1.00 39.69 473 ILE A CA 1
ATOM 3613 C C . ILE A 1 473 ? 16.905 17.554 -18.992 1.00 39.69 473 ILE A C 1
ATOM 3615 O O . ILE A 1 473 ? 16.089 16.642 -19.120 1.00 39.69 473 ILE A O 1
ATOM 3619 N N . ILE A 1 474 ? 17.276 18.033 -17.808 1.00 34.56 474 ILE A N 1
ATOM 3620 C CA . ILE A 1 474 ? 16.498 17.787 -16.600 1.00 34.56 474 ILE A CA 1
ATOM 3621 C C . ILE A 1 474 ? 15.179 18.528 -16.816 1.00 34.56 474 ILE A C 1
ATOM 3623 O O . ILE A 1 474 ? 15.092 19.730 -16.572 1.00 34.56 474 ILE A O 1
ATOM 3627 N N . ILE A 1 475 ? 14.152 17.842 -17.319 1.00 29.84 475 ILE A N 1
ATOM 3628 C CA . ILE A 1 475 ? 12.792 18.363 -17.219 1.00 29.84 475 ILE A CA 1
ATOM 3629 C C . ILE A 1 475 ? 12.452 18.281 -15.734 1.00 29.84 475 ILE A C 1
ATOM 3631 O O . ILE A 1 475 ? 12.026 17.250 -15.214 1.00 29.84 475 ILE A O 1
ATOM 3635 N N . LYS A 1 476 ? 12.724 19.376 -15.029 1.00 29.45 476 LYS A N 1
ATOM 3636 C CA . LYS A 1 476 ? 12.408 19.577 -13.620 1.00 29.45 476 LYS A CA 1
ATOM 3637 C C . LYS A 1 476 ? 10.902 19.841 -13.520 1.00 29.45 476 LYS A C 1
ATOM 3639 O O . LYS A 1 476 ? 10.460 20.932 -13.185 1.00 29.45 476 LYS A O 1
ATOM 3644 N N . LEU A 1 477 ? 10.089 18.837 -13.855 1.00 27.52 477 LEU A N 1
ATOM 3645 C CA . LEU A 1 477 ? 8.629 18.931 -13.742 1.00 27.52 477 LEU A CA 1
ATOM 3646 C C . LEU A 1 477 ? 8.179 19.032 -12.268 1.00 27.52 477 LEU A C 1
ATOM 3648 O O . LEU A 1 477 ? 7.035 19.370 -11.999 1.00 27.52 477 LEU A O 1
ATOM 3652 N N . SER A 1 478 ? 9.086 18.788 -11.313 1.00 32.31 478 SER A N 1
ATOM 3653 C CA . SER A 1 478 ? 8.857 18.954 -9.875 1.00 32.31 478 SER A CA 1
ATOM 3654 C C . SER A 1 478 ? 9.068 20.380 -9.358 1.00 32.31 478 SER A C 1
ATOM 3656 O O . SER A 1 478 ? 8.567 20.700 -8.283 1.00 32.31 478 SER A O 1
ATOM 3658 N N . SER A 1 479 ? 9.776 21.263 -10.078 1.00 29.72 479 SER A N 1
ATOM 3659 C CA . SER A 1 479 ? 10.001 22.630 -9.581 1.00 29.72 479 SER A CA 1
ATOM 3660 C C . SER A 1 479 ? 8.833 23.576 -9.845 1.00 29.72 479 SER A C 1
ATOM 3662 O O . SER A 1 479 ? 8.691 24.535 -9.097 1.00 29.72 479 SER A O 1
ATOM 3664 N N . LEU A 1 480 ? 7.974 23.307 -10.837 1.00 26.02 480 LEU A N 1
ATOM 3665 C CA . LEU A 1 480 ? 6.813 24.169 -11.097 1.00 26.02 480 LEU A CA 1
ATOM 3666 C C . LEU A 1 480 ? 5.691 23.964 -10.064 1.00 26.02 480 LEU A C 1
ATOM 3668 O O . LEU A 1 480 ? 5.071 24.933 -9.643 1.00 26.02 480 LEU A O 1
ATOM 3672 N N . THR A 1 481 ? 5.472 22.732 -9.597 1.00 30.23 481 THR A N 1
ATOM 3673 C CA . THR A 1 481 ? 4.515 22.438 -8.517 1.00 30.23 481 THR A CA 1
ATOM 3674 C C . THR A 1 481 ? 5.053 22.841 -7.143 1.00 30.23 481 THR A C 1
ATOM 3676 O O . THR A 1 481 ? 4.305 23.397 -6.348 1.00 30.23 481 THR A O 1
ATOM 3679 N N . MET A 1 482 ? 6.357 22.679 -6.877 1.00 30.61 482 MET A N 1
ATOM 3680 C CA . MET A 1 482 ? 6.956 23.093 -5.596 1.00 30.61 482 MET A CA 1
ATOM 3681 C C . MET A 1 482 ? 7.189 24.605 -5.443 1.00 30.61 482 MET A C 1
ATOM 3683 O O . MET A 1 482 ? 7.258 25.085 -4.312 1.00 30.61 482 MET A O 1
ATOM 3687 N N . GLN A 1 483 ? 7.348 25.372 -6.529 1.00 26.80 483 GLN A N 1
ATOM 3688 C CA . GLN A 1 483 ? 7.483 26.834 -6.418 1.00 26.80 483 GLN A CA 1
ATOM 3689 C C . GLN A 1 483 ? 6.146 27.539 -6.163 1.00 26.80 483 GLN A C 1
ATOM 3691 O O . GLN A 1 483 ? 6.157 28.627 -5.595 1.00 26.80 483 GLN A O 1
ATOM 3696 N N . LEU A 1 484 ? 5.013 26.911 -6.498 1.00 29.61 484 LEU A N 1
ATOM 3697 C CA . LEU A 1 484 ? 3.679 27.448 -6.206 1.00 29.61 484 LEU A CA 1
ATOM 3698 C C . LEU A 1 484 ? 3.264 27.276 -4.732 1.00 29.61 484 LEU A C 1
ATOM 3700 O O . LEU A 1 484 ? 2.472 28.068 -4.237 1.00 29.61 484 LEU A O 1
ATOM 3704 N N . GLU A 1 485 ? 3.831 26.310 -4.000 1.00 36.28 485 GLU A N 1
ATOM 3705 C CA . GLU A 1 485 ? 3.495 26.070 -2.581 1.00 36.28 485 GLU A CA 1
ATOM 3706 C C . GLU A 1 485 ? 4.419 26.783 -1.580 1.00 36.28 485 GLU A C 1
ATOM 3708 O O . GLU A 1 485 ? 4.110 26.847 -0.391 1.00 36.28 485 GLU A O 1
ATOM 3713 N N . ARG A 1 486 ? 5.556 27.337 -2.023 1.00 30.42 486 ARG A N 1
ATOM 3714 C CA . ARG A 1 486 ? 6.556 27.927 -1.112 1.00 30.42 486 ARG A CA 1
ATOM 3715 C C . ARG A 1 486 ? 6.328 29.393 -0.734 1.00 30.42 486 ARG A C 1
ATOM 3717 O O . ARG A 1 486 ? 7.122 29.904 0.051 1.00 30.42 486 ARG A O 1
ATOM 3724 N N . ASN A 1 487 ? 5.298 30.074 -1.245 1.00 25.97 487 ASN A N 1
ATOM 3725 C CA . ASN A 1 487 ? 5.082 31.490 -0.929 1.00 25.97 487 ASN A CA 1
ATOM 3726 C C . ASN A 1 487 ? 3.583 31.855 -0.805 1.00 25.97 487 ASN A C 1
ATOM 3728 O O . ASN A 1 487 ? 2.944 32.134 -1.817 1.00 25.97 487 ASN A O 1
ATOM 3732 N N . PRO A 1 488 ? 2.997 31.875 0.411 1.00 30.31 488 PRO A N 1
ATOM 3733 C CA . PRO A 1 488 ? 1.583 32.214 0.613 1.00 30.31 488 PRO A CA 1
ATOM 3734 C C . PRO A 1 488 ? 1.269 33.719 0.531 1.00 30.31 488 PRO A C 1
ATOM 3736 O O . PRO A 1 488 ? 0.120 34.106 0.722 1.00 30.31 488 PRO A O 1
ATOM 3739 N N . VAL A 1 489 ? 2.257 34.587 0.275 1.00 30.52 489 VAL A N 1
ATOM 3740 C CA . VAL A 1 489 ? 2.073 36.047 0.252 1.00 30.52 489 VAL A CA 1
ATOM 3741 C C . VAL A 1 489 ? 2.696 36.618 -1.023 1.00 30.52 489 VAL A C 1
ATOM 3743 O O . VAL A 1 489 ? 3.914 36.712 -1.138 1.00 30.52 489 VAL A O 1
ATOM 3746 N N . GLY A 1 490 ? 1.854 36.981 -1.994 1.00 29.45 490 GLY A N 1
ATOM 3747 C CA . GLY A 1 490 ? 2.279 37.653 -3.230 1.00 29.45 490 GLY A CA 1
ATOM 3748 C C . GLY A 1 490 ? 1.536 37.193 -4.484 1.00 29.45 490 GLY A C 1
ATOM 3749 O O . GLY A 1 490 ? 2.166 36.790 -5.457 1.00 29.45 490 GLY A O 1
ATOM 3750 N N . TYR A 1 491 ? 0.202 37.244 -4.473 1.00 30.58 491 TYR A N 1
ATOM 3751 C CA . TYR A 1 491 ? -0.644 36.755 -5.570 1.00 30.58 491 TYR A CA 1
ATOM 3752 C C . TYR A 1 491 ? -0.761 37.696 -6.794 1.00 30.58 491 TYR A C 1
ATOM 3754 O O . TYR A 1 491 ? -1.489 37.360 -7.720 1.00 30.58 491 TYR A O 1
ATOM 3762 N N . GLU A 1 492 ? -0.035 38.824 -6.872 1.00 28.47 492 GLU A N 1
ATOM 3763 C CA . GLU A 1 492 ? -0.262 39.827 -7.941 1.00 28.47 492 GLU A CA 1
ATOM 3764 C C . GLU A 1 492 ? 0.920 40.211 -8.855 1.00 28.47 492 GLU A C 1
ATOM 3766 O O . GLU A 1 492 ? 0.707 40.952 -9.808 1.00 28.47 492 GLU A O 1
ATOM 3771 N N . GLN A 1 493 ? 2.151 39.704 -8.692 1.00 27.62 493 GLN A N 1
ATOM 3772 C CA . GLN A 1 493 ? 3.292 40.224 -9.489 1.00 27.62 493 GLN A CA 1
ATOM 3773 C C . GLN A 1 493 ? 3.931 39.280 -10.527 1.00 27.62 493 GLN A C 1
ATOM 3775 O O . GLN A 1 493 ? 4.888 39.677 -11.191 1.00 27.62 493 GLN A O 1
ATOM 3780 N N . ILE A 1 494 ? 3.418 38.064 -10.749 1.00 31.97 494 ILE A N 1
ATOM 3781 C CA . ILE A 1 494 ? 4.105 37.064 -11.606 1.00 31.97 494 ILE A CA 1
ATOM 3782 C C . ILE A 1 494 ? 3.441 36.865 -12.988 1.00 31.97 494 ILE A C 1
ATOM 3784 O O . ILE A 1 494 ? 3.985 36.171 -13.843 1.00 31.97 494 ILE A O 1
ATOM 3788 N N . TYR A 1 495 ? 2.336 37.552 -13.298 1.00 28.94 495 TYR A N 1
ATOM 3789 C CA . TYR A 1 495 ? 1.687 37.427 -14.616 1.00 28.94 495 TYR A CA 1
ATOM 3790 C C . TYR A 1 495 ? 2.405 38.142 -15.777 1.00 28.94 495 TYR A C 1
ATOM 3792 O O . TYR A 1 495 ? 2.048 37.923 -16.931 1.00 28.94 495 TYR A O 1
ATOM 3800 N N . HIS A 1 496 ? 3.455 38.935 -15.528 1.00 26.97 496 HIS A N 1
ATOM 3801 C CA . HIS A 1 496 ? 4.068 39.773 -16.573 1.00 26.97 496 HIS A CA 1
ATOM 3802 C C . HIS A 1 496 ? 5.406 39.293 -17.173 1.00 26.97 496 HIS A C 1
ATOM 3804 O O . HIS A 1 496 ? 5.951 40.002 -18.017 1.00 26.97 496 HIS A O 1
ATOM 3810 N N . LYS A 1 497 ? 5.965 38.124 -16.807 1.00 25.95 497 LYS A N 1
ATOM 3811 C CA . LYS A 1 497 ? 7.310 37.715 -17.298 1.00 25.95 497 LYS A CA 1
ATOM 3812 C C . LYS A 1 497 ? 7.509 36.252 -17.735 1.00 25.95 497 LYS A C 1
ATOM 3814 O O . LYS A 1 497 ? 8.652 35.820 -17.859 1.00 25.95 497 LYS A O 1
ATOM 3819 N N . ALA A 1 498 ? 6.455 35.502 -18.051 1.00 24.97 498 ALA A N 1
ATOM 3820 C CA . ALA A 1 498 ? 6.593 34.196 -18.710 1.00 24.97 498 ALA A CA 1
ATOM 3821 C C . ALA A 1 498 ? 5.977 34.240 -20.122 1.00 24.97 498 ALA A C 1
ATOM 3823 O O . ALA A 1 498 ? 4.774 34.480 -20.236 1.00 24.97 498 ALA A O 1
ATOM 3824 N N . PRO A 1 499 ? 6.749 34.032 -21.207 1.00 25.25 499 PRO A N 1
ATOM 3825 C CA . PRO A 1 499 ? 6.171 33.917 -22.536 1.00 25.25 499 PRO A CA 1
ATOM 3826 C C . PRO A 1 499 ? 5.338 32.632 -22.634 1.00 25.25 499 PRO A C 1
ATOM 3828 O O . PRO A 1 499 ? 5.831 31.528 -22.410 1.00 25.25 499 PRO A O 1
ATOM 3831 N N . LEU A 1 500 ? 4.061 32.836 -22.956 1.00 26.77 500 LEU A N 1
ATOM 3832 C CA . LEU A 1 500 ? 3.136 31.944 -23.656 1.00 26.77 500 LEU A CA 1
ATOM 3833 C C . LEU A 1 500 ? 3.764 30.653 -24.218 1.00 26.77 500 LEU A C 1
ATOM 3835 O O . LEU A 1 500 ? 4.375 30.651 -25.283 1.00 26.77 500 LEU A O 1
ATOM 3839 N N . ALA A 1 501 ? 3.481 29.536 -23.555 1.00 24.41 501 ALA A N 1
ATOM 3840 C CA . ALA A 1 501 ? 3.318 28.236 -24.202 1.00 24.41 501 ALA A CA 1
ATOM 3841 C C . ALA A 1 501 ? 2.087 27.542 -23.588 1.00 24.41 501 ALA A C 1
ATOM 3843 O O . ALA A 1 501 ? 2.181 26.522 -22.910 1.00 24.41 501 ALA A O 1
ATOM 3844 N N . MET A 1 502 ? 0.926 28.185 -23.779 1.00 23.62 502 MET A N 1
ATOM 3845 C CA . MET A 1 502 ? -0.408 27.584 -23.668 1.00 23.62 502 MET A CA 1
ATOM 3846 C C . MET A 1 502 ? -0.527 26.463 -24.721 1.00 23.62 502 MET A C 1
ATOM 3848 O O . MET A 1 502 ? -0.007 26.594 -25.823 1.00 23.62 502 MET A O 1
ATOM 3852 N N . ILE A 1 503 ? -1.082 25.288 -24.416 1.00 23.73 503 ILE A N 1
ATOM 3853 C CA . ILE A 1 503 ? -2.530 25.018 -24.461 1.00 23.73 503 ILE A CA 1
ATOM 3854 C C . ILE A 1 503 ? -3.190 25.724 -25.657 1.00 23.73 503 ILE A C 1
ATOM 3856 O O . ILE A 1 503 ? -3.674 26.842 -25.539 1.00 23.73 503 ILE A O 1
ATOM 3860 N N . GLN A 1 504 ? -3.273 25.038 -26.794 1.00 21.78 504 GLN A N 1
ATOM 3861 C CA . GLN A 1 504 ? -4.338 25.304 -27.755 1.00 21.78 504 GLN A CA 1
ATOM 3862 C C . GLN A 1 504 ? -5.290 24.111 -27.729 1.00 21.78 504 GLN A C 1
ATOM 3864 O O . GLN A 1 504 ? -5.020 23.036 -28.256 1.00 21.78 504 GLN A O 1
ATOM 3869 N N . VAL A 1 505 ? -6.382 24.326 -26.999 1.00 23.86 505 VAL A N 1
ATOM 3870 C CA . VAL A 1 505 ? -7.673 23.686 -27.219 1.00 23.86 505 VAL A CA 1
ATOM 3871 C C . VAL A 1 505 ? -8.124 24.108 -28.613 1.00 23.86 505 VAL A C 1
ATOM 3873 O O . VAL A 1 505 ? -8.351 25.294 -28.837 1.00 23.86 505 VAL A O 1
ATOM 3876 N N . GLU A 1 506 ? -8.268 23.163 -29.536 1.00 21.72 506 GLU A N 1
ATOM 3877 C CA . GLU A 1 506 ? -9.089 23.377 -30.725 1.00 21.72 506 GLU A CA 1
ATOM 3878 C C . GLU A 1 506 ? -10.392 22.602 -30.528 1.00 21.72 506 GLU A C 1
ATOM 3880 O O . GLU A 1 506 ? -10.490 21.391 -30.719 1.00 21.72 506 GLU A O 1
ATOM 3885 N N . LEU A 1 507 ? -11.378 23.345 -30.023 1.00 21.66 507 LEU A N 1
ATOM 3886 C CA . LEU A 1 507 ? -12.795 23.071 -30.197 1.00 21.66 507 LEU A CA 1
ATOM 3887 C C . LEU A 1 507 ? -13.074 23.054 -31.703 1.00 21.66 507 LEU A C 1
ATOM 3889 O O . LEU A 1 507 ? -12.933 24.085 -32.357 1.00 21.66 507 LEU A O 1
ATOM 3893 N N . ILE A 1 508 ? -13.503 21.915 -32.238 1.00 23.27 508 ILE A N 1
ATOM 3894 C CA . ILE A 1 508 ? -14.160 21.866 -33.544 1.00 23.27 508 ILE A CA 1
ATOM 3895 C C . ILE A 1 508 ? -15.667 21.793 -33.292 1.00 23.27 508 ILE A C 1
ATOM 3897 O O . ILE A 1 508 ? -16.145 20.924 -32.560 1.00 23.27 508 ILE A O 1
ATOM 3901 N N . LYS A 1 509 ? -16.354 22.794 -33.852 1.00 25.47 509 LYS A N 1
ATOM 3902 C CA . LYS A 1 509 ? -17.791 22.810 -34.131 1.00 25.47 509 LYS A CA 1
ATOM 3903 C C . LYS A 1 509 ? -18.200 21.638 -35.009 1.00 25.47 509 LYS A C 1
ATOM 3905 O O . LYS A 1 509 ? -17.414 21.313 -35.924 1.00 25.47 509 LYS A O 1
#

Sequence (509 aa):
MIDWCKANGPSLLIIVSAVLGLCFGFILKSVFTISPVVLTYIALPGTLIIRAFMMIIVPLILASLATSITGTKRGENKRLIIWTFVLIVVFSSCCSTFGAIMVSIIKPGVRNMSEIVANEDNPSDGQHSHEFDIKQMISSQDESIYDVFMNLIPDNIIAATFTTHYTALVALDPHNLTLGYKKVSERAFKPNMLGLCVFSLILGFAVLHLDSKANTIRQLLHETNAICMRILLTLIRIMPIAFGSSSSALTLPVTMKCMEEKNKLSQTVSQFVLPLAMTMHMPGAATYYPMVSLFVAQMHGMIITFQITISLVIFCVIMSMALPVKAYERRLISPAIHAGGPEIVSAARSQIGVPYSWGGGSWKGKSYGIGKEAHTIGFDCSGLAQYAVYKGTGKIIQRVADAQYADGKCSKVAYSARRPGDLVFFGSPPYHVGIVATNTNNMINAPKTGDHVREAAIYSTNRQAYVKRLLSIIIKLSSLTMQLERNPVGYEQIYHKAPLAMIQVELIK

Nearest PDB structures (foldseek):
  8qrp-assembly1_B  TM=8.242E-01  e=8.292E-16  Homo sapiens
  8qro-assembly1_A  TM=8.256E-01  e=5.791E-15  Homo sapiens
  8qrq-assembly1_B  TM=8.258E-01  e=9.754E-15  Homo sapiens
  8ctd-assembly1_A  TM=8.105E-01  e=7.853E-14  Homo sapiens
  8cua-assembly1_A  TM=7.669E-01  e=6.497E-14  Homo sapiens

Radius of gyration: 30.46 Å; Cα contacts (8 Å, |Δi|>4): 688; chains: 1; bounding box: 76×65×91 Å

Foldseek 3Di:
DVVVCVVCVLVVLLVVLQVVVVVVVVCCVVPDDDDPVVVCVVCVLLVVLVVLLLVLLLLQLLLLQLLLLQVDDPPPCVVVVVVLVVCLLVLLLVLLVVLLVVCVVVVQQPDPPVVVVVVPPPPDDDDPPLVVVVVVVVVVLVQLLVQQVCLQADPDQVCLSFKGKGWDWAQPDPVDNVSDTDIDIDIDRHHSLNNSNNVSNVNSVVLNVCPPVNPVVSVVSVVSNVVSLVSLVVSSVVCSVNRDDPALSSCLSVVLCCCCPVVVDDSSCSSNSSSQCSQFRQSPQSSVQSNVVVSVCSNSVHDDDPVNSVVSSSSSNSSRGGDPPPPPPPPPCVCVVLQQQVQLQVQLVVFFPFAAAACFAALVGWDQHDDPRNVGTGHAFQRSLQVSCCRRHVDGADRAQLSNVVTPQKDWDDLVRDARQWWKFWAVSTRGIFGQHNPNQWTFGNDDHPDGTDIDGDDDDDTDITIIGGDHDPPPVVVVVVVVPPDPPDPPDDPPPDDDPDDDDDDDD